Protein AF-0000000084740374 (afdb_homodimer)

Radius of gyration: 27.61 Å; Cα contacts (8 Å, |Δi|>4): 1193; chains: 2; bounding box: 46×83×61 Å

Sequence (550 aa):
MSTVKLVAVTGITGKQGGAVARKLLELGHRVRGLTRNASSPSAIKLAQSGIEMVSADMEDVDSLKAAFAGADSVFVVTTPGVFNAKIEVKQGRNAADAAKATGITHFVFSSVGNSENAPDVPHFASKRQVEVYVRDKLKLPYTIVRPSFFMENYALNGQMAPSNGVLKGFIPANYKLQMVAVEDIGKVAAIALSNREKYLNQIIELSGDELTGDEMASVLTNMAVIRHIYHDMGAMTNFFMRVGYNANIPKLREEFPDLQTWETWLSKNGFSKSDMSTVKLVAVTGITGKQGGAVARKLLELGHRVRGLTRNASSPSAIKLAQSGIEMVSADMEDVDSLKAAFAGADSVFVVTTPGVFNAKIEVKQGRNAADAAKATGITHFVFSSVGNSENAPDVPHFASKRQVEVYVRDKLKLPYTIVRPSFFMENYALNGQMAPSNGVLKGFIPANYKLQMVAVEDIGKVAAIALSNREKYLNQIIELSGDELTGDEMASVLTNMAVIRHIYHDMGAMTNFFMRVGYNANIPKLREEFPDLQTWETWLSKNGFSKSD

Foldseek 3Di:
DQPAFEEEEEPCLDLLNVLLQVLLVVVPHAYEYEDQDCPDPSNVVVVVVRHRYDYADLLDLVRLLVSCAPGQAYEDEFDCDVVDLVVSLSSLLSNLVSCLVRVHQEYEYEAAAPLVPVCPPSSSVSSVNSVCCNCPPSNHFYEYEHFFAEPCCCPCPHPQPDDPQEGEDAADQADKGFYAHSSVSSNVSNVCVSVVVVRTPHYHYDGDDMDGNQVVQVVVCVVDPHRHHYDHCNVVVCCCVPPNDDDPVVVVCVVVVPDDDPVRVCVVPPNDPVD/DQPAFEEEEEPCLDLLNVLLQVLLVVVPHAYEYEDQDCPDPSNVVVVVVRHRYDYADLLDLVRLLVSCAPGQAYEDEFDCPVVDLVVSLSSLLSNLVSCLVRVHQEYEYEAAAPLVPVCPPSSSVSSVNSVCCNCPVSNHFYEYEHFFAEPCCCPCPHPQPDDPQEGEDAADQADKGFYAHSSVSSNVSNVCVSVVVVRTPHYHYDGDDMDGNQVVQVVVCVVDPHHHHYDHCNVVVCCCPPPNDDDPVVVVCVVVVPDDDPVRVCVVPPNDPVD

pLDDT: mean 91.91, std 10.19, range [41.22, 98.88]

Secondary structure (DSSP, 8-state):
-----EEEESSTTSHHHHHHHHHHHHTT-EEEEEES-TTSHHHHHHHHTTPEEEE--TT-HHHHHHHHTT-SEEEEE----SS-HHHHHHHHHHHHHHHHHHT-SEEEEE--TTGGG-TTSHHHHHHHHHHHIIIIIS---EEEEEE-EEGGGGSTTSTT--BTTEEEESS-TTSEEEEE-HHHHHHHHHHHHHTHHHHTTEEEEE-SEEEEHHHHHHHHHHHSSS--EEEESHHHHHHHHHT-----HHHHHHH-TTPPPHHHHHHHTT-STT-/-----EEEESSTTSHHHHHHHHHHHHTT-EEEEEES-TTSHHHHHHHHTTPEEEE--TT-HHHHHHHHTT-SEEEEE----SS-HHHHHHHHHHHHHHHHHHT-SEEEEE--TTGGG-TTSHHHHHHHHHHHIIIIIS---EEEEEE-EEGGGGSTTSTT--BTTEEEESS-TTSEEEEE-HHHHHHHHHHHHHTHHHHTTEEEEE-SEEEEHHHHHHHHHHHSSS--EEEESHHHHHHHHHT-----HHHHHHH-TTPPPHHHHHHHTT-STT-

Organism: Rhizopus delemar (strain RA 99-880 / ATCC MYA-4621 / FGSC 9543 / NRRL 43880) (NCBI:txid246409)

Solvent-accessible surface area (backbone atoms only — not comparable to full-atom values): 27453 Å² total; per-residue (Å²): 126,79,73,72,40,39,32,28,27,33,47,30,89,39,67,44,27,34,28,22,49,53,43,30,48,74,74,60,33,46,41,37,31,28,33,76,54,46,80,36,73,70,38,48,56,44,38,74,72,67,32,44,66,38,57,31,44,59,85,33,43,67,40,38,30,63,64,40,51,84,28,45,27,37,40,43,54,65,57,75,40,69,80,34,48,66,53,28,29,46,25,41,46,26,50,48,51,20,35,62,75,46,59,42,61,35,44,32,36,56,50,46,35,57,22,89,75,27,69,76,24,56,74,35,33,26,38,41,52,30,50,46,42,40,54,72,68,67,56,52,50,25,30,38,39,14,43,38,46,54,52,57,44,47,31,84,86,30,88,38,31,64,51,74,36,29,34,61,39,52,47,52,38,86,41,65,45,48,24,19,46,52,56,48,54,9,41,52,51,27,51,38,68,64,36,46,86,81,34,57,73,37,76,43,57,37,38,37,34,73,40,26,33,46,52,50,16,49,54,48,24,75,33,33,92,52,64,37,41,46,42,47,46,32,46,48,31,51,34,51,72,75,67,42,62,77,45,58,45,74,62,44,41,72,76,41,71,79,52,44,36,68,68,54,47,39,55,76,62,74,44,32,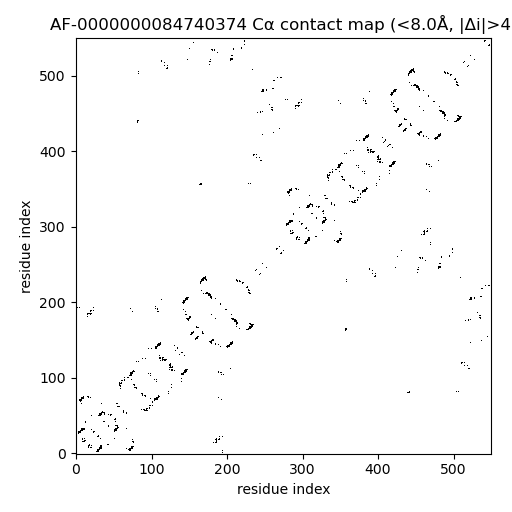62,89,104,126,78,74,73,42,40,32,26,29,33,46,30,88,39,65,44,26,35,27,21,48,53,44,30,48,74,72,60,34,46,42,36,31,30,32,77,54,47,82,36,73,70,39,47,55,43,37,74,71,66,32,46,69,38,56,30,41,59,86,33,42,67,39,38,30,64,64,41,52,85,28,44,27,37,40,43,54,65,56,75,39,72,82,33,48,67,52,28,28,46,26,42,46,28,51,47,52,21,34,63,74,45,61,44,63,36,44,33,36,57,52,44,36,57,23,90,75,28,70,76,25,56,70,34,34,25,38,41,52,32,50,46,43,40,54,71,70,67,54,53,50,24,28,39,39,13,43,38,46,53,53,56,44,47,30,85,87,30,87,37,31,63,50,74,35,30,32,62,39,52,47,50,37,87,42,67,48,48,24,20,46,52,54,49,54,9,41,52,51,28,51,39,68,65,36,45,87,80,33,56,73,36,75,44,54,38,37,37,34,71,41,25,33,46,52,50,17,48,54,48,23,74,34,33,91,54,66,37,42,48,43,48,49,32,45,48,32,52,34,50,74,75,65,42,63,77,44,59,46,74,62,43,42,72,76,41,71,79,52,42,38,67,68,56,47,38,54,74,62,76,43,34,62,88,107

Structure (mmCIF, N/CA/C/O backbone):
data_AF-0000000084740374-model_v1
#
loop_
_entity.id
_entity.type
_entity.pdbx_description
1 polymer 'NmrA-like domain-containing protein'
#
loop_
_atom_site.group_PDB
_atom_site.id
_atom_site.type_symbol
_atom_site.label_atom_id
_atom_site.label_alt_id
_atom_site.label_comp_id
_atom_site.label_asym_id
_atom_site.label_entity_id
_atom_site.label_seq_id
_atom_site.pdbx_PDB_ins_code
_atom_site.Cartn_x
_atom_site.Cartn_y
_atom_site.Cartn_z
_atom_site.occupancy
_atom_site.B_iso_or_equiv
_atom_site.auth_seq_id
_atom_site.auth_comp_id
_atom_site.auth_asym_id
_atom_site.auth_atom_id
_atom_site.pdbx_PDB_model_num
ATOM 1 N N . MET A 1 1 ? -8.766 -43.656 -16.156 1 41.34 1 MET A N 1
ATOM 2 C CA . MET A 1 1 ? -8.328 -43.25 -14.82 1 41.34 1 MET A CA 1
ATOM 3 C C . MET A 1 1 ? -6.938 -42.625 -14.867 1 41.34 1 MET A C 1
ATOM 5 O O . MET A 1 1 ? -6.016 -43.188 -15.453 1 41.34 1 MET A O 1
ATOM 9 N N . SER A 1 2 ? -6.809 -41.25 -14.719 1 58.53 2 SER A N 1
ATOM 10 C CA . SER A 1 2 ? -5.52 -40.656 -15.031 1 58.53 2 SER A CA 1
ATOM 11 C C . SER A 1 2 ? -4.398 -41.281 -14.219 1 58.53 2 SER A C 1
ATOM 13 O O . SER A 1 2 ? -4.609 -41.719 -13.086 1 58.53 2 SER A O 1
ATOM 15 N N . THR A 1 3 ? -3.418 -41.969 -14.914 1 79.06 3 THR A N 1
ATOM 16 C CA . THR A 1 3 ? -2.256 -42.625 -14.32 1 79.06 3 THR A CA 1
ATOM 17 C C . THR A 1 3 ? -1.633 -41.75 -13.242 1 79.06 3 THR A C 1
ATOM 19 O O . THR A 1 3 ? -1.622 -40.531 -13.367 1 79.06 3 THR A O 1
ATOM 22 N N . VAL A 1 4 ? -1.465 -42.438 -12.102 1 88.31 4 VAL A N 1
ATOM 23 C CA . VAL A 1 4 ? -0.824 -41.75 -10.984 1 88.31 4 VAL A CA 1
ATOM 24 C C . VAL A 1 4 ? 0.521 -41.188 -11.43 1 88.31 4 VAL A C 1
ATOM 26 O O . VAL A 1 4 ? 1.337 -41.875 -12.023 1 88.31 4 VAL A O 1
ATOM 29 N N . LYS A 1 5 ? 0.687 -39.938 -11.211 1 94.81 5 LYS A N 1
ATOM 30 C CA . LYS A 1 5 ? 1.918 -39.219 -11.57 1 94.81 5 LYS A CA 1
ATOM 31 C C . LYS A 1 5 ? 2.67 -38.75 -10.328 1 94.81 5 LYS A C 1
ATOM 33 O O . LYS A 1 5 ? 2.074 -38.594 -9.266 1 94.81 5 LYS A O 1
ATOM 38 N N . LEU A 1 6 ? 3.959 -38.75 -10.5 1 98.19 6 LEU A N 1
ATOM 39 C CA . LEU A 1 6 ? 4.777 -38.031 -9.547 1 98.19 6 LEU A CA 1
ATOM 40 C C . LEU A 1 6 ? 5.008 -36.594 -10.023 1 98.19 6 LEU A C 1
ATOM 42 O O . LEU A 1 6 ? 5.605 -36.375 -11.078 1 98.19 6 LEU A O 1
ATOM 46 N N . VAL A 1 7 ? 4.551 -35.656 -9.242 1 98.75 7 VAL A N 1
ATOM 47 C CA . VAL A 1 7 ? 4.66 -34.25 -9.625 1 98.75 7 VAL A CA 1
ATOM 48 C C . VAL A 1 7 ? 5.59 -33.5 -8.664 1 98.75 7 VAL A C 1
ATOM 50 O O . VAL A 1 7 ? 5.379 -33.531 -7.445 1 98.75 7 VAL A O 1
ATOM 53 N N . ALA A 1 8 ? 6.625 -32.906 -9.195 1 98.88 8 ALA A N 1
ATOM 54 C CA . ALA A 1 8 ? 7.469 -32.031 -8.414 1 98.88 8 ALA A CA 1
ATOM 55 C C . ALA A 1 8 ? 6.828 -30.641 -8.281 1 98.88 8 ALA A C 1
ATOM 57 O O . ALA A 1 8 ? 6.32 -30.094 -9.266 1 98.88 8 ALA A O 1
ATOM 58 N N . VAL A 1 9 ? 6.816 -30.078 -7.062 1 98.81 9 VAL A N 1
ATOM 59 C CA . VAL A 1 9 ? 6.164 -28.797 -6.805 1 98.81 9 VAL A CA 1
ATOM 60 C C . VAL A 1 9 ? 7.145 -27.844 -6.137 1 98.81 9 VAL A C 1
ATOM 62 O O . VAL A 1 9 ? 7.578 -28.078 -5.008 1 98.81 9 VAL A O 1
ATOM 65 N N . THR A 1 10 ? 7.473 -26.766 -6.859 1 98 10 THR A N 1
ATOM 66 C CA . THR A 1 10 ? 8.281 -25.734 -6.23 1 98 10 THR A CA 1
ATOM 67 C C . THR A 1 10 ? 7.43 -24.859 -5.316 1 98 10 THR A C 1
ATOM 69 O O . THR A 1 10 ? 6.199 -24.844 -5.43 1 98 10 THR A O 1
ATOM 72 N N . GLY A 1 11 ? 8.125 -24.172 -4.379 1 95.31 11 GLY A N 1
ATOM 73 C CA . GLY A 1 11 ? 7.375 -23.328 -3.457 1 95.31 11 GLY A CA 1
ATOM 74 C C . GLY A 1 11 ? 6.375 -24.109 -2.619 1 95.31 11 GLY A C 1
ATOM 75 O O . GLY A 1 11 ? 5.277 -23.625 -2.348 1 95.31 11 GLY A O 1
ATOM 76 N N . ILE A 1 12 ? 6.711 -25.25 -2.158 1 96.94 12 ILE A N 1
ATOM 77 C CA . ILE A 1 12 ? 5.793 -26.203 -1.546 1 96.94 12 ILE A CA 1
ATOM 78 C C . ILE A 1 12 ? 5.27 -25.641 -0.225 1 96.94 12 ILE A C 1
ATOM 80 O O . ILE A 1 12 ? 4.141 -25.938 0.174 1 96.94 12 ILE A O 1
ATOM 84 N N . THR A 1 13 ? 6 -24.828 0.452 1 94.06 13 THR A N 1
ATOM 85 C CA . THR A 1 13 ? 5.586 -24.297 1.745 1 94.06 13 THR A CA 1
ATOM 86 C C . THR A 1 13 ? 4.785 -23.016 1.566 1 94.06 13 THR A C 1
ATOM 88 O O . THR A 1 13 ? 4.266 -22.453 2.537 1 94.06 13 THR A O 1
ATOM 91 N N . GLY A 1 14 ? 4.676 -22.578 0.339 1 93.12 14 GLY A N 1
ATOM 92 C CA . GLY A 1 14 ? 3.924 -21.359 0.05 1 93.12 14 GLY A CA 1
ATOM 93 C C . GLY A 1 14 ? 2.453 -21.625 -0.214 1 93.12 14 GLY A C 1
ATOM 94 O O . GLY A 1 14 ? 2.01 -22.766 -0.212 1 93.12 14 GLY A O 1
ATOM 95 N N . LYS A 1 15 ? 1.744 -20.562 -0.492 1 92.25 15 LYS A N 1
ATOM 96 C CA . LYS A 1 15 ? 0.298 -20.656 -0.679 1 92.25 15 LYS A CA 1
ATOM 97 C C . LYS A 1 15 ? -0.045 -21.344 -1.996 1 92.25 15 LYS A C 1
ATOM 99 O O . LYS A 1 15 ? -0.938 -22.188 -2.045 1 92.25 15 LYS A O 1
ATOM 104 N N . GLN A 1 16 ? 0.657 -20.953 -3.051 1 96 16 GLN A N 1
ATOM 105 C CA . GLN A 1 16 ? 0.354 -21.562 -4.344 1 96 16 GLN A CA 1
ATOM 106 C C . GLN A 1 16 ? 0.799 -23.016 -4.383 1 96 16 GLN A C 1
ATOM 108 O O . GLN A 1 16 ? -0 -23.906 -4.68 1 96 16 GLN A O 1
ATOM 113 N N . GLY A 1 17 ? 2.09 -23.25 -4.012 1 97.44 17 GLY A N 1
ATOM 114 C CA . GLY A 1 17 ? 2.592 -24.609 -4.02 1 97.44 17 GLY A CA 1
ATOM 115 C C . GLY A 1 17 ? 1.806 -25.531 -3.113 1 97.44 17 GLY A C 1
ATOM 116 O O . GLY A 1 17 ? 1.522 -26.672 -3.48 1 97.44 17 GLY A O 1
ATOM 117 N N . GLY A 1 18 ? 1.484 -25.078 -1.923 1 96.88 18 GLY A N 1
ATOM 118 C CA . GLY A 1 18 ? 0.668 -25.875 -1.015 1 96.88 18 GLY A CA 1
ATOM 119 C C . GLY A 1 18 ? -0.691 -26.234 -1.587 1 96.88 18 GLY A C 1
ATOM 120 O O . GLY A 1 18 ? -1.166 -27.359 -1.425 1 96.88 18 GLY A O 1
ATOM 121 N N . ALA A 1 19 ? -1.326 -25.297 -2.24 1 97.38 19 ALA A N 1
ATOM 122 C CA . ALA A 1 19 ? -2.635 -25.531 -2.846 1 97.38 19 ALA A CA 1
ATOM 123 C C . ALA A 1 19 ? -2.543 -26.547 -3.971 1 97.38 19 ALA A C 1
ATOM 125 O O . ALA A 1 19 ? -3.418 -27.406 -4.109 1 97.38 19 ALA A O 1
ATOM 126 N N . VAL A 1 20 ? -1.499 -26.438 -4.762 1 98.5 20 VAL A N 1
ATOM 127 C CA . VAL A 1 20 ? -1.268 -27.406 -5.824 1 98.5 20 VAL A CA 1
ATOM 128 C C . VAL A 1 20 ? -1.122 -28.812 -5.223 1 98.5 20 VAL A C 1
ATOM 130 O O . VAL A 1 20 ? -1.771 -29.75 -5.672 1 98.5 20 VAL A O 1
ATOM 133 N N . ALA A 1 21 ? -0.306 -28.922 -4.184 1 98.31 21 ALA A N 1
ATOM 134 C CA . ALA A 1 21 ? -0.013 -30.219 -3.561 1 98.31 21 ALA A CA 1
ATOM 135 C C . ALA A 1 21 ? -1.276 -30.844 -2.982 1 98.31 21 ALA A C 1
ATOM 137 O O . ALA A 1 21 ? -1.537 -32.031 -3.191 1 98.31 21 ALA A O 1
ATOM 138 N N . ARG A 1 22 ? -2.051 -30.062 -2.27 1 97.44 22 ARG A N 1
ATOM 139 C CA . ARG A 1 22 ? -3.275 -30.578 -1.658 1 97.44 22 ARG A CA 1
ATOM 140 C C . ARG A 1 22 ? -4.23 -31.109 -2.715 1 97.44 22 ARG A C 1
ATOM 142 O O . ARG A 1 22 ? -4.789 -32.188 -2.557 1 97.44 22 ARG A O 1
ATOM 149 N N . LYS A 1 23 ? -4.383 -30.375 -3.783 1 97.94 23 LYS A N 1
ATOM 150 C CA . LYS A 1 23 ? -5.316 -30.797 -4.82 1 97.94 23 LYS A CA 1
ATOM 151 C C . LYS A 1 23 ? -4.797 -32.031 -5.562 1 97.94 23 LYS A C 1
ATOM 153 O O . LYS A 1 23 ? -5.574 -32.906 -5.926 1 97.94 23 LYS A O 1
ATOM 158 N N . LEU A 1 24 ? -3.508 -32.125 -5.832 1 98.12 24 LEU A N 1
ATOM 159 C CA . LEU A 1 24 ? -2.92 -33.281 -6.492 1 98.12 24 LEU A CA 1
ATOM 160 C C . LEU A 1 24 ? -3.127 -34.531 -5.66 1 98.12 24 LEU A C 1
ATOM 162 O O . LEU A 1 24 ? -3.467 -35.594 -6.199 1 98.12 24 LEU A O 1
ATOM 166 N N . LEU A 1 25 ? -2.922 -34.406 -4.32 1 97.56 25 LEU A N 1
ATOM 167 C CA . LEU A 1 25 ? -3.148 -35.531 -3.432 1 97.56 25 LEU A CA 1
ATOM 168 C C . LEU A 1 25 ? -4.609 -35.969 -3.479 1 97.56 25 LEU A C 1
ATOM 170 O O . LEU A 1 25 ? -4.895 -37.156 -3.516 1 97.56 25 LEU A O 1
ATOM 174 N N . GLU A 1 26 ? -5.48 -35.031 -3.494 1 96.69 26 GLU A N 1
ATOM 175 C CA . GLU A 1 26 ? -6.906 -35.312 -3.6 1 96.69 26 GLU A CA 1
ATOM 176 C C . GLU A 1 26 ? -7.227 -36.062 -4.883 1 96.69 26 GLU A C 1
ATOM 178 O O . GLU A 1 26 ? -8.133 -36.906 -4.91 1 96.69 26 GLU A O 1
ATOM 183 N N . LEU A 1 27 ? -6.48 -35.781 -5.934 1 96.75 27 LEU A N 1
ATOM 184 C CA . LEU A 1 27 ? -6.723 -36.375 -7.238 1 96.75 27 LEU A CA 1
ATOM 185 C C . LEU A 1 27 ? -5.988 -37.688 -7.371 1 96.75 27 LEU A C 1
ATOM 187 O O . LEU A 1 27 ? -6.059 -38.344 -8.414 1 96.75 27 LEU A O 1
ATOM 191 N N . GLY A 1 28 ? -5.211 -38.062 -6.348 1 96.5 28 GLY A N 1
ATOM 192 C CA . GLY A 1 28 ? -4.625 -39.406 -6.289 1 96.5 28 GLY A CA 1
ATOM 193 C C . GLY A 1 28 ? -3.189 -39.438 -6.781 1 96.5 28 GLY A C 1
ATOM 194 O O . GLY A 1 28 ? -2.621 -40.5 -6.961 1 96.5 28 GLY A O 1
ATOM 195 N N . HIS A 1 29 ? -2.549 -38.281 -6.988 1 98.06 29 HIS A N 1
ATOM 196 C CA . HIS A 1 29 ? -1.173 -38.219 -7.473 1 98.06 29 HIS A CA 1
ATOM 197 C C . HIS A 1 29 ? -0.183 -38.188 -6.312 1 98.06 29 HIS A C 1
ATOM 199 O O . HIS A 1 29 ? -0.576 -38 -5.16 1 98.06 29 HIS A O 1
ATOM 205 N N . ARG A 1 30 ? 1.057 -38.469 -6.598 1 98.25 30 ARG A N 1
ATOM 206 C CA . ARG A 1 30 ? 2.152 -38.312 -5.652 1 98.25 30 ARG A CA 1
ATOM 207 C C . ARG A 1 30 ? 2.816 -36.938 -5.832 1 98.25 30 ARG A C 1
ATOM 209 O O . ARG A 1 30 ? 2.912 -36.438 -6.953 1 98.25 30 ARG A O 1
ATOM 216 N N . VAL A 1 31 ? 3.297 -36.406 -4.699 1 98.69 31 VAL A N 1
ATOM 217 C CA . VAL A 1 31 ? 3.879 -35.062 -4.746 1 98.69 31 VAL A CA 1
ATOM 218 C C . VAL A 1 31 ? 5.285 -35.094 -4.148 1 98.69 31 VAL A C 1
ATOM 220 O O . VAL A 1 31 ? 5.504 -35.688 -3.092 1 98.69 31 VAL A O 1
ATOM 223 N N . ARG A 1 32 ? 6.215 -34.562 -4.832 1 98.75 32 ARG A N 1
ATOM 224 C CA . ARG A 1 32 ? 7.531 -34.219 -4.312 1 98.75 32 ARG A CA 1
ATOM 225 C C . ARG A 1 32 ? 7.66 -32.719 -4.125 1 98.75 32 ARG A C 1
ATOM 227 O O . ARG A 1 32 ? 7.703 -31.953 -5.102 1 98.75 32 ARG A O 1
ATOM 234 N N . GLY A 1 33 ? 7.695 -32.312 -2.871 1 98.56 33 GLY A N 1
ATOM 235 C CA . GLY A 1 33 ? 7.754 -30.906 -2.557 1 98.56 33 GLY A CA 1
ATOM 236 C C . GLY A 1 33 ? 9.172 -30.375 -2.404 1 98.56 33 GLY A C 1
ATOM 237 O O . GLY A 1 33 ? 9.984 -30.984 -1.7 1 98.56 33 GLY A O 1
ATOM 238 N N . LEU A 1 34 ? 9.445 -29.266 -3.102 1 97.94 34 LEU A N 1
ATOM 239 C CA . LEU A 1 34 ? 10.766 -28.656 -3.033 1 97.94 34 LEU A CA 1
ATOM 240 C C . LEU A 1 34 ? 10.75 -27.438 -2.115 1 97.94 34 LEU A C 1
ATOM 242 O O . LEU A 1 34 ? 9.859 -26.594 -2.221 1 97.94 34 LEU A O 1
ATOM 246 N N . THR A 1 35 ? 11.664 -27.406 -1.241 1 95.75 35 THR A N 1
ATOM 247 C CA . THR A 1 35 ? 11.891 -26.25 -0.366 1 95.75 35 THR A CA 1
ATOM 248 C C . THR A 1 35 ? 13.383 -26.062 -0.119 1 95.75 35 THR A C 1
ATOM 250 O O . THR A 1 35 ? 14.195 -26.938 -0.413 1 95.75 35 THR A O 1
ATOM 253 N N . ARG A 1 36 ? 13.789 -24.844 0.296 1 90.69 36 ARG A N 1
ATOM 254 C CA . ARG A 1 36 ? 15.195 -24.562 0.574 1 90.69 36 ARG A CA 1
ATOM 255 C C . ARG A 1 36 ? 15.688 -25.391 1.765 1 90.69 36 ARG A C 1
ATOM 257 O O . ARG A 1 36 ? 16.844 -25.797 1.803 1 90.69 36 ARG A O 1
ATOM 264 N N . ASN A 1 37 ? 14.719 -25.594 2.744 1 92.62 37 ASN A N 1
ATOM 265 C CA . ASN A 1 37 ? 15.031 -26.359 3.949 1 92.62 37 ASN A CA 1
ATOM 266 C C . ASN A 1 37 ? 13.992 -27.438 4.219 1 92.62 37 ASN A C 1
ATOM 268 O O . ASN A 1 37 ? 12.961 -27.172 4.844 1 92.62 37 ASN A O 1
ATOM 272 N N . ALA A 1 38 ? 14.359 -28.672 3.947 1 93.62 38 ALA A N 1
ATOM 273 C CA . ALA A 1 38 ? 13.422 -29.797 4.051 1 93.62 38 ALA A CA 1
ATOM 274 C C . ALA A 1 38 ? 13.266 -30.234 5.5 1 93.62 38 ALA A C 1
ATOM 276 O O . ALA A 1 38 ? 12.383 -31.047 5.816 1 93.62 38 ALA A O 1
ATOM 277 N N . SER A 1 39 ? 14.047 -29.578 6.395 1 92.62 39 SER A N 1
ATOM 278 C CA . SER A 1 39 ? 13.977 -29.953 7.805 1 92.62 39 SER A CA 1
ATOM 279 C C . SER A 1 39 ? 13.234 -28.891 8.617 1 92.62 39 SER A C 1
ATOM 281 O O . SER A 1 39 ? 13.148 -28.984 9.844 1 92.62 39 SER A O 1
ATOM 283 N N . SER A 1 40 ? 12.695 -27.938 7.941 1 93.06 40 SER A N 1
ATOM 284 C CA . SER A 1 40 ? 11.93 -26.906 8.641 1 93.06 40 SER A CA 1
ATOM 285 C C . SER A 1 40 ? 10.641 -27.484 9.234 1 93.06 40 SER A C 1
ATOM 287 O O . SER A 1 40 ? 10.156 -28.516 8.773 1 93.06 40 SER A O 1
ATOM 289 N N . PRO A 1 41 ? 10.109 -26.797 10.25 1 92.06 41 PRO A N 1
ATOM 290 C CA . PRO A 1 41 ? 8.859 -27.266 10.836 1 92.06 41 PRO A CA 1
ATOM 291 C C . PRO A 1 41 ? 7.734 -27.375 9.812 1 92.06 41 PRO A C 1
ATOM 293 O O . PRO A 1 41 ? 6.977 -28.359 9.828 1 92.06 41 PRO A O 1
ATOM 296 N N . SER A 1 42 ? 7.617 -26.453 8.938 1 92.12 42 SER A N 1
ATOM 297 C CA . SER A 1 42 ? 6.594 -26.5 7.898 1 92.12 42 SER A CA 1
ATOM 298 C C . SER A 1 42 ? 6.812 -27.688 6.965 1 92.12 42 SER A C 1
ATOM 300 O O . SER A 1 42 ? 5.855 -28.359 6.559 1 92.12 42 SER A O 1
ATOM 302 N N . ALA A 1 43 ? 8.023 -27.953 6.652 1 93.56 43 ALA A N 1
ATOM 303 C CA . ALA A 1 43 ? 8.352 -29.062 5.773 1 93.56 43 ALA A CA 1
ATOM 304 C C . ALA A 1 43 ? 8.039 -30.406 6.449 1 93.56 43 ALA A C 1
ATOM 306 O O . ALA A 1 43 ? 7.52 -31.328 5.812 1 93.56 43 ALA A O 1
ATOM 307 N N . ILE A 1 44 ? 8.328 -30.516 7.676 1 93.5 44 ILE A N 1
ATOM 308 C CA . ILE A 1 44 ? 8.078 -31.734 8.43 1 93.5 44 ILE A CA 1
ATOM 309 C C . ILE A 1 44 ? 6.578 -32 8.477 1 93.5 44 ILE A C 1
ATOM 311 O O . ILE A 1 44 ? 6.148 -33.156 8.297 1 93.5 44 ILE A O 1
ATOM 315 N N . LYS A 1 45 ? 5.844 -30.984 8.672 1 93.81 45 LYS A N 1
ATOM 316 C CA . LYS A 1 45 ? 4.391 -31.125 8.695 1 93.81 45 LYS A CA 1
ATOM 317 C C . LYS A 1 45 ? 3.867 -31.625 7.348 1 93.81 45 LYS A C 1
ATOM 319 O O . LYS A 1 45 ? 2.969 -32.469 7.301 1 93.81 45 LYS A O 1
ATOM 324 N N . LEU A 1 46 ? 4.395 -31.109 6.312 1 95.12 46 LEU A N 1
ATOM 325 C CA . LEU A 1 46 ? 3.986 -31.516 4.973 1 95.12 46 LEU A CA 1
ATOM 326 C C . LEU A 1 46 ? 4.391 -32.969 4.703 1 95.12 46 LEU A C 1
ATOM 328 O O . LEU A 1 46 ? 3.643 -33.719 4.074 1 95.12 46 LEU A O 1
ATOM 332 N N . ALA A 1 47 ? 5.5 -33.375 5.172 1 95 47 ALA A N 1
ATOM 333 C CA . ALA A 1 47 ? 5.949 -34.75 5.02 1 95 47 ALA A CA 1
ATOM 334 C C . ALA A 1 47 ? 4.984 -35.719 5.703 1 95 47 ALA A C 1
ATOM 336 O O . ALA A 1 47 ? 4.719 -36.812 5.188 1 95 47 ALA A O 1
ATOM 337 N N . GLN A 1 48 ? 4.496 -35.312 6.77 1 94 48 GLN A N 1
ATOM 338 C CA . GLN A 1 48 ? 3.557 -36.125 7.527 1 94 48 GLN A CA 1
ATOM 339 C C . GLN A 1 48 ? 2.236 -36.281 6.773 1 94 48 GLN A C 1
ATOM 341 O O . GLN A 1 48 ? 1.486 -37.219 7.02 1 94 48 GLN A O 1
ATOM 346 N N . SER A 1 49 ? 2.027 -35.406 5.852 1 93.44 49 SER A N 1
ATOM 347 C CA . SER A 1 49 ? 0.792 -35.438 5.074 1 93.44 49 SER A CA 1
ATOM 348 C C . SER A 1 49 ? 0.964 -36.281 3.807 1 93.44 49 SER A C 1
ATOM 350 O O . SER A 1 49 ? 0.079 -36.281 2.949 1 93.44 49 SER A O 1
ATOM 352 N N . GLY A 1 50 ? 2.105 -36.875 3.605 1 94.75 50 GLY A N 1
ATOM 353 C CA . GLY A 1 50 ? 2.295 -37.812 2.49 1 94.75 50 GLY A CA 1
ATOM 354 C C . GLY A 1 50 ? 3.096 -37.188 1.353 1 94.75 50 GLY A C 1
ATOM 355 O O . GLY A 1 50 ? 3.205 -37.781 0.278 1 94.75 50 GLY A O 1
ATOM 356 N N . ILE A 1 51 ? 3.648 -36.062 1.558 1 97.5 51 ILE A N 1
ATOM 357 C CA . ILE A 1 51 ? 4.445 -35.375 0.538 1 97.5 51 ILE A CA 1
ATOM 358 C C . ILE A 1 51 ? 5.918 -35.75 0.713 1 97.5 51 ILE A C 1
ATOM 360 O O . ILE A 1 51 ? 6.453 -35.688 1.822 1 97.5 51 ILE A O 1
ATOM 364 N N . GLU A 1 52 ? 6.547 -36.188 -0.321 1 97.81 52 GLU A N 1
ATOM 365 C CA . GLU A 1 52 ? 7.996 -36.375 -0.316 1 97.81 52 GLU A CA 1
ATOM 366 C C . GLU A 1 52 ? 8.711 -35.031 -0.329 1 97.81 52 GLU A C 1
ATOM 368 O O . GLU A 1 52 ? 8.586 -34.25 -1.289 1 97.81 52 GLU A O 1
ATOM 373 N N . MET A 1 53 ? 9.477 -34.75 0.729 1 98.06 53 MET A N 1
ATOM 374 C CA . MET A 1 53 ? 10.133 -33.438 0.809 1 98.06 53 MET A CA 1
ATOM 375 C C . MET A 1 53 ? 11.602 -33.562 0.392 1 98.06 53 MET A C 1
ATOM 377 O O . MET A 1 53 ? 12.32 -34.438 0.856 1 98.06 53 MET A O 1
ATOM 381 N N . VAL A 1 54 ? 12.047 -32.625 -0.426 1 97.69 54 VAL A N 1
ATOM 382 C CA . VAL A 1 54 ? 13.445 -32.594 -0.847 1 97.69 54 VAL A CA 1
ATOM 383 C C . VAL A 1 54 ? 13.953 -31.141 -0.777 1 97.69 54 VAL A C 1
ATOM 385 O O . VAL A 1 54 ? 13.188 -30.203 -0.956 1 97.69 54 VAL A O 1
ATOM 388 N N . SER A 1 55 ? 15.234 -31 -0.509 1 97.19 55 SER A N 1
ATOM 389 C CA . SER A 1 55 ? 15.867 -29.672 -0.511 1 97.19 55 SER A CA 1
ATOM 390 C C . SER A 1 55 ? 16.344 -29.297 -1.91 1 97.19 55 SER A C 1
ATOM 392 O O . SER A 1 55 ? 16.969 -30.094 -2.604 1 97.19 55 SER A O 1
ATOM 394 N N . ALA A 1 56 ? 15.992 -28.109 -2.328 1 97.12 56 ALA A N 1
ATOM 395 C CA . ALA A 1 56 ? 16.453 -27.547 -3.602 1 97.12 56 ALA A CA 1
ATOM 396 C C . ALA A 1 56 ? 16.438 -26.031 -3.57 1 97.12 56 ALA A C 1
ATOM 398 O O . ALA A 1 56 ? 15.625 -25.422 -2.865 1 97.12 56 ALA A O 1
ATOM 399 N N . ASP A 1 57 ? 17.359 -25.453 -4.285 1 95.25 57 ASP A N 1
ATOM 400 C CA . ASP A 1 57 ? 17.484 -24 -4.441 1 95.25 57 ASP A CA 1
ATOM 401 C C . ASP A 1 57 ? 17.172 -23.578 -5.875 1 95.25 57 ASP A C 1
ATOM 403 O O . ASP A 1 57 ? 17.828 -24.016 -6.816 1 95.25 57 ASP A O 1
ATOM 407 N N . MET A 1 58 ? 16.25 -22.703 -6.023 1 95.56 58 MET A N 1
ATOM 408 C CA . MET A 1 58 ? 15.805 -22.266 -7.348 1 95.56 58 MET A CA 1
ATOM 409 C C . MET A 1 58 ? 16.922 -21.562 -8.094 1 95.56 58 MET A C 1
ATOM 411 O O . MET A 1 58 ? 16.875 -21.422 -9.32 1 95.56 58 MET A O 1
ATOM 415 N N . GLU A 1 59 ? 17.906 -21.109 -7.371 1 93.75 59 GLU A N 1
ATOM 416 C CA . GLU A 1 59 ? 19.016 -20.406 -8.008 1 93.75 59 GLU A CA 1
ATOM 417 C C . GLU A 1 59 ? 20.156 -21.344 -8.32 1 93.75 59 GLU A C 1
ATOM 419 O O . GLU A 1 59 ? 21.203 -20.938 -8.844 1 93.75 59 GLU A O 1
ATOM 424 N N . ASP A 1 60 ? 19.938 -22.625 -8.047 1 96.62 60 ASP A N 1
ATOM 425 C CA . ASP A 1 60 ? 20.922 -23.672 -8.32 1 96.62 60 ASP A CA 1
ATOM 426 C C . ASP A 1 60 ? 20.344 -24.75 -9.234 1 96.62 60 ASP A C 1
ATOM 428 O O . ASP A 1 60 ? 19.719 -25.688 -8.758 1 96.62 60 ASP A O 1
ATOM 432 N N . VAL A 1 61 ? 20.766 -24.703 -10.477 1 97.81 61 VAL A N 1
ATOM 433 C CA . VAL A 1 61 ? 20.172 -25.562 -11.492 1 97.81 61 VAL A CA 1
ATOM 434 C C . VAL A 1 61 ? 20.469 -27.031 -11.18 1 97.81 61 VAL A C 1
ATOM 436 O O . VAL A 1 61 ? 19.641 -27.906 -11.438 1 97.81 61 VAL A O 1
ATOM 439 N N . ASP A 1 62 ? 21.594 -27.312 -10.617 1 98.25 62 ASP A N 1
ATOM 440 C CA . ASP A 1 62 ? 21.969 -28.703 -10.328 1 98.25 62 ASP A CA 1
ATOM 441 C C . ASP A 1 62 ? 21.094 -29.281 -9.203 1 98.25 62 ASP A C 1
ATOM 443 O O . ASP A 1 62 ? 20.703 -30.438 -9.25 1 98.25 62 ASP A O 1
ATOM 447 N N . SER A 1 63 ? 20.812 -28.484 -8.242 1 98.31 63 SER A N 1
ATOM 448 C CA . SER A 1 63 ? 19.922 -28.953 -7.188 1 98.31 63 SER A CA 1
ATOM 449 C C . SER A 1 63 ? 18.516 -29.188 -7.711 1 98.31 63 SER A C 1
ATOM 451 O O . SER A 1 63 ? 17.812 -30.094 -7.246 1 98.31 63 SER A O 1
ATOM 453 N N . LEU A 1 64 ? 18.109 -28.469 -8.672 1 98.69 64 LEU A N 1
ATOM 454 C CA . LEU A 1 64 ? 16.797 -28.656 -9.289 1 98.69 64 LEU A CA 1
ATOM 455 C C . LEU A 1 64 ? 16.766 -29.922 -10.133 1 98.69 64 LEU A C 1
ATOM 457 O O . LEU A 1 64 ? 15.773 -30.656 -10.125 1 98.69 64 LEU A O 1
ATOM 461 N N . LYS A 1 65 ? 17.875 -30.156 -10.836 1 98.69 65 LYS A N 1
ATOM 462 C CA . LYS A 1 65 ? 17.953 -31.406 -11.602 1 98.69 65 LYS A CA 1
ATOM 463 C C . LYS A 1 65 ? 17.781 -32.625 -10.688 1 98.69 65 LYS A C 1
ATOM 465 O O . LYS A 1 65 ? 17.031 -33.531 -11.016 1 98.69 65 LYS A O 1
ATOM 470 N N . ALA A 1 66 ? 18.469 -32.562 -9.602 1 98.62 66 ALA A N 1
ATOM 471 C CA . ALA A 1 66 ? 18.375 -33.656 -8.641 1 98.62 66 ALA A CA 1
ATOM 472 C C . ALA A 1 66 ? 16.938 -33.781 -8.125 1 98.62 66 ALA A C 1
ATOM 474 O O . ALA A 1 66 ? 16.438 -34.906 -7.98 1 98.62 66 ALA A O 1
ATOM 475 N N . ALA A 1 67 ? 16.281 -32.719 -7.883 1 98.56 67 ALA A N 1
ATOM 476 C CA . ALA A 1 67 ? 14.938 -32.688 -7.312 1 98.56 67 ALA A CA 1
ATOM 477 C C . ALA A 1 67 ? 13.898 -33.125 -8.344 1 98.56 67 ALA A C 1
ATOM 479 O O . ALA A 1 67 ? 12.875 -33.75 -7.988 1 98.56 67 ALA A O 1
ATOM 480 N N . PHE A 1 68 ? 14.141 -32.875 -9.617 1 98.75 68 PHE A N 1
ATOM 481 C CA . PHE A 1 68 ? 13.188 -33.188 -10.68 1 98.75 68 PHE A CA 1
ATOM 482 C C . PHE A 1 68 ? 13.359 -34.594 -11.172 1 98.75 68 PHE A C 1
ATOM 484 O O . PHE A 1 68 ? 12.492 -35.156 -11.859 1 98.75 68 PHE A O 1
ATOM 491 N N . ALA A 1 69 ? 14.508 -35.25 -10.844 1 98.38 69 ALA A N 1
ATOM 492 C CA . ALA A 1 69 ? 14.812 -36.562 -11.344 1 98.38 69 ALA A CA 1
ATOM 493 C C . ALA A 1 69 ? 13.711 -37.562 -10.984 1 98.38 69 ALA A C 1
ATOM 495 O O . ALA A 1 69 ? 13.32 -37.656 -9.82 1 98.38 69 ALA A O 1
ATOM 496 N N . GLY A 1 70 ? 13.141 -38.219 -12.016 1 98.19 70 GLY A N 1
ATOM 497 C CA . GLY A 1 70 ? 12.141 -39.25 -11.812 1 98.19 70 GLY A CA 1
ATOM 498 C C . GLY A 1 70 ? 10.719 -38.719 -11.781 1 98.19 70 GLY A C 1
ATOM 499 O O . GLY A 1 70 ? 9.766 -39.5 -11.836 1 98.19 70 GLY A O 1
ATOM 500 N N . ALA A 1 71 ? 10.508 -37.469 -11.695 1 98.5 71 ALA A N 1
ATOM 501 C CA . ALA A 1 71 ? 9.172 -36.875 -11.719 1 98.5 71 ALA A CA 1
ATOM 502 C C . ALA A 1 71 ? 8.602 -36.875 -13.133 1 98.5 71 ALA A C 1
ATOM 504 O O . ALA A 1 71 ? 9.344 -36.781 -14.109 1 98.5 71 ALA A O 1
ATOM 505 N N . ASP A 1 72 ? 7.309 -37 -13.227 1 98.25 72 ASP A N 1
ATOM 506 C CA . ASP A 1 72 ? 6.633 -36.938 -14.516 1 98.25 72 ASP A CA 1
ATOM 507 C C . ASP A 1 72 ? 6.43 -35.469 -14.961 1 98.25 72 ASP A C 1
ATOM 509 O O . ASP A 1 72 ? 6.57 -35.156 -16.141 1 98.25 72 ASP A O 1
ATOM 513 N N . SER A 1 73 ? 6.016 -34.688 -14.055 1 98.62 73 SER A N 1
ATOM 514 C CA . SER A 1 73 ? 5.66 -33.281 -14.305 1 98.62 73 SER A CA 1
ATOM 515 C C . SER A 1 73 ? 6.129 -32.375 -13.164 1 98.62 73 SER A C 1
ATOM 517 O O . SER A 1 73 ? 6.523 -32.875 -12.109 1 98.62 73 SER A O 1
ATOM 519 N N . VAL A 1 74 ? 6.082 -31.062 -13.453 1 98.81 74 VAL A N 1
ATOM 520 C CA . VAL A 1 74 ? 6.523 -30.109 -12.43 1 98.81 74 VAL A CA 1
ATOM 521 C C . VAL A 1 74 ? 5.621 -28.891 -12.438 1 98.81 74 VAL A C 1
ATOM 523 O O . VAL A 1 74 ? 5.113 -28.484 -13.492 1 98.81 74 VAL A O 1
ATOM 526 N N . PHE A 1 75 ? 5.32 -28.391 -11.242 1 98.88 75 PHE A N 1
ATOM 527 C CA . PHE A 1 75 ? 4.766 -27.047 -11.047 1 98.88 75 PHE A CA 1
ATOM 528 C C . PHE A 1 75 ? 5.84 -26.078 -10.578 1 98.88 75 PHE A C 1
ATOM 530 O O . PHE A 1 75 ? 6.535 -26.344 -9.594 1 98.88 75 PHE A O 1
ATOM 537 N N . VAL A 1 76 ? 5.91 -24.953 -11.273 1 98.75 76 VAL A N 1
ATOM 538 C CA . VAL A 1 76 ? 6.965 -23.984 -10.969 1 98.75 76 VAL A CA 1
ATOM 539 C C . VAL A 1 76 ? 6.348 -22.625 -10.648 1 98.75 76 VAL A C 1
ATOM 541 O O . VAL A 1 76 ? 5.551 -22.094 -11.43 1 98.75 76 VAL A O 1
ATOM 544 N N . VAL A 1 77 ? 6.668 -22.125 -9.539 1 96.81 77 VAL A N 1
ATOM 545 C CA . VAL A 1 77 ? 6.359 -20.75 -9.148 1 96.81 77 VAL A CA 1
ATOM 546 C C . VAL A 1 77 ? 7.633 -20.031 -8.719 1 96.81 77 VAL A C 1
ATOM 548 O O . VAL A 1 77 ? 8.477 -20.609 -8.031 1 96.81 77 VAL A O 1
ATOM 551 N N . THR A 1 78 ? 7.809 -18.875 -9.305 1 92.25 78 THR A N 1
ATOM 552 C CA . THR A 1 78 ? 8.969 -18.062 -8.938 1 92.25 78 THR A CA 1
ATOM 553 C C . THR A 1 78 ? 8.609 -17.078 -7.828 1 92.25 78 THR A C 1
ATOM 555 O O . THR A 1 78 ? 7.434 -16.781 -7.617 1 92.25 78 THR A O 1
ATOM 558 N N . THR A 1 79 ? 9.469 -16.828 -7.031 1 78.12 79 THR A N 1
ATOM 559 C CA . THR A 1 79 ? 9.25 -15.867 -5.965 1 78.12 79 THR A CA 1
ATOM 560 C C . THR A 1 79 ? 10.031 -14.578 -6.23 1 78.12 79 THR A C 1
ATOM 562 O O . THR A 1 79 ? 11.18 -14.625 -6.672 1 78.12 79 THR A O 1
ATOM 565 N N . PRO A 1 80 ? 9.148 -13.562 -6.285 1 59.53 80 PRO A N 1
ATOM 566 C CA . PRO A 1 80 ? 9.859 -12.312 -6.562 1 59.53 80 PRO A CA 1
ATOM 567 C C . PRO A 1 80 ? 10.992 -12.039 -5.57 1 59.53 80 PRO A C 1
ATOM 569 O O . PRO A 1 80 ? 10.812 -12.219 -4.363 1 59.53 80 PRO A O 1
ATOM 572 N N . GLY A 1 81 ? 12.07 -12.922 -5.73 1 51.66 81 GLY A N 1
ATOM 573 C CA . GLY A 1 81 ? 13.117 -12.5 -4.812 1 51.66 81 GLY A CA 1
ATOM 574 C C . GLY A 1 81 ? 12.977 -11.055 -4.371 1 51.66 81 GLY A C 1
ATOM 575 O O . GLY A 1 81 ? 12.148 -10.312 -4.902 1 51.66 81 GLY A O 1
ATOM 576 N N . VAL A 1 82 ? 13.516 -10.492 -3.246 1 44.34 82 VAL A N 1
ATOM 577 C CA . VAL A 1 82 ? 13.492 -9.109 -2.781 1 44.34 82 VAL A CA 1
ATOM 578 C C . VAL A 1 82 ? 13.477 -8.156 -3.977 1 44.34 82 VAL A C 1
ATOM 580 O O . VAL A 1 82 ? 14.531 -7.711 -4.434 1 44.34 82 VAL A O 1
ATOM 583 N N . PHE A 1 83 ? 12.414 -8.383 -4.98 1 50.72 83 PHE A N 1
ATOM 584 C CA . PHE A 1 83 ? 12.008 -7.449 -6.023 1 50.72 83 PHE A CA 1
ATOM 585 C C . PHE A 1 83 ? 13.125 -7.242 -7.035 1 50.72 83 PHE A C 1
ATOM 587 O O . PHE A 1 83 ? 13.383 -6.117 -7.465 1 50.72 83 PHE A O 1
ATOM 594 N N . ASN A 1 84 ? 13.844 -8.32 -7.223 1 63.12 84 ASN A N 1
ATOM 595 C CA . ASN A 1 84 ? 14.867 -8.297 -8.258 1 63.12 84 ASN A CA 1
ATOM 596 C C . ASN A 1 84 ? 14.453 -9.117 -9.477 1 63.12 84 ASN A C 1
ATOM 598 O O . ASN A 1 84 ? 14.492 -10.352 -9.445 1 63.12 84 ASN A O 1
ATOM 602 N N . ALA A 1 85 ? 14.055 -8.445 -10.477 1 72.44 85 ALA A N 1
ATOM 603 C CA . ALA A 1 85 ? 13.562 -9.039 -11.719 1 72.44 85 ALA A CA 1
ATOM 604 C C . ALA A 1 85 ? 14.562 -10.047 -12.281 1 72.44 85 ALA A C 1
ATOM 606 O O . ALA A 1 85 ? 14.164 -11.086 -12.812 1 72.44 85 ALA A O 1
ATOM 607 N N . LYS A 1 86 ? 15.789 -9.836 -12.062 1 78.56 86 LYS A N 1
ATOM 608 C CA . LYS A 1 86 ? 16.828 -10.711 -12.602 1 78.56 86 LYS A CA 1
ATOM 609 C C . LYS A 1 86 ? 16.844 -12.062 -11.891 1 78.56 86 LYS A C 1
ATOM 611 O O . LYS A 1 86 ? 17.062 -13.094 -12.516 1 78.56 86 LYS A O 1
ATOM 616 N N . ILE A 1 87 ? 16.547 -12 -10.68 1 83.94 87 ILE A N 1
ATOM 617 C CA . ILE A 1 87 ? 16.547 -13.219 -9.883 1 83.94 87 ILE A CA 1
ATOM 618 C C . ILE A 1 87 ? 15.336 -14.078 -10.266 1 83.94 87 ILE A C 1
ATOM 620 O O . ILE A 1 87 ? 15.453 -15.305 -10.383 1 83.94 87 ILE A O 1
ATOM 624 N N . GLU A 1 88 ? 14.25 -13.438 -10.453 1 88 88 GLU A N 1
ATOM 625 C CA . GLU A 1 88 ? 13.047 -14.18 -10.836 1 88 88 GLU A CA 1
ATOM 626 C C . GLU A 1 88 ? 13.242 -14.875 -12.18 1 88 88 GLU A C 1
ATOM 628 O O . GLU A 1 88 ? 12.836 -16.031 -12.352 1 88 88 GLU A O 1
ATOM 633 N N . VAL A 1 89 ? 13.867 -14.156 -13.086 1 93.69 89 VAL A N 1
ATOM 634 C CA . VAL A 1 89 ? 14.125 -14.734 -14.398 1 93.69 89 VAL A CA 1
ATOM 635 C C . VAL A 1 89 ? 15.078 -15.922 -14.266 1 93.69 89 VAL A C 1
ATOM 637 O O . VAL A 1 89 ? 14.859 -16.969 -14.875 1 93.69 89 VAL A O 1
ATOM 640 N N . LYS A 1 90 ? 16.078 -15.742 -13.469 1 94.56 90 LYS A N 1
ATOM 641 C CA . LYS A 1 90 ? 17.047 -16.812 -13.25 1 94.56 90 LYS A CA 1
ATOM 642 C C . LYS A 1 90 ? 16.375 -18.047 -12.664 1 94.56 90 LYS A C 1
ATOM 644 O O . LYS A 1 90 ? 16.625 -19.172 -13.109 1 94.56 90 LYS A O 1
ATOM 649 N N . GLN A 1 91 ? 15.562 -17.875 -11.734 1 95.38 91 GLN A N 1
ATOM 650 C CA . GLN A 1 91 ? 14.828 -18.984 -11.117 1 95.38 91 GLN A CA 1
ATOM 651 C C . GLN A 1 91 ? 14.008 -19.75 -12.148 1 95.38 91 GLN A C 1
ATOM 653 O O . GLN A 1 91 ? 14.07 -20.984 -12.203 1 95.38 91 GLN A O 1
ATOM 658 N N . GLY A 1 92 ? 13.25 -19 -12.922 1 97.12 92 GLY A N 1
ATOM 659 C CA . GLY A 1 92 ? 12.414 -19.625 -13.938 1 97.12 92 GLY A CA 1
ATOM 660 C C . GLY A 1 92 ? 13.211 -20.375 -14.992 1 97.12 92 GLY A C 1
ATOM 661 O O . GLY A 1 92 ? 12.852 -21.484 -15.367 1 97.12 92 GLY A O 1
ATOM 662 N N . ARG A 1 93 ? 14.281 -19.781 -15.414 1 97.81 93 ARG A N 1
ATOM 663 C CA . ARG A 1 93 ? 15.125 -20.406 -16.422 1 97.81 93 ARG A CA 1
ATOM 664 C C . ARG A 1 93 ? 15.797 -21.672 -15.875 1 97.81 93 ARG A C 1
ATOM 666 O O . ARG A 1 93 ? 15.875 -22.688 -16.562 1 97.81 93 ARG A O 1
ATOM 673 N N . ASN A 1 94 ? 16.297 -21.562 -14.672 1 98.38 94 ASN A N 1
ATOM 674 C CA . ASN A 1 94 ? 16.891 -22.734 -14.031 1 98.38 94 ASN A CA 1
ATOM 675 C C . ASN A 1 94 ? 15.914 -23.891 -13.961 1 98.38 94 ASN A C 1
ATOM 677 O O . ASN A 1 94 ? 16.281 -25.031 -14.242 1 98.38 94 ASN A O 1
ATOM 681 N N . ALA A 1 95 ? 14.734 -23.609 -13.555 1 98.69 95 ALA A N 1
ATOM 682 C CA . ALA A 1 95 ? 13.719 -24.656 -13.453 1 98.69 95 ALA A CA 1
ATOM 683 C C . ALA A 1 95 ? 13.43 -25.266 -14.82 1 98.69 95 ALA A C 1
ATOM 685 O O . ALA A 1 95 ? 13.289 -26.484 -14.945 1 98.69 95 ALA A O 1
ATOM 686 N N . ALA A 1 96 ? 13.344 -24.422 -15.797 1 98.81 96 ALA A N 1
ATOM 687 C CA . ALA A 1 96 ? 13.086 -24.891 -17.156 1 98.81 96 ALA A CA 1
ATOM 688 C C . ALA A 1 96 ? 14.234 -25.766 -17.656 1 98.81 96 ALA A C 1
ATOM 690 O O . ALA A 1 96 ? 14 -26.812 -18.25 1 98.81 96 ALA A O 1
ATOM 691 N N . ASP A 1 97 ? 15.414 -25.281 -17.453 1 98.81 97 ASP A N 1
ATOM 692 C CA . ASP A 1 97 ? 16.578 -26.062 -17.859 1 98.81 97 ASP A CA 1
ATOM 693 C C . ASP A 1 97 ? 16.625 -27.422 -17.172 1 98.81 97 ASP A C 1
ATOM 695 O O . ASP A 1 97 ? 16.922 -28.438 -17.797 1 98.81 97 ASP A O 1
ATOM 699 N N . ALA A 1 98 ? 16.359 -27.422 -15.898 1 98.88 98 ALA A N 1
ATOM 700 C CA . ALA A 1 98 ? 16.312 -28.672 -15.141 1 98.88 98 ALA A CA 1
ATOM 701 C C . ALA A 1 98 ? 15.242 -29.609 -15.672 1 98.88 98 ALA A C 1
ATOM 703 O O . ALA A 1 98 ? 15.461 -30.812 -15.773 1 98.88 98 ALA A O 1
ATOM 704 N N . ALA A 1 99 ? 14.109 -29.078 -15.977 1 98.88 99 ALA A N 1
ATOM 705 C CA . ALA A 1 99 ? 13.016 -29.875 -16.531 1 98.88 99 ALA A CA 1
ATOM 706 C C . ALA A 1 99 ? 13.43 -30.547 -17.844 1 98.88 99 ALA A C 1
ATOM 708 O O . ALA A 1 99 ? 13.188 -31.734 -18.047 1 98.88 99 ALA A O 1
ATOM 709 N N . LYS A 1 100 ? 14.055 -29.75 -18.688 1 98.56 100 LYS A N 1
ATOM 710 C CA . LYS A 1 100 ? 14.531 -30.297 -19.969 1 98.56 100 LYS A CA 1
ATOM 711 C C . LYS A 1 100 ? 15.555 -31.406 -19.734 1 98.56 100 LYS A C 1
ATOM 713 O O . LYS A 1 100 ? 15.453 -32.469 -20.344 1 98.56 100 LYS A O 1
ATOM 718 N N . ALA A 1 101 ? 16.438 -31.172 -18.906 1 98.5 101 ALA A N 1
ATOM 719 C CA . ALA A 1 101 ? 17.547 -32.094 -18.656 1 98.5 101 ALA A CA 1
ATOM 720 C C . ALA A 1 101 ? 17.047 -33.406 -18.047 1 98.5 101 ALA A C 1
ATOM 722 O O . ALA A 1 101 ? 17.656 -34.469 -18.25 1 98.5 101 ALA A O 1
ATOM 723 N N . THR A 1 102 ? 15.977 -33.375 -17.297 1 98.5 102 THR A N 1
ATOM 724 C CA . THR A 1 102 ? 15.531 -34.562 -16.562 1 98.5 102 THR A CA 1
ATOM 725 C C . THR A 1 102 ? 14.352 -35.219 -17.25 1 98.5 102 THR A C 1
ATOM 727 O O . THR A 1 102 ? 13.812 -36.219 -16.75 1 98.5 102 THR A O 1
ATOM 730 N N . GLY A 1 103 ? 13.883 -34.656 -18.359 1 98.06 103 GLY A N 1
ATOM 731 C CA . GLY A 1 103 ? 12.867 -35.312 -19.172 1 98.06 103 GLY A CA 1
ATOM 732 C C . GLY A 1 103 ? 11.461 -35.062 -18.656 1 98.06 103 GLY A C 1
ATOM 733 O O . GLY A 1 103 ? 10.578 -35.906 -18.844 1 98.06 103 GLY A O 1
ATOM 734 N N . ILE A 1 104 ? 11.203 -34.031 -17.953 1 98.19 104 ILE A N 1
ATOM 735 C CA . ILE A 1 104 ? 9.859 -33.625 -17.516 1 98.19 104 ILE A CA 1
ATOM 736 C C . ILE A 1 104 ? 8.93 -33.562 -18.719 1 98.19 104 ILE A C 1
ATOM 738 O O . ILE A 1 104 ? 9.266 -32.938 -19.734 1 98.19 104 ILE A O 1
ATOM 742 N N . THR A 1 105 ? 7.781 -34.125 -18.609 1 97.88 105 THR A N 1
ATOM 743 C CA . THR A 1 105 ? 6.906 -34.219 -19.766 1 97.88 105 THR A CA 1
ATOM 744 C C . THR A 1 105 ? 5.82 -33.156 -19.734 1 97.88 105 THR A C 1
ATOM 746 O O . THR A 1 105 ? 5.105 -32.938 -20.703 1 97.88 105 THR A O 1
ATOM 749 N N . HIS A 1 106 ? 5.676 -32.469 -18.656 1 98.56 106 HIS A N 1
ATOM 750 C CA . HIS A 1 106 ? 4.699 -31.406 -18.516 1 98.56 106 HIS A CA 1
ATOM 751 C C . HIS A 1 106 ? 5.18 -30.359 -17.531 1 98.56 106 HIS A C 1
ATOM 753 O O . HIS A 1 106 ? 5.223 -30.609 -16.312 1 98.56 106 HIS A O 1
ATOM 759 N N . PHE A 1 107 ? 5.551 -29.172 -18.016 1 98.81 107 PHE A N 1
ATOM 760 C CA . PHE A 1 107 ? 6.047 -28.031 -17.266 1 98.81 107 PHE A CA 1
ATOM 761 C C . PHE A 1 107 ? 4.941 -27.016 -17.047 1 98.81 107 PHE A C 1
ATOM 763 O O . PHE A 1 107 ? 4.582 -26.281 -17.969 1 98.81 107 PHE A O 1
ATOM 770 N N . VAL A 1 108 ? 4.387 -26.938 -15.844 1 98.88 108 VAL A N 1
ATOM 771 C CA . VAL A 1 108 ? 3.332 -25.984 -15.531 1 98.88 108 VAL A CA 1
ATOM 772 C C . VAL A 1 108 ? 3.92 -24.797 -14.773 1 98.88 108 VAL A C 1
ATOM 774 O O . VAL A 1 108 ? 4.5 -24.969 -13.695 1 98.88 108 VAL A O 1
ATOM 777 N N . PHE A 1 109 ? 3.777 -23.609 -15.305 1 98.75 109 PHE A N 1
ATOM 778 C CA . PHE A 1 109 ? 4.395 -22.406 -14.766 1 98.75 109 PHE A CA 1
ATOM 779 C C . PHE A 1 109 ? 3.332 -21.391 -14.352 1 98.75 109 PHE A C 1
ATOM 781 O O . PHE A 1 109 ? 2.439 -21.062 -15.133 1 98.75 109 PHE A O 1
ATOM 788 N N . SER A 1 110 ? 3.436 -20.984 -13.047 1 98.31 110 SER A N 1
ATOM 789 C CA . SER A 1 110 ? 2.596 -19.875 -12.586 1 98.31 110 SER A CA 1
ATOM 790 C C . SER A 1 110 ? 3.184 -18.531 -12.984 1 98.31 110 SER A C 1
ATOM 792 O O . SER A 1 110 ? 4.105 -18.031 -12.328 1 98.31 110 SER A O 1
ATOM 794 N N . SER A 1 111 ? 2.629 -17.906 -13.977 1 97.38 111 SER A N 1
ATOM 795 C CA . SER A 1 111 ? 3.068 -16.609 -14.508 1 97.38 111 SER A CA 1
ATOM 796 C C . SER A 1 111 ? 2.178 -15.484 -14.016 1 97.38 111 SER A C 1
ATOM 798 O O . SER A 1 111 ? 1.912 -15.367 -12.812 1 97.38 111 SER A O 1
ATOM 800 N N . VAL A 1 112 ? 1.841 -14.57 -14.914 1 96.19 112 VAL A N 1
ATOM 801 C CA . VAL A 1 112 ? 0.985 -13.438 -14.57 1 96.19 112 VAL A CA 1
ATOM 802 C C . VAL A 1 112 ? 0.136 -13.047 -15.781 1 96.19 112 VAL A C 1
ATOM 804 O O . VAL A 1 112 ? 0.571 -13.195 -16.922 1 96.19 112 VAL A O 1
ATOM 807 N N . GLY A 1 113 ? -1.061 -12.586 -15.469 1 97.56 113 GLY A N 1
ATOM 808 C CA . GLY A 1 113 ? -2.031 -12.289 -16.5 1 97.56 113 GLY A CA 1
ATOM 809 C C . GLY A 1 113 ? -1.602 -11.164 -17.422 1 97.56 113 GLY A C 1
ATOM 810 O O . GLY A 1 113 ? -1.035 -10.164 -16.953 1 97.56 113 GLY A O 1
ATOM 811 N N . ASN A 1 114 ? -1.847 -11.359 -18.734 1 96.75 114 ASN A N 1
ATOM 812 C CA . ASN A 1 114 ? -1.718 -10.336 -19.766 1 96.75 114 ASN A CA 1
ATOM 813 C C . ASN A 1 114 ? -0.328 -9.711 -19.75 1 96.75 114 ASN A C 1
ATOM 815 O O . ASN A 1 114 ? -0.185 -8.508 -20 1 96.75 114 ASN A O 1
ATOM 819 N N . SER A 1 115 ? 0.642 -10.461 -19.5 1 93 115 SER A N 1
ATOM 820 C CA . SER A 1 115 ? 1.997 -9.961 -19.297 1 93 115 SER A CA 1
ATOM 821 C C . SER A 1 115 ? 2.555 -9.352 -20.578 1 93 115 SER A C 1
ATOM 823 O O . SER A 1 115 ? 3.389 -8.438 -20.531 1 93 115 SER A O 1
ATOM 825 N N . GLU A 1 116 ? 2.141 -9.836 -21.766 1 94.06 116 GLU A N 1
ATOM 826 C CA . GLU A 1 116 ? 2.641 -9.305 -23.031 1 94.06 116 GLU A CA 1
ATOM 827 C C . GLU A 1 116 ? 2.303 -7.828 -23.188 1 94.06 116 GLU A C 1
ATOM 829 O O . GLU A 1 116 ? 2.98 -7.102 -23.922 1 94.06 116 GLU A O 1
ATOM 834 N N . ASN A 1 117 ? 1.295 -7.344 -22.516 1 92.12 117 ASN A N 1
ATOM 835 C CA . ASN A 1 117 ? 0.857 -5.957 -22.641 1 92.12 117 ASN A CA 1
ATOM 836 C C . ASN A 1 117 ? 1.234 -5.141 -21.406 1 92.12 117 ASN A C 1
ATOM 838 O O . ASN A 1 117 ? 0.663 -4.074 -21.172 1 92.12 117 ASN A O 1
ATOM 842 N N . ALA A 1 118 ? 2.16 -5.641 -20.625 1 89.38 118 ALA A N 1
ATOM 843 C CA . ALA A 1 118 ? 2.604 -4.93 -19.438 1 89.38 118 ALA A CA 1
ATOM 844 C C . ALA A 1 118 ? 4.125 -4.941 -19.328 1 89.38 118 ALA A C 1
ATOM 846 O O . ALA A 1 118 ? 4.676 -5.297 -18.281 1 89.38 118 ALA A O 1
ATOM 847 N N . PRO A 1 119 ? 4.781 -4.492 -20.375 1 86.81 119 PRO A N 1
ATOM 848 C CA . PRO A 1 119 ? 6.242 -4.57 -20.344 1 86.81 119 PRO A CA 1
ATOM 849 C C . PRO A 1 119 ? 6.863 -3.635 -19.312 1 86.81 119 PRO A C 1
ATOM 851 O O . PRO A 1 119 ? 8 -3.85 -18.891 1 86.81 119 PRO A O 1
ATOM 854 N N . ASP A 1 120 ? 6.137 -2.68 -18.859 1 81.56 120 ASP A N 1
ATOM 855 C CA . ASP A 1 120 ? 6.703 -1.659 -17.984 1 81.56 120 ASP A CA 1
ATOM 856 C C . ASP A 1 120 ? 6.559 -2.051 -16.516 1 81.56 120 ASP A C 1
ATOM 858 O O . ASP A 1 120 ? 7.098 -1.378 -15.633 1 81.56 120 ASP A O 1
ATOM 862 N N . VAL A 1 121 ? 5.84 -3.082 -16.234 1 81.62 121 VAL A N 1
ATOM 863 C CA . VAL A 1 121 ? 5.738 -3.604 -14.883 1 81.62 121 VAL A CA 1
ATOM 864 C C . VAL A 1 121 ? 6.812 -4.668 -14.656 1 81.62 121 VAL A C 1
ATOM 866 O O . VAL A 1 121 ? 6.707 -5.785 -15.172 1 81.62 121 VAL A O 1
ATOM 869 N N . PRO A 1 122 ? 7.758 -4.434 -13.867 1 78.12 122 PRO A N 1
ATOM 870 C CA . PRO A 1 122 ? 8.945 -5.285 -13.812 1 78.12 122 PRO A CA 1
ATOM 871 C C . PRO A 1 122 ? 8.625 -6.742 -13.492 1 78.12 122 PRO A C 1
ATOM 873 O O . PRO A 1 122 ? 9.133 -7.652 -14.148 1 78.12 122 PRO A O 1
ATOM 876 N N . HIS A 1 123 ? 7.797 -6.988 -12.516 1 81.88 123 HIS A N 1
ATOM 877 C CA . HIS A 1 123 ? 7.516 -8.375 -12.148 1 81.88 123 HIS A CA 1
ATOM 878 C C . HIS A 1 123 ? 6.672 -9.062 -13.211 1 81.88 123 HIS A C 1
ATOM 880 O O . HIS A 1 123 ? 6.668 -10.297 -13.305 1 81.88 123 HIS A O 1
ATOM 886 N N . PHE A 1 124 ? 5.906 -8.32 -14.016 1 89.44 124 PHE A N 1
ATOM 887 C CA . PHE A 1 124 ? 5.227 -8.891 -15.172 1 89.44 124 PHE A CA 1
ATOM 888 C C . PHE A 1 124 ? 6.223 -9.234 -16.266 1 89.44 124 PHE A C 1
ATOM 890 O O . PHE A 1 124 ? 6.148 -10.312 -16.859 1 89.44 124 PHE A O 1
ATOM 897 N N . ALA A 1 125 ? 7.129 -8.32 -16.453 1 89.12 125 ALA A N 1
ATOM 898 C CA . ALA A 1 125 ? 8.133 -8.5 -17.484 1 89.12 125 ALA A CA 1
ATOM 899 C C . ALA A 1 125 ? 9.016 -9.711 -17.203 1 89.12 125 ALA A C 1
ATOM 901 O O . ALA A 1 125 ? 9.383 -10.445 -18.109 1 89.12 125 ALA A O 1
ATOM 902 N N . SER A 1 126 ? 9.391 -9.867 -15.977 1 90.44 126 SER A N 1
ATOM 903 C CA . SER A 1 126 ? 10.227 -11 -15.609 1 90.44 126 SER A CA 1
ATOM 904 C C . SER A 1 126 ? 9.531 -12.328 -15.891 1 90.44 126 SER A C 1
ATOM 906 O O . SER A 1 126 ? 10.133 -13.25 -16.422 1 90.44 126 SER A O 1
ATOM 908 N N . LYS A 1 127 ? 8.273 -12.422 -15.539 1 94.5 127 LYS A N 1
ATOM 909 C CA . LYS A 1 127 ? 7.52 -13.648 -15.789 1 94.5 127 LYS A CA 1
ATOM 910 C C . LYS A 1 127 ? 7.344 -13.891 -17.281 1 94.5 127 LYS A C 1
ATOM 912 O O . LYS A 1 127 ? 7.398 -15.031 -17.75 1 94.5 127 LYS A O 1
ATOM 917 N N . ARG A 1 128 ? 7.172 -12.836 -17.984 1 95.5 128 ARG A N 1
ATOM 918 C CA . ARG A 1 128 ? 7.051 -12.953 -19.438 1 95.5 128 ARG A CA 1
ATOM 919 C C . ARG A 1 128 ? 8.328 -13.508 -20.047 1 95.5 128 ARG A C 1
ATOM 921 O O . ARG A 1 128 ? 8.281 -14.328 -20.969 1 95.5 128 ARG A O 1
ATOM 928 N N . GLN A 1 129 ? 9.391 -13.062 -19.609 1 96.19 129 GLN A N 1
ATOM 929 C CA . GLN A 1 129 ? 10.672 -13.562 -20.109 1 96.19 129 GLN A CA 1
ATOM 930 C C . GLN A 1 129 ? 10.805 -15.062 -19.875 1 96.19 129 GLN A C 1
ATOM 932 O O . GLN A 1 129 ? 11.297 -15.789 -20.734 1 96.19 129 GLN A O 1
ATOM 937 N N . VAL A 1 130 ? 10.367 -15.508 -18.734 1 97.31 130 VAL A N 1
ATOM 938 C CA . VAL A 1 130 ? 10.406 -16.938 -18.422 1 97.31 130 VAL A CA 1
ATOM 939 C C . VAL A 1 130 ? 9.477 -17.688 -19.375 1 97.31 130 VAL A C 1
ATOM 941 O O . VAL A 1 130 ? 9.836 -18.75 -19.891 1 97.31 130 VAL A O 1
ATOM 944 N N . GLU A 1 131 ? 8.305 -17.188 -19.641 1 98.31 131 GLU A N 1
ATOM 945 C CA . GLU A 1 131 ? 7.379 -17.797 -20.578 1 98.31 131 GLU A CA 1
ATOM 946 C C . GLU A 1 131 ? 8.031 -18 -21.953 1 98.31 131 GLU A C 1
ATOM 948 O O . GLU A 1 131 ? 7.941 -19.078 -22.531 1 98.31 131 GLU A O 1
ATOM 953 N N . VAL A 1 132 ? 8.648 -16.953 -22.438 1 97.88 132 VAL A N 1
ATOM 954 C CA . VAL A 1 132 ? 9.266 -16.969 -23.75 1 97.88 132 VAL A CA 1
ATOM 955 C C . VAL A 1 132 ? 10.383 -18.016 -23.781 1 97.88 132 VAL A C 1
ATOM 957 O O . VAL A 1 132 ? 10.516 -18.766 -24.75 1 97.88 132 VAL A O 1
ATOM 960 N N . TYR A 1 133 ? 11.117 -18.047 -22.75 1 98.44 133 TYR A N 1
ATOM 961 C CA . TYR A 1 133 ? 12.219 -19 -22.656 1 98.44 133 TYR A CA 1
ATOM 962 C C . TYR A 1 133 ? 11.703 -20.422 -22.703 1 98.44 133 TYR A C 1
ATOM 964 O O . TYR A 1 133 ? 12.227 -21.266 -23.438 1 98.44 133 TYR A O 1
ATOM 972 N N . VAL A 1 134 ? 10.664 -20.719 -21.984 1 98.56 134 VAL A N 1
ATOM 973 C CA . VAL A 1 134 ? 10.062 -22.047 -21.875 1 98.56 134 VAL A CA 1
ATOM 974 C C . VAL A 1 134 ? 9.453 -22.453 -23.203 1 98.56 134 VAL A C 1
ATOM 976 O O . VAL A 1 134 ? 9.695 -23.547 -23.703 1 98.56 134 VAL A O 1
ATOM 979 N N . ARG A 1 135 ? 8.711 -21.562 -23.797 1 97.81 135 ARG A N 1
ATOM 980 C CA . ARG A 1 135 ? 7.895 -21.859 -24.969 1 97.81 135 ARG A CA 1
ATOM 981 C C . ARG A 1 135 ? 8.734 -21.812 -26.25 1 97.81 135 ARG A C 1
ATOM 983 O O . ARG A 1 135 ? 8.648 -22.719 -27.078 1 97.81 135 ARG A O 1
ATOM 990 N N . ASP A 1 136 ? 9.531 -20.766 -26.406 1 97.38 136 ASP A N 1
ATOM 991 C CA . ASP A 1 136 ? 10.094 -20.453 -27.703 1 97.38 136 ASP A CA 1
ATOM 992 C C . ASP A 1 136 ? 11.555 -20.906 -27.797 1 97.38 136 ASP A C 1
ATOM 994 O O . ASP A 1 136 ? 12.047 -21.234 -28.875 1 97.38 136 ASP A O 1
ATOM 998 N N . LYS A 1 137 ? 12.227 -20.922 -26.703 1 97.56 137 LYS A N 1
ATOM 999 C CA . LYS A 1 137 ? 13.633 -21.297 -26.734 1 97.56 137 LYS A CA 1
ATOM 1000 C C . LYS A 1 137 ? 13.82 -22.781 -26.453 1 97.56 137 LYS A C 1
ATOM 1002 O O . LYS A 1 137 ? 14.383 -23.5 -27.266 1 97.56 137 LYS A O 1
ATOM 1007 N N . LEU A 1 138 ? 13.242 -23.25 -25.375 1 98.19 138 LEU A N 1
ATOM 1008 C CA . LEU A 1 138 ? 13.453 -24.641 -24.984 1 98.19 138 LEU A CA 1
ATOM 1009 C C . LEU A 1 138 ? 12.383 -25.547 -25.594 1 98.19 138 LEU A C 1
ATOM 1011 O O . LEU A 1 138 ? 12.562 -26.766 -25.672 1 98.19 138 LEU A O 1
ATOM 1015 N N . LYS A 1 139 ? 11.266 -24.969 -25.938 1 97.94 139 LYS A N 1
ATOM 1016 C CA . LYS A 1 139 ? 10.125 -25.688 -26.516 1 97.94 139 LYS A CA 1
ATOM 1017 C C . LYS A 1 139 ? 9.703 -26.844 -25.609 1 97.94 139 LYS A C 1
ATOM 1019 O O . LYS A 1 139 ? 9.5 -27.969 -26.078 1 97.94 139 LYS A O 1
ATOM 1024 N N . LEU A 1 140 ? 9.633 -26.609 -24.328 1 98.44 140 LEU A N 1
ATOM 1025 C CA . LEU A 1 140 ? 9.133 -27.578 -23.359 1 98.44 140 LEU A CA 1
ATOM 1026 C C . LEU A 1 140 ? 7.637 -27.828 -23.562 1 98.44 140 LEU A C 1
ATOM 1028 O O . LEU A 1 140 ? 6.918 -26.938 -24.031 1 98.44 140 LEU A O 1
ATOM 1032 N N . PRO A 1 141 ? 7.156 -29.109 -23.312 1 98.56 141 PRO A N 1
ATOM 1033 C CA . PRO A 1 141 ? 5.711 -29.25 -23.125 1 98.56 141 PRO A CA 1
ATOM 1034 C C . PRO A 1 141 ? 5.199 -28.5 -21.906 1 98.56 141 PRO A C 1
ATOM 1036 O O . PRO A 1 141 ? 5.535 -28.844 -20.766 1 98.56 141 PRO A O 1
ATOM 1039 N N . TYR A 1 142 ? 4.367 -27.484 -22.156 1 98.69 142 TYR A N 1
ATOM 1040 C CA . TYR A 1 142 ? 4.082 -26.562 -21.062 1 98.69 142 TYR A CA 1
ATOM 1041 C C . TYR A 1 142 ? 2.582 -26.344 -20.891 1 98.69 142 TYR A C 1
ATOM 1043 O O . TYR A 1 142 ? 1.803 -26.688 -21.797 1 98.69 142 TYR A O 1
ATOM 1051 N N . THR A 1 143 ? 2.176 -25.938 -19.766 1 98.81 143 THR A N 1
ATOM 1052 C CA . THR A 1 143 ? 0.99 -25.141 -19.469 1 98.81 143 THR A CA 1
ATOM 1053 C C . THR A 1 143 ? 1.358 -23.906 -18.672 1 98.81 143 THR A C 1
ATOM 1055 O O . THR A 1 143 ? 2.084 -24 -17.672 1 98.81 143 THR A O 1
ATOM 1058 N N . ILE A 1 144 ? 0.983 -22.734 -19.156 1 98.75 144 ILE A N 1
ATOM 1059 C CA . ILE A 1 144 ? 1.219 -21.5 -18.422 1 98.75 144 ILE A CA 1
ATOM 1060 C C . ILE A 1 144 ? -0.087 -21.016 -17.797 1 98.75 144 ILE A C 1
ATOM 1062 O O . ILE A 1 144 ? -1.083 -20.812 -18.5 1 98.75 144 ILE A O 1
ATOM 1066 N N . VAL A 1 145 ? -0.093 -20.922 -16.469 1 98.75 145 VAL A N 1
ATOM 1067 C CA . VAL A 1 145 ? -1.206 -20.328 -15.742 1 98.75 145 VAL A CA 1
ATOM 1068 C C . VAL A 1 145 ? -0.907 -18.859 -15.453 1 98.75 145 VAL A C 1
ATOM 1070 O O . VAL A 1 145 ? 0.135 -18.531 -14.875 1 98.75 145 VAL A O 1
ATOM 1073 N N . ARG A 1 146 ? -1.792 -17.953 -15.859 1 98.62 146 ARG A N 1
ATOM 1074 C CA . ARG A 1 146 ? -1.603 -16.516 -15.742 1 98.62 146 ARG A CA 1
ATOM 1075 C C . ARG A 1 146 ? -2.633 -15.898 -14.797 1 98.62 146 ARG A C 1
ATOM 1077 O O . ARG A 1 146 ? -3.666 -15.391 -15.242 1 98.62 146 ARG A O 1
ATOM 1084 N N . PRO A 1 147 ? -2.268 -15.922 -13.508 1 98.5 147 PRO A N 1
ATOM 1085 C CA . PRO A 1 147 ? -3.207 -15.359 -12.531 1 98.5 147 PRO A CA 1
ATOM 1086 C C . PRO A 1 147 ? -3.379 -13.852 -12.68 1 98.5 147 PRO A C 1
ATOM 1088 O O . PRO A 1 147 ? -2.459 -13.164 -13.133 1 98.5 147 PRO A O 1
ATOM 1091 N N . SER A 1 148 ? -4.625 -13.398 -12.273 1 98 148 SER A N 1
ATOM 1092 C CA . SER A 1 148 ? -4.895 -11.969 -12.141 1 98 148 SER A CA 1
ATOM 1093 C C . SER A 1 148 ? -4.535 -11.469 -10.742 1 98 148 SER A C 1
ATOM 1095 O O . SER A 1 148 ? -3.66 -12.039 -10.086 1 98 148 SER A O 1
ATOM 1097 N N . PHE A 1 149 ? -5.043 -10.336 -10.305 1 95.69 149 PHE A N 1
ATOM 1098 C CA . PHE A 1 149 ? -4.754 -9.727 -9.016 1 95.69 149 PHE A CA 1
ATOM 1099 C C . PHE A 1 149 ? -5.152 -10.648 -7.875 1 95.69 149 PHE A C 1
ATOM 1101 O O . PHE A 1 149 ? -6.273 -11.164 -7.848 1 95.69 149 PHE A O 1
ATOM 1108 N N . PHE A 1 150 ? -4.293 -10.867 -6.93 1 95.75 150 PHE A N 1
ATOM 1109 C CA . PHE A 1 150 ? -4.574 -11.797 -5.844 1 95.75 150 PHE A CA 1
ATOM 1110 C C . PHE A 1 150 ? -5.555 -11.195 -4.848 1 95.75 150 PHE A C 1
ATOM 1112 O O . PHE A 1 150 ? -5.316 -10.109 -4.316 1 95.75 150 PHE A O 1
ATOM 1119 N N . MET A 1 151 ? -6.621 -11.945 -4.543 1 96.69 151 MET A N 1
ATOM 1120 C CA . MET A 1 151 ? -7.531 -11.531 -3.48 1 96.69 151 MET A CA 1
ATOM 1121 C C . MET A 1 151 ? -6.797 -11.438 -2.146 1 96.69 151 MET A C 1
ATOM 1123 O O . MET A 1 151 ? -7.121 -10.578 -1.317 1 96.69 151 MET A O 1
ATOM 1127 N N . GLU A 1 152 ? -5.73 -12.219 -1.991 1 94.44 152 GLU A N 1
ATOM 1128 C CA . GLU A 1 152 ? -4.965 -12.32 -0.752 1 94.44 152 GLU A CA 1
ATOM 1129 C C . GLU A 1 152 ? -4.246 -11.008 -0.442 1 94.44 152 GLU A C 1
ATOM 1131 O O . GLU A 1 152 ? -3.775 -10.805 0.679 1 94.44 152 GLU A O 1
ATOM 1136 N N . ASN A 1 153 ? -4.086 -10.102 -1.413 1 89.62 153 ASN A N 1
ATOM 1137 C CA . ASN A 1 153 ? -3.561 -8.773 -1.111 1 89.62 153 ASN A CA 1
ATOM 1138 C C . ASN A 1 153 ? -4.398 -8.07 -0.049 1 89.62 153 ASN A C 1
ATOM 1140 O O . ASN A 1 153 ? -3.895 -7.215 0.678 1 89.62 153 ASN A O 1
ATOM 1144 N N . TYR A 1 154 ? -5.648 -8.484 0.098 1 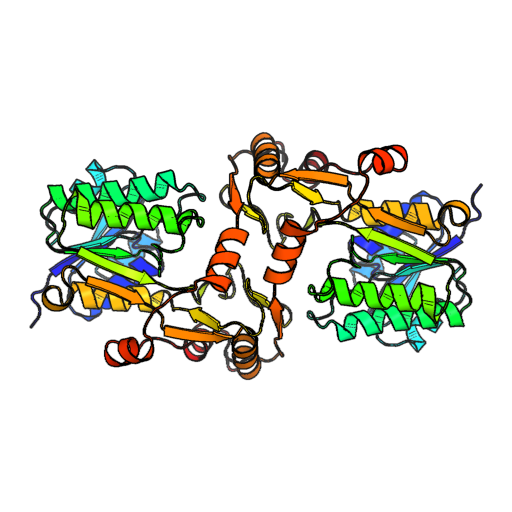91.5 154 TYR A N 1
ATOM 1145 C CA . TYR A 1 154 ? -6.57 -7.875 1.046 1 91.5 154 TYR A CA 1
ATOM 1146 C C . TYR A 1 154 ? -6.742 -8.742 2.285 1 91.5 154 TYR A C 1
ATOM 1148 O O . TYR A 1 154 ? -7.641 -8.508 3.098 1 91.5 154 TYR A O 1
ATOM 1156 N N . ALA A 1 155 ? -5.914 -9.836 2.379 1 91.44 155 ALA A N 1
ATOM 1157 C CA . ALA A 1 155 ? -5.961 -10.648 3.59 1 91.44 155 ALA A CA 1
ATOM 1158 C C . ALA A 1 155 ? -5.688 -9.805 4.832 1 91.44 155 ALA A C 1
ATOM 1160 O O . ALA A 1 155 ? -5.062 -8.742 4.742 1 91.44 155 ALA A O 1
ATOM 1161 N N . LEU A 1 156 ? -6.059 -10.258 5.984 1 80.62 156 LEU A N 1
ATOM 1162 C CA . LEU A 1 156 ? -5.945 -9.508 7.23 1 80.62 156 LEU A CA 1
ATOM 1163 C C . LEU A 1 156 ? -4.488 -9.156 7.523 1 80.62 156 LEU A C 1
ATOM 1165 O O . LEU A 1 156 ? -4.207 -8.117 8.125 1 80.62 156 LEU A O 1
ATOM 1169 N N . ASN A 1 157 ? -3.602 -9.938 7.082 1 75.06 157 ASN A N 1
ATOM 1170 C CA . ASN A 1 157 ? -2.176 -9.68 7.25 1 75.06 157 ASN A CA 1
ATOM 1171 C C . ASN A 1 157 ? -1.524 -9.242 5.941 1 75.06 157 ASN A C 1
ATOM 1173 O O . ASN A 1 157 ? -0.299 -9.266 5.816 1 75.06 157 ASN A O 1
ATOM 1177 N N . GLY A 1 158 ? -2.346 -8.891 5.031 1 75.62 158 GLY A N 1
ATOM 1178 C CA . GLY A 1 158 ? -1.836 -8.508 3.723 1 75.62 158 GLY A CA 1
ATOM 1179 C C . GLY A 1 158 ? -1.463 -7.039 3.635 1 75.62 158 GLY A C 1
ATOM 1180 O O . GLY A 1 158 ? -1.737 -6.266 4.555 1 75.62 158 GLY A O 1
ATOM 1181 N N . GLN A 1 159 ? -0.901 -6.641 2.561 1 70.69 159 GLN A N 1
ATOM 1182 C CA . GLN A 1 159 ? -0.385 -5.293 2.336 1 70.69 159 GLN A CA 1
ATOM 1183 C C . GLN A 1 159 ? -1.522 -4.285 2.188 1 70.69 159 GLN A C 1
ATOM 1185 O O . GLN A 1 159 ? -1.344 -3.096 2.451 1 70.69 159 GLN A O 1
ATOM 1190 N N . MET A 1 160 ? -2.701 -4.793 1.795 1 80.69 160 MET A N 1
ATOM 1191 C CA . MET A 1 160 ? -3.84 -3.916 1.546 1 80.69 160 MET A CA 1
ATOM 1192 C C . MET A 1 160 ? -5.004 -4.262 2.467 1 80.69 160 MET A C 1
ATOM 1194 O O . MET A 1 160 ? -6.168 -4.047 2.113 1 80.69 160 MET A O 1
ATOM 1198 N N . ALA A 1 161 ? -4.605 -4.836 3.527 1 83.44 161 ALA A N 1
ATOM 1199 C CA . ALA A 1 161 ? -5.641 -5.211 4.488 1 83.44 161 ALA A CA 1
ATOM 1200 C C . ALA A 1 161 ? -6.594 -4.051 4.75 1 83.44 161 ALA A C 1
ATOM 1202 O O . ALA A 1 161 ? -6.16 -2.924 5 1 83.44 161 ALA A O 1
ATOM 1203 N N . PRO A 1 162 ? -7.965 -4.383 4.629 1 83.88 162 PRO A N 1
ATOM 1204 C CA . PRO A 1 162 ? -8.914 -3.334 5.004 1 83.88 162 PRO A CA 1
ATOM 1205 C C . PRO A 1 162 ? -8.742 -2.871 6.449 1 83.88 162 PRO A C 1
ATOM 1207 O O . PRO A 1 162 ? -8.469 -3.688 7.336 1 83.88 162 PRO A O 1
ATOM 1210 N N . SER A 1 163 ? -8.789 -1.598 6.641 1 74.44 163 SER A N 1
ATOM 1211 C CA . SER A 1 163 ? -8.633 -1.033 7.977 1 74.44 163 SER A CA 1
ATOM 1212 C C . SER A 1 163 ? -9.484 0.22 8.148 1 74.44 163 SER A C 1
ATOM 1214 O O . SER A 1 163 ? -9.586 1.039 7.234 1 74.44 163 SER A O 1
ATOM 1216 N N . ASN A 1 164 ? -10.164 0.26 9.352 1 73.19 164 ASN A N 1
ATOM 1217 C CA . ASN A 1 164 ? -10.938 1.438 9.727 1 73.19 164 ASN A CA 1
ATOM 1218 C C . ASN A 1 164 ? -11.953 1.813 8.648 1 73.19 164 ASN A C 1
ATOM 1220 O O . ASN A 1 164 ? -12.062 2.982 8.273 1 73.19 164 ASN A O 1
ATOM 1224 N N . GLY A 1 165 ? -12.492 0.796 8.078 1 79.06 165 GLY A N 1
ATOM 1225 C CA . GLY A 1 165 ? -13.57 1.003 7.117 1 79.06 165 GLY A CA 1
ATOM 1226 C C . GLY A 1 165 ? -13.07 1.411 5.742 1 79.06 165 GLY A C 1
ATOM 1227 O O . GLY A 1 165 ? -13.836 1.936 4.93 1 79.06 165 GLY A O 1
ATOM 1228 N N . VAL A 1 166 ? -11.828 1.184 5.496 1 81.19 166 VAL A N 1
ATOM 1229 C CA . VAL A 1 166 ? -11.273 1.611 4.215 1 81.19 166 VAL A CA 1
ATOM 1230 C C . VAL A 1 166 ? -10.672 0.413 3.486 1 81.19 166 VAL A C 1
ATOM 1232 O O . VAL A 1 166 ? -9.914 -0.361 4.07 1 81.19 166 VAL A O 1
ATOM 1235 N N . LEU A 1 167 ? -11.109 0.333 2.318 1 88.38 167 LEU A N 1
ATOM 1236 C CA . LEU A 1 167 ? -10.492 -0.586 1.363 1 88.38 167 LEU A CA 1
ATOM 1237 C C . LEU A 1 167 ? -9.648 0.171 0.347 1 88.38 167 LEU A C 1
ATOM 1239 O O . LEU A 1 167 ? -10.188 0.834 -0.543 1 88.38 167 LEU A O 1
ATOM 1243 N N . LYS A 1 168 ? -8.367 0.016 0.5 1 82.94 168 LYS A N 1
ATOM 1244 C CA . LYS A 1 168 ? -7.473 0.759 -0.381 1 82.94 168 LYS A CA 1
ATOM 1245 C C . LYS A 1 168 ? -7.285 0.036 -1.711 1 82.94 168 LYS A C 1
ATOM 1247 O O . LYS A 1 168 ? -7.332 -1.195 -1.767 1 82.94 168 LYS A O 1
ATOM 1252 N N . GLY A 1 169 ? -7.129 0.836 -2.75 1 84.75 169 GLY A N 1
ATOM 1253 C CA . GLY A 1 169 ? -6.855 0.234 -4.047 1 84.75 169 GLY A CA 1
ATOM 1254 C C . GLY A 1 169 ? -5.992 1.105 -4.941 1 84.75 169 GLY A C 1
ATOM 1255 O O . GLY A 1 169 ? -5.781 2.285 -4.648 1 84.75 169 GLY A O 1
ATOM 1256 N N . PHE A 1 170 ? -5.559 0.504 -6.004 1 78.69 170 PHE A N 1
ATOM 1257 C CA . PHE A 1 170 ? -4.621 1.162 -6.906 1 78.69 170 PHE A CA 1
ATOM 1258 C C . PHE A 1 170 ? -5.355 1.8 -8.078 1 78.69 170 PHE A C 1
ATOM 1260 O O . PHE A 1 170 ? -4.75 2.508 -8.883 1 78.69 170 PHE A O 1
ATOM 1267 N N . ILE A 1 171 ? -6.641 1.507 -8.172 1 81.38 171 ILE A N 1
ATOM 1268 C CA . ILE A 1 171 ? -7.398 2.018 -9.312 1 81.38 171 ILE A CA 1
ATOM 1269 C C . ILE A 1 171 ? -8.594 2.82 -8.812 1 81.38 171 ILE A C 1
ATOM 1271 O O . ILE A 1 171 ? -9 2.691 -7.652 1 81.38 171 ILE A O 1
ATOM 1275 N N . PRO A 1 172 ? -9.109 3.67 -9.727 1 78.06 172 PRO A N 1
ATOM 1276 C CA . PRO A 1 172 ? -10.312 4.398 -9.328 1 78.06 172 PRO A CA 1
ATOM 1277 C C . PRO A 1 172 ? -11.461 3.471 -8.93 1 78.06 172 PRO A C 1
ATOM 1279 O O . PRO A 1 172 ? -11.539 2.338 -9.414 1 78.06 172 PRO A O 1
ATOM 1282 N N . ALA A 1 173 ? -12.336 3.99 -8.133 1 83.56 173 ALA A N 1
ATOM 1283 C CA . ALA A 1 173 ? -13.398 3.219 -7.508 1 83.56 173 ALA A CA 1
ATOM 1284 C C . ALA A 1 173 ? -14.352 2.639 -8.555 1 83.56 173 ALA A C 1
ATOM 1286 O O . ALA A 1 173 ? -14.969 1.596 -8.328 1 83.56 173 ALA A O 1
ATOM 1287 N N . ASN A 1 174 ? -14.492 3.295 -9.688 1 86.12 174 ASN A N 1
ATOM 1288 C CA . ASN A 1 174 ? -15.461 2.877 -10.695 1 86.12 174 ASN A CA 1
ATOM 1289 C C . ASN A 1 174 ? -14.812 2.01 -11.773 1 86.12 174 ASN A C 1
ATOM 1291 O O . ASN A 1 174 ? -15.453 1.66 -12.766 1 86.12 174 ASN A O 1
ATOM 1295 N N . TYR A 1 175 ? -13.57 1.663 -11.602 1 86.5 175 TYR A N 1
ATOM 1296 C CA . TYR A 1 175 ? -12.867 0.791 -12.531 1 86.5 175 TYR A CA 1
ATOM 1297 C C . TYR A 1 175 ? -12.945 -0.664 -12.086 1 86.5 175 TYR A C 1
ATOM 1299 O O . TYR A 1 175 ? -12.859 -0.957 -10.891 1 86.5 175 TYR A O 1
ATOM 1307 N N . LYS A 1 176 ? -13.078 -1.552 -13 1 92.75 176 LYS A N 1
ATOM 1308 C CA . LYS A 1 176 ? -13.141 -2.979 -12.695 1 92.75 176 LYS A CA 1
ATOM 1309 C C . LYS A 1 176 ? -11.75 -3.59 -12.625 1 92.75 176 LYS A C 1
ATOM 1311 O O . LYS A 1 176 ? -10.859 -3.215 -13.398 1 92.75 176 LYS A O 1
ATOM 1316 N N . LEU A 1 177 ? -11.547 -4.469 -11.727 1 94.81 177 LEU A N 1
ATOM 1317 C CA . LEU A 1 177 ? -10.305 -5.219 -11.531 1 94.81 177 LEU A CA 1
ATOM 1318 C C . LEU A 1 177 ? -10.586 -6.715 -11.445 1 94.81 177 LEU A C 1
ATOM 1320 O O . LEU A 1 177 ? -11.445 -7.145 -10.672 1 94.81 177 LEU A O 1
ATOM 1324 N N . GLN A 1 178 ? -9.953 -7.516 -12.289 1 97.81 178 GLN A N 1
ATOM 1325 C CA . GLN A 1 178 ? -10.047 -8.969 -12.172 1 97.81 178 GLN A CA 1
ATOM 1326 C C . GLN A 1 178 ? -9.164 -9.484 -11.039 1 97.81 178 GLN A C 1
ATOM 1328 O O . GLN A 1 178 ? -8.047 -9.008 -10.852 1 97.81 178 GLN A O 1
ATOM 1333 N N . MET A 1 179 ? -9.75 -10.414 -10.297 1 97.81 179 MET A N 1
ATOM 1334 C CA . MET A 1 179 ? -9.047 -10.953 -9.133 1 97.81 179 MET A CA 1
ATOM 1335 C C . MET A 1 179 ? -9.156 -12.477 -9.094 1 97.81 179 MET A C 1
ATOM 1337 O O . MET A 1 179 ? -10.086 -13.055 -9.664 1 97.81 179 MET A O 1
ATOM 1341 N N . VAL 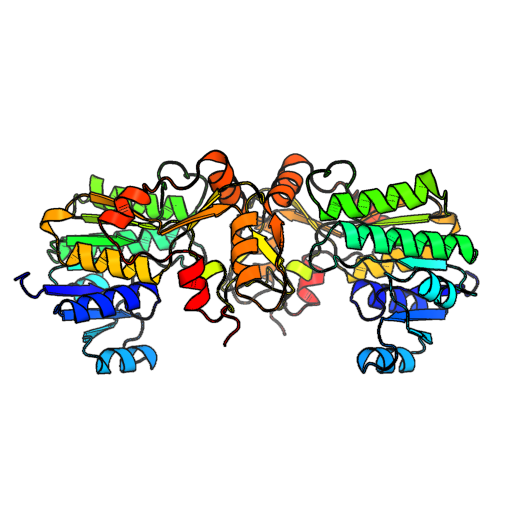A 1 180 ? -8.227 -13.086 -8.375 1 98.69 180 VAL A N 1
ATOM 1342 C CA . VAL A 1 180 ? -8.227 -14.539 -8.234 1 98.69 180 VAL A CA 1
ATOM 1343 C C . VAL A 1 180 ? -7.723 -14.922 -6.848 1 98.69 180 VAL A C 1
ATOM 1345 O O . VAL A 1 180 ? -6.836 -14.258 -6.297 1 98.69 180 VAL A O 1
ATOM 1348 N N . ALA A 1 181 ? -8.352 -15.953 -6.262 1 98.31 181 ALA A N 1
ATOM 1349 C CA . ALA A 1 181 ? -7.844 -16.531 -5.02 1 98.31 181 ALA A CA 1
ATOM 1350 C C . ALA A 1 181 ? -6.609 -17.391 -5.281 1 98.31 181 ALA A C 1
ATOM 1352 O O . ALA A 1 181 ? -6.574 -18.156 -6.246 1 98.31 181 ALA A O 1
ATOM 1353 N N . VAL A 1 182 ? -5.617 -17.281 -4.445 1 97.44 182 VAL A N 1
ATOM 1354 C CA . VAL A 1 182 ? -4.379 -18.031 -4.617 1 97.44 182 VAL A CA 1
ATOM 1355 C C . VAL A 1 182 ? -4.672 -19.531 -4.586 1 97.44 182 VAL A C 1
ATOM 1357 O O . VAL A 1 182 ? -4.086 -20.297 -5.352 1 97.44 182 VAL A O 1
ATOM 1360 N N . GLU A 1 183 ? -5.578 -19.938 -3.738 1 97.81 183 GLU A N 1
ATOM 1361 C CA . GLU A 1 183 ? -5.98 -21.344 -3.68 1 97.81 183 GLU A CA 1
ATOM 1362 C C . GLU A 1 183 ? -6.473 -21.828 -5.039 1 97.81 183 GLU A C 1
ATOM 1364 O O . GLU A 1 183 ? -6.211 -22.969 -5.426 1 97.81 183 GLU A O 1
ATOM 1369 N N . ASP A 1 184 ? -7.176 -20.984 -5.711 1 98.69 184 ASP A N 1
ATOM 1370 C CA . ASP A 1 184 ? -7.727 -21.359 -7.008 1 98.69 184 ASP A CA 1
ATOM 1371 C C . ASP A 1 184 ? -6.621 -21.516 -8.055 1 98.69 184 ASP A C 1
ATOM 1373 O O . ASP A 1 184 ? -6.727 -22.344 -8.953 1 98.69 184 ASP A O 1
ATOM 1377 N N . ILE A 1 185 ? -5.566 -20.703 -7.949 1 98.56 185 ILE A N 1
ATOM 1378 C CA . ILE A 1 185 ? -4.414 -20.875 -8.828 1 98.56 185 ILE A CA 1
ATOM 1379 C C . ILE A 1 185 ? -3.863 -22.297 -8.695 1 98.56 185 ILE A C 1
ATOM 1381 O O . ILE A 1 185 ? -3.621 -22.969 -9.695 1 98.56 185 ILE A O 1
ATOM 1385 N N . GLY A 1 186 ? -3.701 -22.719 -7.465 1 98.44 186 GLY A N 1
ATOM 1386 C CA . GLY A 1 186 ? -3.184 -24.062 -7.211 1 98.44 186 GLY A CA 1
ATOM 1387 C C . GLY A 1 186 ? -4.094 -25.156 -7.723 1 98.44 186 GLY A C 1
ATOM 1388 O O . GLY A 1 186 ? -3.623 -26.125 -8.32 1 98.44 186 GLY A O 1
ATOM 1389 N N . LYS A 1 187 ? -5.387 -25.031 -7.516 1 98.38 187 LYS A N 1
ATOM 1390 C CA . LYS A 1 187 ? -6.352 -26.031 -7.969 1 98.38 187 LYS A CA 1
ATOM 1391 C C . LYS A 1 187 ? -6.34 -26.156 -9.492 1 98.38 187 LYS A C 1
ATOM 1393 O O . LYS A 1 187 ? -6.34 -27.266 -10.031 1 98.38 187 LYS A O 1
ATOM 1398 N N . VAL A 1 188 ? -6.324 -25.031 -10.125 1 98.75 188 VAL A N 1
ATOM 1399 C CA . VAL A 1 188 ? -6.332 -25.016 -11.586 1 98.75 188 VAL A CA 1
ATOM 1400 C C . VAL A 1 188 ? -5.039 -25.641 -12.109 1 98.75 188 VAL A C 1
ATOM 1402 O O . VAL A 1 188 ? -5.066 -26.438 -13.055 1 98.75 188 VAL A O 1
ATOM 1405 N N . ALA A 1 189 ? -3.904 -25.281 -11.516 1 98.75 189 ALA A N 1
ATOM 1406 C CA . ALA A 1 189 ? -2.627 -25.875 -11.914 1 98.75 189 ALA A CA 1
ATOM 1407 C C . ALA A 1 189 ? -2.641 -27.391 -11.727 1 98.75 189 ALA A C 1
ATOM 1409 O O . ALA A 1 189 ? -2.162 -28.125 -12.594 1 98.75 189 ALA A O 1
ATOM 1410 N N . ALA A 1 190 ? -3.186 -27.906 -10.641 1 98.56 190 ALA A N 1
ATOM 1411 C CA . ALA A 1 190 ? -3.26 -29.328 -10.359 1 98.56 190 ALA A CA 1
ATOM 1412 C C . ALA A 1 190 ? -4.141 -30.047 -11.383 1 98.56 190 ALA A C 1
ATOM 1414 O O . ALA A 1 190 ? -3.816 -31.156 -11.828 1 98.56 190 ALA A O 1
ATOM 1415 N N . ILE A 1 191 ? -5.242 -29.422 -11.703 1 98.19 191 ILE A N 1
ATOM 1416 C CA . ILE A 1 191 ? -6.141 -29.984 -12.703 1 98.19 191 ILE A CA 1
ATOM 1417 C C . ILE A 1 191 ? -5.43 -30.078 -14.047 1 98.19 191 ILE A C 1
ATOM 1419 O O . ILE A 1 191 ? -5.527 -31.094 -14.742 1 98.19 191 ILE A O 1
ATOM 1423 N N . ALA A 1 192 ? -4.707 -29.016 -14.391 1 98 192 ALA A N 1
ATOM 1424 C CA . ALA A 1 192 ? -3.934 -29.047 -15.625 1 98 192 ALA A CA 1
ATOM 1425 C C . ALA A 1 192 ? -2.896 -30.156 -15.609 1 98 192 ALA A C 1
ATOM 1427 O O . ALA A 1 192 ? -2.738 -30.891 -16.594 1 98 192 ALA A O 1
ATOM 1428 N N . LEU A 1 193 ? -2.248 -30.344 -14.5 1 98.19 193 LEU A N 1
ATOM 1429 C CA . LEU A 1 193 ? -1.222 -31.359 -14.328 1 98.19 193 LEU A CA 1
ATOM 1430 C C . LEU A 1 193 ? -1.823 -32.75 -14.438 1 98.19 193 LEU A C 1
ATOM 1432 O O . LEU A 1 193 ? -1.156 -33.688 -14.883 1 98.19 193 LEU A O 1
ATOM 1436 N N . SER A 1 194 ? -3.025 -32.875 -14.031 1 97.38 194 SER A N 1
ATOM 1437 C CA . SER A 1 194 ? -3.709 -34.156 -14.039 1 97.38 194 SER A CA 1
ATOM 1438 C C . SER A 1 194 ? -4.305 -34.469 -15.406 1 97.38 194 SER A C 1
ATOM 1440 O O . SER A 1 194 ? -4.672 -35.594 -15.688 1 97.38 194 SER A O 1
ATOM 1442 N N . ASN A 1 195 ? -4.465 -33.438 -16.219 1 96.81 195 ASN A N 1
ATOM 1443 C CA . ASN A 1 195 ? -5.07 -33.562 -17.531 1 96.81 195 ASN A CA 1
ATOM 1444 C C . ASN A 1 195 ? -4.168 -33 -18.625 1 96.81 195 ASN A C 1
ATOM 1446 O O . ASN A 1 195 ? -4.594 -32.156 -19.406 1 96.81 195 ASN A O 1
ATOM 1450 N N . ARG A 1 196 ? -2.998 -33.594 -18.703 1 96.12 196 ARG A N 1
ATOM 1451 C CA . ARG A 1 196 ? -1.947 -33.062 -19.578 1 96.12 196 ARG A CA 1
ATOM 1452 C C . ARG A 1 196 ? -2.445 -32.938 -21.016 1 96.12 196 ARG A C 1
ATOM 1454 O O . ARG A 1 196 ? -2.211 -31.938 -21.672 1 96.12 196 ARG A O 1
ATOM 1461 N N . GLU A 1 197 ? -3.062 -33.938 -21.562 1 96.38 197 GLU A N 1
ATOM 1462 C CA . GLU A 1 197 ? -3.467 -33.938 -22.969 1 96.38 197 GLU A CA 1
ATOM 1463 C C . GLU A 1 197 ? -4.363 -32.75 -23.297 1 96.38 197 GLU A C 1
ATOM 1465 O O . GLU A 1 197 ? -4.254 -32.156 -24.375 1 96.38 197 GLU A O 1
ATOM 1470 N N . LYS A 1 198 ? -5.168 -32.406 -22.359 1 97 198 LYS A N 1
ATOM 1471 C CA . LYS A 1 198 ? -6.113 -31.328 -22.578 1 97 198 LYS A CA 1
ATOM 1472 C C . LYS A 1 198 ? -5.414 -29.969 -22.5 1 97 198 LYS A C 1
ATOM 1474 O O . LYS A 1 198 ? -5.797 -29.031 -23.203 1 97 198 LYS A O 1
ATOM 1479 N N . TYR A 1 199 ? -4.414 -29.859 -21.703 1 98.06 199 TYR A N 1
ATOM 1480 C CA . TYR A 1 199 ? -3.902 -28.531 -21.375 1 98.06 199 TYR A CA 1
ATOM 1481 C C . TYR A 1 199 ? -2.504 -28.328 -21.953 1 98.06 199 TYR A C 1
ATOM 1483 O O . TYR A 1 199 ? -1.934 -27.234 -21.844 1 98.06 199 TYR A O 1
ATOM 1491 N N . LEU A 1 200 ? -1.998 -29.297 -22.641 1 97.94 200 LEU A N 1
ATOM 1492 C CA . LEU A 1 200 ? -0.652 -29.219 -23.188 1 97.94 200 LEU A CA 1
ATOM 1493 C C . LEU A 1 200 ? -0.529 -28.047 -24.156 1 97.94 200 LEU A C 1
ATOM 1495 O O . LEU A 1 200 ? -1.377 -27.875 -25.031 1 97.94 200 LEU A O 1
ATOM 1499 N N . ASN A 1 201 ? 0.506 -27.219 -23.938 1 98.25 201 ASN A N 1
ATOM 1500 C CA . ASN A 1 201 ? 0.872 -26.078 -24.766 1 98.25 201 ASN A CA 1
ATOM 1501 C C . ASN A 1 201 ? -0.225 -25.016 -24.781 1 98.25 201 ASN A C 1
ATOM 1503 O O . ASN A 1 201 ? -0.497 -24.422 -25.828 1 98.25 201 ASN A O 1
ATOM 1507 N N . GLN A 1 202 ? -0.861 -24.875 -23.609 1 97.81 202 GLN A N 1
ATOM 1508 C CA . GLN A 1 202 ? -1.912 -23.859 -23.469 1 97.81 202 GLN A CA 1
ATOM 1509 C C . GLN A 1 202 ? -1.526 -22.812 -22.438 1 97.81 202 GLN A C 1
ATOM 1511 O O . GLN A 1 202 ? -0.673 -23.062 -21.578 1 97.81 202 GLN A O 1
ATOM 1516 N N . ILE A 1 203 ? -2.1 -21.641 -22.625 1 98.12 203 ILE A N 1
ATOM 1517 C CA . ILE A 1 203 ? -2.047 -20.547 -21.656 1 98.12 203 ILE A CA 1
ATOM 1518 C C . ILE A 1 203 ? -3.432 -20.328 -21.062 1 98.12 203 ILE A C 1
ATOM 1520 O O . ILE A 1 203 ? -4.422 -20.234 -21.797 1 98.12 203 ILE A O 1
ATOM 1524 N N . ILE A 1 204 ? -3.516 -20.344 -19.766 1 98.5 204 ILE A N 1
ATOM 1525 C CA . ILE A 1 204 ? -4.77 -20.109 -19.062 1 98.5 204 ILE A CA 1
ATOM 1526 C C . ILE A 1 204 ? -4.734 -18.75 -18.375 1 98.5 204 ILE A C 1
ATOM 1528 O O . ILE A 1 204 ? -4.102 -18.578 -17.328 1 98.5 204 ILE A O 1
ATOM 1532 N N . GLU A 1 205 ? -5.402 -17.719 -18.969 1 98.62 205 GLU A N 1
ATOM 1533 C CA . GLU A 1 205 ? -5.66 -16.469 -18.25 1 98.62 205 GLU A CA 1
ATOM 1534 C C . GLU A 1 205 ? -6.676 -16.672 -17.141 1 98.62 205 GLU A C 1
ATOM 1536 O O . GLU A 1 205 ? -7.852 -16.938 -17.406 1 98.62 205 GLU A O 1
ATOM 1541 N N . LEU A 1 206 ? -6.223 -16.516 -15.922 1 98.75 206 LEU A N 1
ATOM 1542 C CA . LEU A 1 206 ? -7.023 -17.016 -14.812 1 98.75 206 LEU A CA 1
ATOM 1543 C C . LEU A 1 206 ? -7.523 -15.875 -13.945 1 98.75 206 LEU A C 1
ATOM 1545 O O . LEU A 1 206 ? -6.73 -15.062 -13.461 1 98.75 206 LEU A O 1
ATOM 1549 N N . SER A 1 207 ? -8.773 -15.766 -13.742 1 98.69 207 SER A N 1
ATOM 1550 C CA . SER A 1 207 ? -9.453 -14.859 -12.82 1 98.69 207 SER A CA 1
ATOM 1551 C C . SER A 1 207 ? -10.742 -15.477 -12.297 1 98.69 207 SER A C 1
ATOM 1553 O O . SER A 1 207 ? -11.398 -16.25 -13 1 98.69 207 SER A O 1
ATOM 1555 N N . GLY A 1 208 ? -11.078 -15.188 -11.078 1 98.31 208 GLY A N 1
ATOM 1556 C CA . GLY A 1 208 ? -12.281 -15.766 -10.484 1 98.31 208 GLY A CA 1
ATOM 1557 C C . GLY A 1 208 ? -13.406 -14.758 -10.336 1 98.31 208 GLY A C 1
ATOM 1558 O O . GLY A 1 208 ? -14.57 -15.141 -10.172 1 98.31 208 GLY A O 1
ATOM 1559 N N . ASP A 1 209 ? -13.086 -13.477 -10.359 1 98.06 209 ASP A N 1
ATOM 1560 C CA . ASP A 1 209 ? -14.078 -12.422 -10.18 1 98.06 209 ASP A CA 1
ATOM 1561 C C . ASP A 1 209 ? -13.609 -11.109 -10.797 1 98.06 209 ASP A C 1
ATOM 1563 O O . ASP A 1 209 ? -12.445 -10.984 -11.18 1 98.06 209 ASP A O 1
ATOM 1567 N N . GLU A 1 210 ? -14.516 -10.266 -11.039 1 97.75 210 GLU A N 1
ATOM 1568 C CA . GLU A 1 210 ? -14.258 -8.93 -11.555 1 97.75 210 GLU A CA 1
ATOM 1569 C C . GLU A 1 210 ? -15.211 -7.906 -10.945 1 97.75 210 GLU A C 1
ATOM 1571 O O . GLU A 1 210 ? -16.438 -8.023 -11.094 1 97.75 210 GLU A O 1
ATOM 1576 N N . LEU A 1 211 ? -14.656 -6.965 -10.219 1 97.06 211 LEU A N 1
ATOM 1577 C CA . LEU A 1 211 ? -15.453 -5.965 -9.516 1 97.06 211 LEU A CA 1
ATOM 1578 C C . LEU A 1 211 ? -14.797 -4.59 -9.594 1 97.06 211 LEU A C 1
ATOM 1580 O O . LEU A 1 211 ? -13.578 -4.484 -9.727 1 97.06 211 LEU A O 1
ATOM 1584 N N . THR A 1 212 ? -15.656 -3.566 -9.516 1 93.69 212 THR A N 1
ATOM 1585 C CA . THR A 1 212 ? -15.133 -2.229 -9.273 1 93.69 212 THR A CA 1
ATOM 1586 C C . THR A 1 212 ? -14.695 -2.08 -7.816 1 93.69 212 THR A C 1
ATOM 1588 O O . THR A 1 212 ? -15.055 -2.898 -6.969 1 93.69 212 THR A O 1
ATOM 1591 N N . GLY A 1 213 ? -13.875 -1.033 -7.621 1 92.75 213 GLY A N 1
ATOM 1592 C CA . GLY A 1 213 ? -13.531 -0.741 -6.238 1 92.75 213 GLY A CA 1
ATOM 1593 C C . GLY A 1 213 ? -14.75 -0.55 -5.352 1 92.75 213 GLY A C 1
ATOM 1594 O O . GLY A 1 213 ? -14.812 -1.091 -4.246 1 92.75 213 GLY A O 1
ATOM 1595 N N . ASP A 1 214 ? -15.719 0.135 -5.816 1 91.5 214 ASP A N 1
ATOM 1596 C CA . ASP A 1 214 ? -16.953 0.382 -5.066 1 91.5 214 ASP A CA 1
ATOM 1597 C C . ASP A 1 214 ? -17.688 -0.922 -4.777 1 91.5 214 ASP A C 1
ATOM 1599 O O . ASP A 1 214 ? -18.219 -1.111 -3.678 1 91.5 214 ASP A O 1
ATOM 1603 N N . GLU A 1 215 ? -17.75 -1.788 -5.738 1 96.19 215 GLU A N 1
ATOM 1604 C CA . GLU A 1 215 ? -18.406 -3.082 -5.539 1 96.19 215 GLU A CA 1
ATOM 1605 C C . GLU A 1 215 ? -17.656 -3.916 -4.496 1 96.19 215 GLU A C 1
ATOM 1607 O O . GLU A 1 215 ? -18.281 -4.586 -3.67 1 96.19 215 GLU A O 1
ATOM 1612 N N . MET A 1 216 ? -16.359 -3.908 -4.559 1 96.5 216 MET A N 1
ATOM 1613 C CA . MET A 1 216 ? -15.562 -4.625 -3.566 1 96.5 216 MET A CA 1
ATOM 1614 C C . MET A 1 216 ? -15.898 -4.152 -2.156 1 96.5 216 MET A C 1
ATOM 1616 O O . MET A 1 216 ? -16.125 -4.969 -1.262 1 96.5 216 MET A O 1
ATOM 1620 N N . ALA A 1 217 ? -15.875 -2.877 -2.027 1 93.75 217 ALA A N 1
ATOM 1621 C CA . ALA A 1 217 ? -16.172 -2.301 -0.717 1 93.75 217 ALA A CA 1
ATOM 1622 C C . ALA A 1 217 ? -17.594 -2.627 -0.279 1 93.75 217 ALA A C 1
ATOM 1624 O O . ALA A 1 217 ? -17.844 -2.902 0.898 1 93.75 217 ALA A O 1
ATOM 1625 N N . SER A 1 218 ? -18.516 -2.572 -1.189 1 95.12 218 SER A N 1
ATOM 1626 C CA . SER A 1 218 ? -19.906 -2.863 -0.89 1 95.12 218 SER A CA 1
ATOM 1627 C C . SER A 1 218 ? -20.078 -4.297 -0.401 1 95.12 218 SER A C 1
ATOM 1629 O O . SER A 1 218 ? -20.797 -4.543 0.58 1 95.12 218 SER A O 1
ATOM 1631 N N . VAL A 1 219 ? -19.453 -5.227 -1.098 1 96.25 219 VAL A N 1
ATOM 1632 C CA . VAL A 1 219 ? -19.547 -6.625 -0.69 1 96.25 219 VAL A CA 1
ATOM 1633 C C . VAL A 1 219 ? -18.953 -6.789 0.713 1 96.25 219 VAL A C 1
ATOM 1635 O O . VAL A 1 219 ? -19.547 -7.453 1.563 1 96.25 219 VAL A O 1
ATOM 1638 N N . LEU A 1 220 ? -17.828 -6.203 0.901 1 93.75 220 LEU A N 1
ATOM 1639 C CA . LEU A 1 220 ? -17.203 -6.277 2.213 1 93.75 220 LEU A CA 1
ATOM 1640 C C . LEU A 1 220 ? -18.094 -5.66 3.283 1 93.75 220 LEU A C 1
ATOM 1642 O O . LEU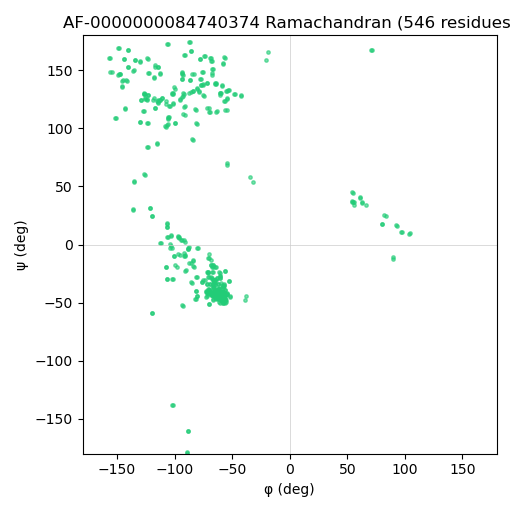 A 1 220 ? -18.219 -6.199 4.387 1 93.75 220 LEU A O 1
ATOM 1646 N N . THR A 1 221 ? -18.656 -4.5 3.014 1 91.31 221 THR A N 1
ATOM 1647 C CA . THR A 1 221 ? -19.547 -3.82 3.941 1 91.31 221 THR A CA 1
ATOM 1648 C C . THR A 1 221 ? -20.703 -4.734 4.352 1 91.31 221 THR A C 1
ATOM 1650 O O . THR A 1 221 ? -21.078 -4.777 5.523 1 91.31 221 THR A O 1
ATOM 1653 N N . ASN A 1 222 ? -21.25 -5.426 3.406 1 92.25 222 ASN A N 1
ATOM 1654 C CA . ASN A 1 222 ? -22.391 -6.309 3.658 1 92.25 222 ASN A CA 1
ATOM 1655 C C . ASN A 1 222 ? -21.984 -7.492 4.535 1 92.25 222 ASN A C 1
ATOM 1657 O O . ASN A 1 222 ? -22.844 -8.102 5.184 1 92.25 222 ASN A O 1
ATOM 1661 N N . MET A 1 223 ? -20.766 -7.84 4.555 1 90.38 223 MET A N 1
ATOM 1662 C CA . MET A 1 223 ? -20.297 -9.023 5.27 1 90.38 223 MET A CA 1
ATOM 1663 C C . MET A 1 223 ? -19.703 -8.641 6.625 1 90.38 223 MET A C 1
ATOM 1665 O O . MET A 1 223 ? -19.578 -9.484 7.508 1 90.38 223 MET A O 1
ATOM 1669 N N . ALA A 1 224 ? -19.391 -7.41 6.75 1 82.69 224 ALA A N 1
ATOM 1670 C CA . ALA A 1 224 ? -18.672 -6.953 7.938 1 82.69 224 ALA A CA 1
ATOM 1671 C C . ALA A 1 224 ? -19.578 -6.164 8.867 1 82.69 224 ALA A C 1
ATOM 1673 O O . ALA A 1 224 ? -20.719 -5.859 8.516 1 82.69 224 ALA A O 1
ATOM 1674 N N . VAL A 1 225 ? -19.016 -5.867 10.031 1 76.12 225 VAL A N 1
ATOM 1675 C CA . VAL A 1 225 ? -19.75 -5.125 11.047 1 76.12 225 VAL A CA 1
ATOM 1676 C C . VAL A 1 225 ? -19.719 -3.633 10.727 1 76.12 225 VAL A C 1
ATOM 1678 O O . VAL A 1 225 ? -20.688 -2.91 10.977 1 76.12 225 VAL A O 1
ATOM 1681 N N . ILE A 1 226 ? -18.672 -3.299 10.062 1 78.56 226 ILE A N 1
ATOM 1682 C CA . ILE A 1 226 ? -18.516 -1.873 9.797 1 78.56 226 ILE A CA 1
ATOM 1683 C C . ILE A 1 226 ? -18.609 -1.612 8.297 1 78.56 226 ILE A C 1
ATOM 1685 O O . ILE A 1 226 ? -18.281 -2.484 7.484 1 78.56 226 ILE A O 1
ATOM 1689 N N . ARG A 1 227 ? -19.031 -0.453 8.016 1 84.19 227 ARG A N 1
ATOM 1690 C CA . ARG A 1 227 ? -19.094 -0.017 6.625 1 84.19 227 ARG A CA 1
ATOM 1691 C C . ARG A 1 227 ? -17.688 0.243 6.078 1 84.19 227 ARG A C 1
ATOM 1693 O O . ARG A 1 227 ? -16.828 0.776 6.785 1 84.19 227 ARG A O 1
ATOM 1700 N N . HIS A 1 228 ? -17.5 -0.202 4.797 1 86.25 228 HIS A N 1
ATOM 1701 C CA . HIS A 1 228 ? -16.234 0.061 4.117 1 86.25 228 HIS A CA 1
ATOM 1702 C C . HIS A 1 228 ? -16.453 0.917 2.871 1 86.25 228 HIS A C 1
ATOM 1704 O O . HIS A 1 228 ? -17.469 0.773 2.178 1 86.25 228 HIS A O 1
ATOM 1710 N N . ILE A 1 229 ? -15.469 1.786 2.643 1 83.44 229 ILE A N 1
ATOM 1711 C CA . ILE A 1 229 ? -15.43 2.568 1.413 1 83.44 229 ILE A CA 1
ATOM 1712 C C . ILE A 1 229 ? -14.109 2.32 0.686 1 83.44 229 ILE A C 1
ATOM 1714 O O . ILE A 1 229 ? -13.078 2.072 1.32 1 83.44 229 ILE A O 1
ATOM 1718 N N . TYR A 1 230 ? -14.219 2.387 -0.636 1 85.75 230 TYR A N 1
ATOM 1719 C CA . TYR A 1 230 ? -13.039 2.201 -1.468 1 85.75 230 TYR A CA 1
ATOM 1720 C C . TYR A 1 230 ? -12.258 3.504 -1.605 1 85.75 230 TYR A C 1
ATOM 1722 O O . TYR A 1 230 ? -12.844 4.562 -1.855 1 85.75 230 TYR A O 1
ATOM 1730 N N . HIS A 1 231 ? -10.938 3.418 -1.395 1 77.56 231 HIS A N 1
ATOM 1731 C CA . HIS A 1 231 ? -10.062 4.578 -1.521 1 77.56 231 HIS A CA 1
ATOM 1732 C C . HIS A 1 231 ? -9.039 4.379 -2.639 1 77.56 231 HIS A C 1
ATOM 1734 O O . HIS A 1 231 ? -8.18 3.506 -2.545 1 77.56 231 HIS A O 1
ATOM 1740 N N . ASP A 1 232 ? -9.156 5.277 -3.662 1 75.44 232 ASP A N 1
ATOM 1741 C CA . ASP A 1 232 ? -8.328 5.207 -4.863 1 75.44 232 ASP A CA 1
ATOM 1742 C C . ASP A 1 232 ? -6.953 5.828 -4.617 1 75.44 232 ASP A C 1
ATOM 1744 O O . ASP A 1 232 ? -6.828 7.051 -4.52 1 75.44 232 ASP A O 1
ATOM 1748 N N . MET A 1 233 ? -5.945 5.02 -4.699 1 76.38 233 MET A N 1
ATOM 1749 C CA . MET A 1 233 ? -4.578 5.516 -4.574 1 76.38 233 MET A CA 1
ATOM 1750 C C . MET A 1 233 ? -4.012 5.895 -5.938 1 76.38 233 MET A C 1
ATOM 1752 O O . MET A 1 233 ? -2.98 6.566 -6.02 1 76.38 233 MET A O 1
ATOM 1756 N N . GLY A 1 234 ? -4.734 5.543 -7.008 1 74.5 234 GLY A N 1
ATOM 1757 C CA . GLY A 1 234 ? -4.289 5.836 -8.359 1 74.5 234 GLY A CA 1
ATOM 1758 C C . GLY A 1 234 ? -4.289 7.32 -8.68 1 74.5 234 GLY A C 1
ATOM 1759 O O . GLY A 1 234 ? -3.379 7.816 -9.344 1 74.5 234 GLY A O 1
ATOM 1760 N N . ALA A 1 235 ? -5.395 8.07 -8.242 1 75.5 235 ALA A N 1
ATOM 1761 C CA . ALA A 1 235 ? -5.445 9.516 -8.453 1 75.5 235 ALA A CA 1
ATOM 1762 C C . ALA A 1 235 ? -4.242 10.211 -7.82 1 75.5 235 ALA A C 1
ATOM 1764 O O . ALA A 1 235 ? -3.701 11.164 -8.383 1 75.5 235 ALA A O 1
ATOM 1765 N N . MET A 1 236 ? -3.838 9.68 -6.754 1 82.06 236 MET A N 1
ATOM 1766 C CA . MET A 1 236 ? -2.666 10.227 -6.074 1 82.06 236 MET A CA 1
ATOM 1767 C C . MET A 1 236 ? -1.399 9.977 -6.883 1 82.06 236 MET A C 1
ATOM 1769 O O . MET A 1 236 ? -0.554 10.867 -7.016 1 82.06 236 MET A O 1
ATOM 1773 N N . THR A 1 237 ? -1.301 8.828 -7.434 1 80.12 237 THR A N 1
ATOM 1774 C CA . THR A 1 237 ? -0.155 8.5 -8.273 1 80.12 237 THR A CA 1
ATOM 1775 C C . THR A 1 237 ? -0.094 9.422 -9.492 1 80.12 237 THR A C 1
ATOM 1777 O O . THR A 1 237 ? 0.977 9.914 -9.844 1 80.12 237 THR A O 1
ATOM 1780 N N . ASN A 1 238 ? -1.242 9.57 -10.117 1 78.94 238 ASN A N 1
ATOM 1781 C CA . ASN A 1 238 ? -1.304 10.469 -11.258 1 78.94 238 ASN A CA 1
ATOM 1782 C C . ASN A 1 238 ? -0.877 11.891 -10.883 1 78.94 238 ASN A C 1
ATOM 1784 O O . ASN A 1 238 ? -0.167 12.547 -11.648 1 78.94 238 ASN A O 1
ATOM 1788 N N . PHE A 1 239 ? -1.26 12.375 -9.766 1 85.75 239 PHE A N 1
ATOM 1789 C CA . PHE A 1 239 ? -0.845 13.688 -9.273 1 85.75 239 PHE A CA 1
ATOM 1790 C C . PHE A 1 239 ? 0.667 13.75 -9.102 1 85.75 239 PHE A C 1
ATOM 1792 O O . PHE A 1 239 ? 1.313 14.695 -9.547 1 85.75 239 PHE A O 1
ATOM 1799 N N . PHE A 1 240 ? 1.221 12.773 -8.422 1 86.69 240 PHE A N 1
ATOM 1800 C CA . PHE A 1 240 ? 2.656 12.758 -8.18 1 86.69 240 PHE A CA 1
ATOM 1801 C C . PHE A 1 240 ? 3.434 12.789 -9.484 1 86.69 240 PHE A C 1
ATOM 1803 O O . PHE A 1 240 ? 4.465 13.461 -9.594 1 86.69 240 PHE A O 1
ATOM 1810 N N . MET A 1 241 ? 2.918 12.141 -10.492 1 80.94 241 MET A N 1
ATOM 1811 C CA . MET A 1 241 ? 3.658 11.953 -11.734 1 80.94 241 MET A CA 1
ATOM 1812 C C . MET A 1 241 ? 3.469 13.148 -12.664 1 80.94 241 MET A C 1
ATOM 1814 O O . MET A 1 241 ? 4.398 13.555 -13.367 1 80.94 241 MET A O 1
ATOM 1818 N N . ARG A 1 242 ? 2.342 13.789 -12.648 1 82.38 242 ARG A N 1
ATOM 1819 C CA . ARG A 1 242 ? 2.029 14.766 -13.688 1 82.38 242 ARG A CA 1
ATOM 1820 C C . ARG A 1 242 ? 2.125 16.188 -13.156 1 82.38 242 ARG A C 1
ATOM 1822 O O . ARG A 1 242 ? 2.379 17.125 -13.914 1 82.38 242 ARG A O 1
ATOM 1829 N N . VAL A 1 243 ? 1.863 16.375 -11.859 1 89.56 243 VAL A N 1
ATOM 1830 C CA . VAL A 1 243 ? 1.81 17.719 -11.281 1 89.56 243 VAL A CA 1
ATOM 1831 C C . VAL A 1 243 ? 2.861 17.844 -10.188 1 89.56 243 VAL A C 1
ATOM 1833 O O . VAL A 1 243 ? 3.852 18.562 -10.344 1 89.56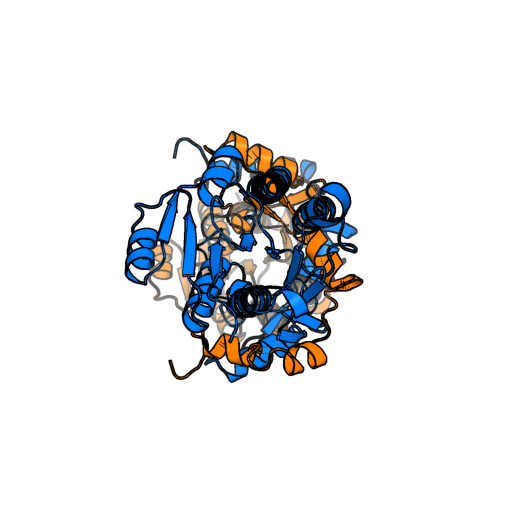 243 VAL A O 1
ATOM 1836 N N . GLY A 1 244 ? 2.779 16.953 -9.102 1 91.31 244 GLY A N 1
ATOM 1837 C CA . GLY A 1 244 ? 3.711 16.922 -7.984 1 91.31 244 GLY A CA 1
ATOM 1838 C C . GLY A 1 244 ? 3.566 18.109 -7.059 1 91.31 244 GLY A C 1
ATOM 1839 O O . GLY A 1 244 ? 2.838 19.062 -7.359 1 91.31 244 GLY A O 1
ATOM 1840 N N . TYR A 1 245 ? 4.195 18 -5.895 1 96.06 245 TYR A N 1
ATOM 1841 C CA . TYR A 1 245 ? 4.305 19.125 -4.98 1 96.06 245 TYR A CA 1
ATOM 1842 C C . TYR A 1 245 ? 5.238 20.188 -5.543 1 96.06 245 TYR A C 1
ATOM 1844 O O . TYR A 1 245 ? 5.992 19.938 -6.484 1 96.06 245 TYR A O 1
ATOM 1852 N N . ASN A 1 246 ? 5.098 21.406 -5.008 1 94.38 246 ASN A N 1
ATOM 1853 C CA . ASN A 1 246 ? 5.867 22.469 -5.625 1 94.38 246 ASN A CA 1
ATOM 1854 C C . ASN A 1 246 ? 6.531 23.359 -4.574 1 94.38 246 ASN A C 1
ATOM 1856 O O . ASN A 1 246 ? 6.684 24.562 -4.781 1 94.38 246 ASN A O 1
ATOM 1860 N N . ALA A 1 247 ? 6.867 22.797 -3.432 1 97.69 247 ALA A N 1
ATOM 1861 C CA . ALA A 1 247 ? 7.559 23.562 -2.4 1 97.69 247 ALA A CA 1
ATOM 1862 C C . ALA A 1 247 ? 8.945 24 -2.869 1 97.69 247 ALA A C 1
ATOM 1864 O O . ALA A 1 247 ? 9.633 23.234 -3.562 1 97.69 247 ALA A O 1
ATOM 1865 N N . ASN A 1 248 ? 9.344 25.219 -2.566 1 97.12 248 ASN A N 1
ATOM 1866 C CA . ASN A 1 248 ? 10.703 25.719 -2.791 1 97.12 248 ASN A CA 1
ATOM 1867 C C . ASN A 1 248 ? 11.633 25.344 -1.64 1 97.12 248 ASN A C 1
ATOM 1869 O O . ASN A 1 248 ? 11.883 26.156 -0.747 1 97.12 248 ASN A O 1
ATOM 1873 N N . ILE A 1 249 ? 12.289 24.188 -1.725 1 97.5 249 ILE A N 1
ATOM 1874 C CA . ILE A 1 249 ? 12.992 23.578 -0.596 1 97.5 249 ILE A CA 1
ATOM 1875 C C . ILE A 1 249 ? 14.203 24.422 -0.231 1 97.5 249 ILE A C 1
ATOM 1877 O O . ILE A 1 249 ? 14.445 24.703 0.946 1 97.5 249 ILE A O 1
ATOM 1881 N N . PRO A 1 250 ? 15 24.938 -1.242 1 96.56 250 PRO A N 1
ATOM 1882 C CA . PRO A 1 250 ? 16.109 25.797 -0.854 1 96.56 250 PRO A CA 1
ATOM 1883 C C . PRO A 1 250 ? 15.664 27.016 -0.055 1 96.56 250 PRO A C 1
ATOM 1885 O O . PRO A 1 250 ? 16.281 27.359 0.961 1 96.56 250 PRO A O 1
ATOM 1888 N N . LYS A 1 251 ? 14.633 27.672 -0.4 1 97.38 251 LYS A N 1
ATOM 1889 C CA . LYS A 1 251 ? 14.117 28.828 0.33 1 97.38 251 LYS A CA 1
ATOM 1890 C C . LYS A 1 251 ? 13.602 28.422 1.708 1 97.38 251 LYS A C 1
ATOM 1892 O O . LYS A 1 251 ? 13.812 29.141 2.691 1 97.38 251 LYS A O 1
ATOM 1897 N N . LEU A 1 252 ? 12.891 27.281 1.772 1 98.06 252 LEU A N 1
ATOM 1898 C CA . LEU A 1 252 ? 12.375 26.781 3.043 1 98.06 252 LEU A CA 1
ATOM 1899 C C . LEU A 1 252 ? 13.508 26.531 4.031 1 98.06 252 LEU A C 1
ATOM 1901 O O . LEU A 1 252 ? 13.391 26.844 5.215 1 98.06 252 LEU A O 1
ATOM 1905 N N . ARG A 1 253 ? 14.617 26 3.564 1 96.88 253 ARG A N 1
ATOM 1906 C CA . ARG A 1 253 ? 15.734 25.641 4.441 1 96.88 253 ARG A CA 1
ATOM 1907 C C . ARG A 1 253 ? 16.422 26.906 4.977 1 96.88 253 ARG A C 1
ATOM 1909 O O . ARG A 1 253 ? 17 26.875 6.062 1 96.88 253 ARG A O 1
ATOM 1916 N N . GLU A 1 254 ? 16.359 27.984 4.219 1 97.12 254 GLU A N 1
ATOM 1917 C CA . GLU A 1 254 ? 16.828 29.266 4.746 1 97.12 254 GLU A CA 1
ATOM 1918 C C . GLU A 1 254 ? 15.961 29.75 5.895 1 97.12 254 GLU A C 1
ATOM 1920 O O . GLU A 1 254 ? 16.469 30.281 6.891 1 97.12 254 GLU A O 1
ATOM 1925 N N . GLU A 1 255 ? 14.719 29.562 5.727 1 96.62 255 GLU A N 1
ATOM 1926 C CA . GLU A 1 255 ? 13.75 30.062 6.703 1 96.62 255 GLU A CA 1
ATOM 1927 C C . GLU A 1 255 ? 13.633 29.109 7.895 1 96.62 255 GLU A C 1
ATOM 1929 O O . GLU A 1 255 ? 13.445 29.562 9.031 1 96.62 255 GLU A O 1
ATOM 1934 N N . PHE A 1 256 ? 13.648 27.844 7.633 1 97.38 256 PHE A N 1
ATOM 1935 C CA . PHE A 1 256 ? 13.562 26.781 8.633 1 97.38 256 PHE A CA 1
ATOM 1936 C C . PHE A 1 256 ? 14.758 25.828 8.531 1 97.38 256 PHE A C 1
ATOM 1938 O O . PHE A 1 256 ? 14.625 24.719 8.039 1 97.38 256 PHE A O 1
ATOM 1945 N N . PRO A 1 257 ? 15.836 26.125 9.109 1 96.06 257 PRO A N 1
ATOM 1946 C CA . PRO A 1 257 ? 17.078 25.391 8.883 1 96.06 257 PRO A CA 1
ATOM 1947 C C . PRO A 1 257 ? 17.078 23.984 9.477 1 96.06 257 PRO A C 1
ATOM 1949 O O . PRO A 1 257 ? 17.906 23.156 9.117 1 96.06 257 PRO A O 1
ATOM 1952 N N . ASP A 1 258 ? 16.109 23.688 10.297 1 95.31 258 ASP A N 1
ATOM 1953 C CA . ASP A 1 258 ? 16.109 22.391 10.977 1 95.31 258 ASP A CA 1
ATOM 1954 C C . ASP A 1 258 ? 15.234 21.375 10.242 1 95.31 258 ASP A C 1
ATOM 1956 O O . ASP A 1 258 ? 15 20.281 10.742 1 95.31 258 ASP A O 1
ATOM 1960 N N . LEU A 1 259 ? 14.727 21.719 9.047 1 97.5 259 LEU A N 1
ATOM 1961 C CA . LEU A 1 259 ? 13.938 20.766 8.273 1 97.5 259 LEU A CA 1
ATOM 1962 C C . LEU A 1 259 ? 14.719 19.484 8.039 1 97.5 259 LEU A C 1
ATOM 1964 O O . LEU A 1 259 ? 15.883 19.516 7.656 1 97.5 259 LEU A O 1
ATOM 1968 N N . GLN A 1 260 ? 14.078 18.422 8.281 1 98.12 260 GLN A N 1
ATOM 1969 C CA . GLN A 1 260 ? 14.758 17.125 8.156 1 98.12 260 GLN A CA 1
ATOM 1970 C C . GLN A 1 260 ? 14.883 16.719 6.695 1 98.12 260 GLN A C 1
ATOM 1972 O O . GLN A 1 260 ? 13.969 16.938 5.898 1 98.12 260 GLN A O 1
ATOM 1977 N N . THR A 1 261 ? 16.016 16.109 6.375 1 97.69 261 THR A N 1
ATOM 1978 C CA . THR A 1 261 ? 16.156 15.352 5.137 1 97.69 261 THR A CA 1
ATOM 1979 C C . THR A 1 261 ? 15.664 13.922 5.32 1 97.69 261 THR A C 1
ATOM 1981 O O . THR A 1 261 ? 15.414 13.484 6.445 1 97.69 261 THR A O 1
ATOM 1984 N N . TRP A 1 262 ? 15.484 13.234 4.207 1 97.56 262 TRP A N 1
ATOM 1985 C CA . TRP A 1 262 ? 15.172 11.805 4.242 1 97.56 262 TRP A CA 1
ATOM 1986 C C . TRP A 1 262 ? 16.188 11.055 5.102 1 97.56 262 TRP A C 1
ATOM 1988 O O . TRP A 1 262 ? 15.805 10.266 5.969 1 97.56 262 TRP A O 1
ATOM 1998 N N . GLU A 1 263 ? 17.469 11.336 4.945 1 96.69 263 GLU A N 1
ATOM 1999 C CA . GLU A 1 263 ? 18.516 10.672 5.699 1 96.69 263 GLU A CA 1
ATOM 2000 C C . GLU A 1 263 ? 18.391 10.961 7.195 1 96.69 263 GLU A C 1
ATOM 2002 O O . GLU A 1 263 ? 18.5 10.047 8.016 1 96.69 263 GLU A O 1
ATOM 2007 N N . THR A 1 264 ? 18.172 12.227 7.508 1 96.94 264 THR A N 1
ATOM 2008 C CA . THR A 1 264 ? 18.031 12.602 8.906 1 96.94 264 THR A CA 1
ATOM 2009 C C . THR A 1 264 ? 16.812 11.914 9.531 1 96.94 264 THR A C 1
ATOM 2011 O O . THR A 1 264 ? 16.891 11.43 10.664 1 96.94 264 THR A O 1
ATOM 2014 N N . TRP A 1 265 ? 15.695 11.906 8.828 1 97.19 265 TRP A N 1
ATOM 2015 C CA . TRP A 1 265 ? 14.484 11.266 9.336 1 97.19 265 TRP A CA 1
ATOM 2016 C C . TRP A 1 265 ? 14.719 9.781 9.57 1 97.19 265 TRP A C 1
ATOM 2018 O O . TRP A 1 265 ? 14.32 9.234 10.609 1 97.19 265 TRP A O 1
ATOM 2028 N N . LEU A 1 266 ? 15.352 9.062 8.609 1 94.75 266 LEU A N 1
ATOM 2029 C CA . LEU A 1 266 ? 15.648 7.645 8.766 1 94.75 266 LEU A CA 1
ATOM 2030 C C . LEU A 1 266 ? 16.469 7.398 10.023 1 94.75 266 LEU A C 1
ATOM 2032 O O . LEU A 1 266 ? 16.188 6.469 10.789 1 94.75 266 LEU A O 1
ATOM 2036 N N . SER A 1 267 ? 17.484 8.266 10.25 1 93.75 267 SER A N 1
ATOM 2037 C CA . SER A 1 267 ? 18.375 8.125 11.398 1 93.75 267 SER A CA 1
ATOM 2038 C C . SER A 1 267 ? 17.609 8.266 12.711 1 93.75 267 SER A C 1
ATOM 2040 O O . SER A 1 267 ? 17.922 7.59 13.695 1 93.75 267 SER A O 1
ATOM 2042 N N . LYS A 1 268 ? 16.609 9.086 12.727 1 93.81 268 LYS A N 1
ATOM 2043 C CA . LYS A 1 268 ? 15.844 9.367 13.938 1 93.81 268 LYS A CA 1
ATOM 2044 C C . LYS A 1 268 ? 14.758 8.32 14.164 1 93.81 268 LYS A C 1
ATOM 2046 O O . LYS A 1 268 ? 14.172 8.242 15.25 1 93.81 268 LYS A O 1
ATOM 2051 N N . ASN A 1 269 ? 14.5 7.543 13.148 1 91.56 269 ASN A N 1
ATOM 2052 C CA . ASN A 1 269 ? 13.328 6.676 13.242 1 91.56 269 ASN A CA 1
ATOM 2053 C C . ASN A 1 269 ? 13.711 5.203 13.094 1 91.56 269 ASN A C 1
ATOM 2055 O O . ASN A 1 269 ? 12.945 4.414 12.531 1 91.56 269 ASN A O 1
ATOM 2059 N N . GLY A 1 270 ? 14.805 4.828 13.484 1 85.12 270 GLY A N 1
ATOM 2060 C CA . GLY A 1 270 ? 15.148 3.439 13.758 1 85.12 270 GLY A CA 1
ATOM 2061 C C . GLY A 1 270 ? 15.773 2.736 12.57 1 85.12 270 GLY A C 1
ATOM 2062 O O . GLY A 1 270 ? 15.805 1.505 12.516 1 85.12 270 GLY A O 1
ATOM 2063 N N . PHE A 1 271 ? 16.25 3.432 11.547 1 85.75 271 PHE A N 1
ATOM 2064 C CA . PHE A 1 271 ? 16.797 2.779 10.359 1 85.75 271 PHE A CA 1
ATOM 2065 C C . PHE A 1 271 ? 18.312 2.803 10.367 1 85.75 271 PHE A C 1
ATOM 2067 O O . PHE A 1 271 ? 18.953 2.266 9.461 1 85.75 271 PHE A O 1
ATOM 2074 N N . SER A 1 272 ? 18.875 3.428 11.359 1 79.19 272 SER A N 1
ATOM 2075 C CA . SER A 1 272 ? 20.328 3.49 11.414 1 79.19 272 SER A CA 1
ATOM 2076 C C . SER A 1 272 ? 20.922 2.184 11.93 1 79.19 272 SER A C 1
ATOM 2078 O O . SER A 1 272 ? 20.297 1.495 12.742 1 79.19 272 SER A O 1
ATOM 2080 N N . LYS A 1 273 ? 22 1.639 11.188 1 70.62 273 LYS A N 1
ATOM 2081 C CA . LYS A 1 273 ? 22.75 0.427 11.508 1 70.62 273 LYS A CA 1
ATOM 2082 C C . LYS A 1 273 ? 22.953 0.294 13.016 1 70.62 273 LYS A C 1
ATOM 2084 O O . LYS A 1 273 ? 23.031 -0.818 13.539 1 70.62 273 LYS A O 1
ATOM 2089 N N . SER A 1 274 ? 23.297 1.305 13.641 1 54.47 274 SER A N 1
ATOM 2090 C CA . SER A 1 274 ? 23.734 1.181 15.031 1 54.47 274 SER A CA 1
ATOM 2091 C C . SER A 1 274 ? 22.562 0.835 15.938 1 54.47 274 SER A C 1
ATOM 2093 O O . SER A 1 274 ? 22.75 0.571 17.125 1 54.47 274 SER A O 1
ATOM 2095 N N . ASP A 1 275 ? 21.406 0.877 15.375 1 44.22 275 ASP A N 1
ATOM 2096 C CA . ASP A 1 275 ? 20.375 0.544 16.359 1 44.22 275 ASP A CA 1
ATOM 2097 C C . ASP A 1 275 ? 19.984 -0.929 16.266 1 44.22 275 ASP A C 1
ATOM 2099 O O . ASP A 1 275 ? 19.891 -1.484 15.18 1 44.22 275 ASP A O 1
ATOM 2103 N N . MET B 1 1 ? 9.977 40.562 22.609 1 41.22 1 MET B N 1
ATOM 2104 C CA . MET B 1 1 ? 9.742 39.219 23.188 1 41.22 1 MET B CA 1
ATOM 2105 C C . MET B 1 1 ? 8.328 38.75 22.875 1 41.22 1 MET B C 1
ATOM 2107 O O . MET B 1 1 ? 7.359 39.469 23.125 1 41.22 1 MET B O 1
ATOM 2111 N N . SER B 1 2 ? 8.125 37.781 21.922 1 58.56 2 SER B N 1
ATOM 2112 C CA . SER B 1 2 ? 6.766 37.531 21.469 1 58.56 2 SER B CA 1
ATOM 2113 C C . SER B 1 2 ? 5.844 37.219 22.641 1 58.56 2 SER B C 1
ATOM 2115 O O . SER B 1 2 ? 6.277 36.594 23.625 1 58.56 2 SER B O 1
ATOM 2117 N N . THR B 1 3 ? 4.82 38.062 22.922 1 79.19 3 THR B N 1
ATOM 2118 C CA . THR B 1 3 ? 3.828 37.906 23.969 1 79.19 3 THR B CA 1
ATOM 2119 C C . THR B 1 3 ? 3.338 36.469 24.047 1 79.19 3 THR B C 1
ATOM 2121 O O . THR B 1 3 ? 3.203 35.812 23.016 1 79.19 3 THR B O 1
ATOM 2124 N N . VAL B 1 4 ? 3.436 36 25.297 1 88.44 4 VAL B N 1
ATOM 2125 C CA . VAL B 1 4 ? 2.949 34.656 25.547 1 88.44 4 VAL B CA 1
ATOM 2126 C C . VAL B 1 4 ? 1.501 34.5 25.078 1 88.44 4 VAL B C 1
ATOM 2128 O O . VAL B 1 4 ? 0.659 35.344 25.406 1 88.44 4 VAL B O 1
ATOM 2131 N N . LYS B 1 5 ? 1.276 33.562 24.281 1 94.75 5 LYS B N 1
ATOM 2132 C CA . LYS B 1 5 ? -0.055 33.281 23.734 1 94.75 5 LYS B CA 1
ATOM 2133 C C . LYS B 1 5 ? -0.609 31.969 24.25 1 94.75 5 LYS B C 1
ATOM 2135 O O . LYS B 1 5 ? 0.151 31.094 24.672 1 94.75 5 LYS B O 1
ATOM 2140 N N . LEU B 1 6 ? -1.911 32 24.391 1 98.19 6 LEU B N 1
ATOM 2141 C CA . LEU B 1 6 ? -2.605 30.719 24.531 1 98.19 6 LEU B CA 1
ATOM 2142 C C . LEU B 1 6 ? -3.039 30.172 23.172 1 98.19 6 LEU B C 1
ATOM 2144 O O . LEU B 1 6 ? -3.828 30.812 22.469 1 98.19 6 LEU B O 1
ATOM 2148 N N . VAL B 1 7 ? -2.529 29.016 22.844 1 98.75 7 VAL B N 1
ATOM 2149 C CA . VAL B 1 7 ? -2.824 28.422 21.547 1 98.75 7 VAL B CA 1
ATOM 2150 C C . VAL B 1 7 ? -3.633 27.141 21.719 1 98.75 7 VAL B C 1
ATOM 2152 O O . VAL B 1 7 ? -3.209 26.234 22.438 1 98.75 7 VAL B O 1
ATOM 2155 N N . ALA B 1 8 ? -4.785 27.109 21.109 1 98.88 8 ALA B N 1
ATOM 2156 C CA . ALA B 1 8 ? -5.551 25.859 21.047 1 98.88 8 ALA B CA 1
ATOM 2157 C C . ALA B 1 8 ? -5.02 24.953 19.938 1 98.88 8 ALA B C 1
ATOM 2159 O O . ALA B 1 8 ? -4.754 25.406 18.828 1 98.88 8 ALA B O 1
ATOM 2160 N N . VAL B 1 9 ? -4.848 23.656 20.234 1 98.81 9 VAL B N 1
ATOM 2161 C CA . VAL B 1 9 ? -4.27 22.703 19.281 1 98.81 9 VAL B CA 1
ATOM 2162 C C . VAL B 1 9 ? -5.195 21.5 19.125 1 98.81 9 VAL B C 1
ATOM 2164 O O . VAL B 1 9 ? -5.402 20.734 20.062 1 98.81 9 VAL B O 1
ATOM 2167 N N . THR B 1 10 ? -5.73 21.375 17.906 1 98 10 THR B N 1
ATOM 2168 C CA . THR B 1 10 ? -6.5 20.172 17.625 1 98 10 THR B CA 1
ATOM 2169 C C . THR B 1 10 ? -5.574 18.984 17.359 1 98 10 THR B C 1
ATOM 2171 O O . THR B 1 10 ? -4.391 19.172 17.062 1 98 10 THR B O 1
ATOM 2174 N N . GLY B 1 11 ? -6.156 17.766 17.516 1 95.38 11 GLY B N 1
ATOM 2175 C CA . GLY B 1 11 ? -5.328 16.594 17.281 1 95.38 11 GLY B CA 1
ATOM 2176 C C . GLY B 1 11 ? -4.137 16.516 18.219 1 95.38 11 GLY B C 1
ATOM 2177 O O . GLY B 1 11 ? -3.049 16.094 17.812 1 95.38 11 GLY B O 1
ATOM 2178 N N . ILE B 1 12 ? -4.285 16.828 19.453 1 96.94 12 ILE B N 1
ATOM 2179 C CA . ILE B 1 12 ? -3.197 17.031 20.391 1 96.94 12 ILE B CA 1
ATOM 2180 C C . ILE B 1 12 ? -2.498 15.703 20.672 1 96.94 12 ILE B C 1
ATOM 2182 O O . ILE B 1 12 ? -1.294 15.664 20.938 1 96.94 12 ILE B O 1
ATOM 2186 N N . THR B 1 13 ? -3.168 14.609 20.578 1 94.12 13 THR B N 1
ATOM 2187 C CA . THR B 1 13 ? -2.58 13.305 20.859 1 94.12 13 THR B CA 1
ATOM 2188 C C . THR B 1 13 ? -1.94 12.711 19.609 1 94.12 13 THR B C 1
ATOM 2190 O O . THR B 1 13 ? -1.307 11.656 19.672 1 94.12 13 THR B O 1
ATOM 2193 N N . GLY B 1 14 ? -2.092 13.406 18.516 1 93.12 14 GLY B N 1
ATOM 2194 C CA . GLY B 1 14 ? -1.516 12.938 17.266 1 93.12 14 GLY B CA 1
ATOM 2195 C C . GLY B 1 14 ? -0.094 13.422 17.047 1 93.12 14 GLY B C 1
ATOM 2196 O O . GLY B 1 14 ? 0.446 14.172 17.859 1 93.12 14 GLY B O 1
ATOM 2197 N N . LYS B 1 15 ? 0.459 13.047 15.93 1 92.31 15 LYS B N 1
ATOM 2198 C CA . LYS B 1 15 ? 1.852 13.367 15.625 1 92.31 15 LYS B CA 1
ATOM 2199 C C . LYS B 1 15 ? 2.018 14.852 15.305 1 92.31 15 LYS B C 1
ATOM 2201 O O . LYS B 1 15 ? 2.959 15.492 15.773 1 92.31 15 LYS B O 1
ATOM 2206 N N . GLN B 1 16 ? 1.102 15.352 14.484 1 96.06 16 GLN B N 1
ATOM 2207 C CA . GLN B 1 16 ? 1.223 16.766 14.125 1 96.06 16 GLN B CA 1
ATOM 2208 C C . GLN B 1 16 ? 0.907 17.672 15.312 1 96.06 16 GLN B C 1
ATOM 2210 O O . GLN B 1 16 ? 1.715 18.516 15.68 1 96.06 16 GLN B O 1
ATOM 2215 N N . GLY B 1 17 ? -0.266 17.406 15.945 1 97.5 17 GLY B N 1
ATOM 2216 C CA . GLY B 1 17 ? -0.64 18.219 17.094 1 97.5 17 GLY B CA 1
ATOM 2217 C C . GLY B 1 17 ? 0.374 18.172 18.219 1 97.5 17 GLY B C 1
ATOM 2218 O O . GLY B 1 17 ? 0.682 19.188 18.828 1 97.5 17 GLY B O 1
ATOM 2219 N N . GLY B 1 18 ? 0.862 16.984 18.531 1 96.88 18 GLY B N 1
ATOM 2220 C CA . GLY B 1 18 ? 1.893 16.844 19.547 1 96.88 18 GLY B CA 1
ATOM 2221 C C . GLY B 1 18 ? 3.154 17.625 19.219 1 96.88 18 GLY B C 1
ATOM 2222 O O . GLY B 1 18 ? 3.75 18.25 20.109 1 96.88 18 GLY B O 1
ATOM 2223 N N . ALA B 1 19 ? 3.576 17.609 17.984 1 97.38 19 ALA B N 1
ATOM 2224 C CA . ALA B 1 19 ? 4.77 18.328 17.562 1 97.38 19 ALA B CA 1
ATOM 2225 C C . ALA B 1 19 ? 4.57 19.844 17.703 1 97.38 19 ALA B C 1
ATOM 2227 O O . ALA B 1 19 ? 5.477 20.562 18.125 1 97.38 19 ALA B O 1
ATOM 2228 N N . VAL B 1 20 ? 3.395 20.297 17.328 1 98.5 20 VAL B N 1
ATOM 2229 C CA . VAL B 1 20 ? 3.064 21.703 17.484 1 98.5 20 VAL B CA 1
ATOM 2230 C C . VAL B 1 20 ? 3.152 22.094 18.953 1 98.5 20 VAL B C 1
ATOM 2232 O O . VAL B 1 20 ? 3.789 23.094 19.297 1 98.5 20 VAL B O 1
ATOM 2235 N N . ALA B 1 21 ? 2.549 21.297 19.812 1 98.31 21 ALA B N 1
ATOM 2236 C CA . ALA B 1 21 ? 2.486 21.594 21.234 1 98.31 21 ALA B CA 1
ATOM 2237 C C . ALA B 1 21 ? 3.883 21.641 21.859 1 98.31 21 ALA B C 1
ATOM 2239 O O . ALA B 1 21 ? 4.207 22.578 22.609 1 98.31 21 ALA B O 1
ATOM 2240 N N . ARG B 1 22 ? 4.695 20.672 21.547 1 97.44 22 ARG B N 1
ATOM 2241 C CA . ARG B 1 22 ? 6.047 20.625 22.078 1 97.44 22 ARG B CA 1
ATOM 2242 C C . ARG B 1 22 ? 6.848 21.859 21.688 1 97.44 22 ARG B C 1
ATOM 2244 O O . ARG B 1 22 ? 7.516 22.469 22.531 1 97.44 22 ARG B O 1
ATOM 2251 N N . LYS B 1 23 ? 6.734 22.25 20.453 1 97.94 23 LYS B N 1
ATOM 2252 C CA . LYS B 1 23 ? 7.504 23.391 19.984 1 97.94 23 LYS B CA 1
ATOM 2253 C C . LYS B 1 23 ? 6.973 24.688 20.578 1 97.94 23 LYS B C 1
ATOM 2255 O O . LYS B 1 23 ? 7.746 25.594 20.906 1 97.94 23 LYS B O 1
ATOM 2260 N N . LEU B 1 24 ? 5.672 24.844 20.719 1 98.19 24 LEU B N 1
ATOM 2261 C CA . LEU B 1 24 ? 5.082 26.031 21.328 1 98.19 24 LEU B CA 1
ATOM 2262 C C . LEU B 1 24 ? 5.543 26.188 22.766 1 98.19 24 LEU B C 1
ATOM 2264 O O . LEU B 1 24 ? 5.875 27.297 23.203 1 98.19 24 LEU B O 1
ATOM 2268 N N . LEU B 1 25 ? 5.562 25.047 23.5 1 97.56 25 LEU B N 1
ATOM 2269 C CA . LEU B 1 25 ? 6.043 25.094 24.875 1 97.56 25 LEU B CA 1
ATOM 2270 C C . LEU B 1 25 ? 7.504 25.531 24.938 1 97.56 25 LEU B C 1
ATOM 2272 O O . LEU B 1 25 ? 7.883 26.328 25.797 1 97.56 25 LEU B O 1
ATOM 2276 N N . GLU B 1 26 ? 8.258 25.016 24.047 1 96.69 26 GLU B N 1
ATOM 2277 C CA . GLU B 1 26 ? 9.664 25.391 23.938 1 96.69 26 GLU B CA 1
ATOM 2278 C C . GLU B 1 26 ? 9.812 26.891 23.703 1 96.69 26 GLU B C 1
ATOM 2280 O O . GLU B 1 26 ? 10.773 27.516 24.172 1 96.69 26 GLU B O 1
ATOM 2285 N N . LEU B 1 27 ? 8.875 27.469 22.969 1 96.75 27 LEU B N 1
ATOM 2286 C CA . LEU B 1 27 ? 8.938 28.875 22.594 1 96.75 27 LEU B CA 1
ATOM 2287 C C . LEU B 1 27 ? 8.305 29.75 23.672 1 96.75 27 LEU B C 1
ATOM 2289 O O . LEU B 1 27 ? 8.242 30.969 23.531 1 96.75 27 LEU B O 1
ATOM 2293 N N . GLY B 1 28 ? 7.77 29.109 24.719 1 96.5 28 GLY B N 1
ATOM 2294 C CA . GLY B 1 28 ? 7.316 29.859 25.891 1 96.5 28 GLY B CA 1
ATOM 2295 C C . GLY B 1 28 ? 5.828 30.141 25.875 1 96.5 28 GLY B C 1
ATOM 2296 O O . GLY B 1 28 ? 5.328 30.906 26.703 1 96.5 28 GLY B O 1
ATOM 2297 N N . HIS B 1 29 ? 5.055 29.516 24.969 1 98.06 29 HIS B N 1
ATOM 2298 C CA . HIS B 1 29 ? 3.617 29.734 24.891 1 98.06 29 HIS B CA 1
ATOM 2299 C C . HIS B 1 29 ? 2.85 28.719 25.734 1 98.06 29 HIS B C 1
ATOM 2301 O O . HIS B 1 29 ? 3.422 27.75 26.219 1 98.06 29 HIS B O 1
ATOM 2307 N N . ARG B 1 30 ? 1.612 29.031 26 1 98.25 30 ARG B N 1
ATOM 2308 C CA . ARG B 1 30 ? 0.691 28.094 26.625 1 98.25 30 ARG B CA 1
ATOM 2309 C C . ARG B 1 30 ? -0.111 27.328 25.578 1 98.25 30 ARG B C 1
ATOM 2311 O O . ARG B 1 30 ? -0.448 27.875 24.531 1 98.25 30 ARG B O 1
ATOM 2318 N N . VAL B 1 31 ? -0.433 26.078 25.953 1 98.69 31 VAL B N 1
ATOM 2319 C CA . VAL B 1 31 ? -1.131 25.219 25 1 98.69 31 VAL B CA 1
ATOM 2320 C C . VAL B 1 31 ? -2.398 24.656 25.625 1 98.69 31 VAL B C 1
ATOM 2322 O O . VAL B 1 31 ? -2.375 24.203 26.766 1 98.69 31 VAL B O 1
ATOM 2325 N N . ARG B 1 32 ? -3.477 24.781 24.969 1 98.75 32 ARG B N 1
ATOM 2326 C CA . ARG B 1 32 ? -4.703 24.047 25.234 1 98.75 32 ARG B CA 1
ATOM 2327 C C . ARG B 1 32 ? -4.926 22.938 24.203 1 98.75 32 ARG B C 1
ATOM 2329 O O . ARG B 1 32 ? -5.211 23.234 23.031 1 98.75 32 ARG B O 1
ATOM 2336 N N . GLY B 1 33 ? -4.773 21.719 24.672 1 98.56 33 GLY B N 1
ATOM 2337 C CA . GLY B 1 33 ? -4.898 20.594 23.766 1 98.56 33 GLY B CA 1
ATOM 2338 C C . GLY B 1 33 ? -6.305 20.016 23.719 1 98.56 33 GLY B C 1
ATOM 2339 O O . GLY B 1 33 ? -6.926 19.781 24.75 1 98.56 33 GLY B O 1
ATOM 2340 N N . LEU B 1 34 ? -6.793 19.844 22.484 1 97.94 34 LEU B N 1
ATOM 2341 C CA . LEU B 1 34 ? -8.125 19.297 22.281 1 97.94 34 LEU B CA 1
ATOM 2342 C C . LEU B 1 34 ? -8.055 17.828 21.891 1 97.94 34 LEU B C 1
ATOM 2344 O O . LEU B 1 34 ? -7.281 17.453 21.016 1 97.94 34 LEU B O 1
ATOM 2348 N N . THR B 1 35 ? -8.805 17.047 22.547 1 95.81 35 THR B N 1
ATOM 2349 C CA . THR B 1 35 ? -8.977 15.633 22.234 1 95.81 35 THR B CA 1
ATOM 2350 C C . THR B 1 35 ? -10.414 15.195 22.5 1 95.81 35 THR B C 1
ATOM 2352 O O . THR B 1 35 ? -11.18 15.906 23.156 1 95.81 35 THR B O 1
ATOM 2355 N N . ARG B 1 36 ? -10.836 14.078 21.891 1 90.81 36 ARG B N 1
ATOM 2356 C CA . ARG B 1 36 ? -12.188 13.578 22.094 1 90.81 36 ARG B CA 1
ATOM 2357 C C . ARG B 1 36 ? -12.391 13.117 23.531 1 90.81 36 ARG B C 1
ATOM 2359 O O . ARG B 1 36 ? -13.477 13.258 24.094 1 90.81 36 ARG B O 1
ATOM 2366 N N . ASN B 1 37 ? -11.242 12.562 24.109 1 92.69 37 ASN B N 1
ATOM 2367 C CA . ASN B 1 37 ? -11.266 12.07 25.484 1 92.69 37 ASN B CA 1
ATOM 2368 C C . ASN B 1 37 ? -10.102 12.625 26.297 1 92.69 37 ASN B C 1
ATOM 2370 O O . ASN B 1 37 ? -9.008 12.062 26.281 1 92.69 37 ASN B O 1
ATOM 2374 N N . ALA B 1 38 ? -10.422 13.578 27.172 1 93.69 38 ALA B N 1
ATOM 2375 C CA . ALA B 1 38 ? -9.383 14.273 27.938 1 93.69 38 ALA B CA 1
ATOM 2376 C C . ALA B 1 38 ? -8.93 13.438 29.125 1 93.69 38 ALA B C 1
ATOM 2378 O O . ALA B 1 38 ? -7.945 13.773 29.781 1 93.69 38 ALA B O 1
ATOM 2379 N N . SER B 1 39 ? -9.602 12.266 29.297 1 92.62 39 SER B N 1
ATOM 2380 C CA . SER B 1 39 ? -9.242 11.406 30.422 1 92.62 39 SER B CA 1
ATOM 2381 C C . SER B 1 39 ? -8.461 10.18 29.953 1 92.62 39 SER B C 1
ATOM 2383 O O . SER B 1 39 ? -8.156 9.289 30.766 1 92.62 39 SER B O 1
ATOM 2385 N N . SER B 1 40 ? -8.133 10.156 28.703 1 93.12 40 SER B N 1
ATOM 2386 C CA . SER B 1 40 ? -7.348 9.039 28.203 1 93.12 40 SER B CA 1
ATOM 2387 C C . SER B 1 40 ? -5.934 9.047 28.766 1 93.12 40 SER B C 1
ATOM 2389 O O . SER B 1 40 ? -5.445 10.086 29.203 1 93.12 40 SER B O 1
ATOM 2391 N N . PRO B 1 41 ? -5.285 7.879 28.75 1 92.31 41 PRO B N 1
ATOM 2392 C CA . PRO B 1 41 ? -3.91 7.82 29.25 1 92.31 41 PRO B CA 1
ATOM 2393 C C . PRO B 1 41 ? -2.98 8.789 28.516 1 92.31 41 PRO B C 1
ATOM 2395 O O . PRO B 1 41 ? -2.152 9.453 29.156 1 92.31 41 PRO B O 1
ATOM 2398 N N . SER B 1 42 ? -3.107 8.891 27.25 1 92.19 42 SER B N 1
ATOM 2399 C CA . SER B 1 42 ? -2.289 9.82 26.484 1 92.19 42 SER B CA 1
ATOM 2400 C C . SER B 1 42 ? -2.564 11.266 26.875 1 92.19 42 SER B C 1
ATOM 2402 O O . SER B 1 42 ? -1.642 12.078 26.969 1 92.19 42 SER B O 1
ATOM 2404 N N . ALA B 1 43 ? -3.781 11.562 27.109 1 93.62 43 ALA B N 1
ATOM 2405 C CA . ALA B 1 43 ? -4.16 12.922 27.516 1 93.62 43 ALA B CA 1
ATOM 2406 C C . ALA B 1 43 ? -3.621 13.258 28.891 1 93.62 43 ALA B C 1
ATOM 2408 O O . ALA B 1 43 ? -3.148 14.375 29.125 1 93.62 43 ALA B O 1
ATOM 2409 N N . ILE B 1 44 ? -3.666 12.344 29.766 1 93.5 44 ILE B N 1
ATOM 2410 C CA . ILE B 1 44 ? -3.182 12.547 31.125 1 93.5 44 ILE B CA 1
ATOM 2411 C C . ILE B 1 44 ? -1.679 12.82 31.094 1 93.5 44 ILE B C 1
ATOM 2413 O O . ILE B 1 44 ? -1.189 13.703 31.797 1 93.5 44 ILE B O 1
ATOM 2417 N N . LYS B 1 45 ? -1.021 12.078 30.281 1 93.88 45 LYS B N 1
ATOM 2418 C CA . LYS B 1 45 ? 0.42 12.281 30.141 1 93.88 45 LYS B CA 1
ATOM 2419 C C . LYS B 1 45 ? 0.737 13.68 29.625 1 93.88 45 LYS B C 1
ATOM 2421 O O . LYS B 1 45 ? 1.682 14.32 30.094 1 93.88 45 LYS B O 1
ATOM 2426 N N . LEU B 1 46 ? -0.015 14.117 28.688 1 95.12 46 LEU B N 1
ATOM 2427 C CA . LEU B 1 46 ? 0.183 15.445 28.125 1 95.12 46 LEU B CA 1
ATOM 2428 C C . LEU B 1 46 ? -0.137 16.531 29.156 1 95.12 46 LEU B C 1
ATOM 2430 O O . LEU B 1 46 ? 0.547 17.547 29.219 1 95.12 46 LEU B O 1
ATOM 2434 N N . ALA B 1 47 ? -1.099 16.312 29.953 1 94.94 47 ALA B N 1
ATOM 2435 C CA . ALA B 1 47 ? -1.444 17.25 31.016 1 94.94 47 ALA B CA 1
ATOM 2436 C C . ALA B 1 47 ? -0.294 17.406 32 1 94.94 47 ALA B C 1
ATOM 2438 O O . ALA B 1 47 ? -0.031 18.516 32.5 1 94.94 47 ALA B O 1
ATOM 2439 N N . GLN B 1 48 ? 0.331 16.375 32.25 1 93.94 48 GLN B N 1
ATOM 2440 C CA . GLN B 1 48 ? 1.457 16.375 33.156 1 93.94 48 GLN B CA 1
ATOM 2441 C C . GLN B 1 48 ? 2.633 17.172 32.594 1 93.94 48 GLN B C 1
ATOM 2443 O O . GLN B 1 48 ? 3.494 17.641 33.344 1 93.94 48 GLN B O 1
ATOM 2448 N N . SER B 1 49 ? 2.594 17.359 31.328 1 93.31 49 SER B N 1
ATOM 2449 C CA . SER B 1 49 ? 3.668 18.094 30.672 1 93.31 49 SER B CA 1
ATOM 2450 C C . SER B 1 49 ? 3.346 19.578 30.578 1 93.31 49 SER B C 1
ATOM 2452 O O . SER B 1 49 ? 4.066 20.328 29.922 1 93.31 49 SER B O 1
ATOM 2454 N N . GLY B 1 50 ? 2.252 20.031 31.125 1 94.69 50 GLY B N 1
ATOM 2455 C CA . GLY B 1 50 ? 1.947 21.453 31.203 1 94.69 50 GLY B CA 1
ATOM 2456 C C . GLY B 1 50 ? 0.906 21.891 30.188 1 94.69 50 GLY B C 1
ATOM 2457 O O . GLY B 1 50 ? 0.653 23.078 30.031 1 94.69 50 GLY B O 1
ATOM 2458 N N . ILE B 1 51 ? 0.308 20.953 29.531 1 97.5 51 ILE B N 1
ATOM 2459 C CA . ILE B 1 51 ? -0.713 21.266 28.531 1 97.5 51 ILE B CA 1
ATOM 2460 C C . ILE B 1 51 ? -2.096 21.219 29.188 1 97.5 51 ILE B C 1
ATOM 2462 O O . ILE B 1 51 ? -2.43 20.281 29.891 1 97.5 51 ILE B O 1
ATOM 2466 N N . GLU B 1 52 ? -2.85 22.266 29.031 1 97.81 52 GLU B N 1
ATOM 2467 C CA . GLU B 1 52 ? -4.254 22.25 29.422 1 97.81 52 GLU B CA 1
ATOM 2468 C C . GLU B 1 52 ? -5.074 21.359 28.5 1 97.81 52 GLU B C 1
ATOM 2470 O O . GLU B 1 52 ? -5.188 21.641 27.297 1 97.81 52 GLU B O 1
ATOM 2475 N N . MET B 1 53 ? -5.66 20.297 29.062 1 98.06 53 MET B N 1
ATOM 2476 C CA . MET B 1 53 ? -6.402 19.359 28.219 1 98.06 53 MET B CA 1
ATOM 2477 C C . MET B 1 53 ? -7.902 19.625 28.297 1 98.06 53 MET B C 1
ATOM 2479 O O . MET B 1 53 ? -8.453 19.766 29.391 1 98.06 53 MET B O 1
ATOM 2483 N N . VAL B 1 54 ? -8.57 19.656 27.156 1 97.75 54 VAL B N 1
ATOM 2484 C CA . VAL B 1 54 ? -10.023 19.828 27.125 1 97.75 54 VAL B CA 1
ATOM 2485 C C . VAL B 1 54 ? -10.633 18.828 26.141 1 97.75 54 VAL B C 1
ATOM 2487 O O . VAL B 1 54 ? -10 18.438 25.156 1 97.75 54 VAL B O 1
ATOM 2490 N N . SER B 1 55 ? -11.852 18.422 26.422 1 97.25 55 SER B N 1
ATOM 2491 C CA . SER B 1 55 ? -12.594 17.547 25.516 1 97.25 55 SER B CA 1
ATOM 2492 C C . SER B 1 55 ? -13.328 18.359 24.453 1 97.25 55 SER B C 1
ATOM 2494 O O . SER B 1 55 ? -13.992 19.344 24.766 1 97.25 55 SER B O 1
ATOM 2496 N N . ALA B 1 56 ? -13.18 17.969 23.219 1 97.25 56 ALA B N 1
ATOM 2497 C CA . ALA B 1 56 ? -13.898 18.578 22.094 1 97.25 56 ALA B CA 1
ATOM 2498 C C . ALA B 1 56 ? -14.008 17.594 20.922 1 97.25 56 ALA B C 1
ATOM 2500 O O . ALA B 1 56 ? -13.141 16.734 20.75 1 97.25 56 ALA B O 1
ATOM 2501 N N . ASP B 1 57 ? -15.078 17.719 20.203 1 95.25 57 ASP B N 1
ATOM 2502 C CA . ASP B 1 57 ? -15.359 16.922 19.016 1 95.25 57 ASP B CA 1
ATOM 2503 C C . ASP B 1 57 ? -15.344 17.797 17.75 1 95.25 57 ASP B C 1
ATOM 2505 O O . ASP B 1 57 ? -16.125 18.734 17.641 1 95.25 57 ASP B O 1
ATOM 2509 N N . MET B 1 58 ? -14.547 17.438 16.812 1 95.62 58 MET B N 1
ATOM 2510 C CA . MET B 1 58 ? -14.383 18.234 15.609 1 95.62 58 MET B CA 1
ATOM 2511 C C . MET B 1 58 ? -15.688 18.281 14.805 1 95.62 58 MET B C 1
ATOM 2513 O O . MET B 1 58 ? -15.859 19.141 13.945 1 95.62 58 MET B O 1
ATOM 2517 N N . GLU B 1 59 ? -16.547 17.344 15.07 1 93.75 59 GLU B N 1
ATOM 2518 C CA . GLU B 1 59 ? -17.812 17.297 14.344 1 93.75 59 GLU B CA 1
ATOM 2519 C C . GLU B 1 59 ? -18.906 18.031 15.102 1 93.75 59 GLU B C 1
ATOM 2521 O O . GLU B 1 59 ? -20.047 18.078 14.656 1 93.75 59 GLU B O 1
ATOM 2526 N N . ASP B 1 60 ? -18.531 18.641 16.203 1 96.62 60 ASP B N 1
ATOM 2527 C CA . ASP B 1 60 ? -19.453 19.422 17.031 1 96.62 60 ASP B CA 1
ATOM 2528 C C . ASP B 1 60 ? -18.953 20.859 17.219 1 96.62 60 ASP B C 1
ATOM 2530 O O . ASP B 1 60 ? -18.172 21.141 18.125 1 96.62 60 ASP B O 1
ATOM 2534 N N . VAL B 1 61 ? -19.594 21.766 16.5 1 97.88 61 VAL B N 1
ATOM 2535 C CA . VAL B 1 61 ? -19.109 23.141 16.438 1 97.88 61 VAL B CA 1
ATOM 2536 C C . VAL B 1 61 ? -19.234 23.781 17.828 1 97.88 61 VAL B C 1
ATOM 2538 O O . VAL B 1 61 ? -18.391 24.609 18.203 1 97.88 61 VAL B O 1
ATOM 2541 N N . ASP B 1 62 ? -20.203 23.422 18.594 1 98.25 62 ASP B N 1
ATOM 2542 C CA . ASP B 1 62 ? -20.391 24.031 19.906 1 98.25 62 ASP B CA 1
ATOM 2543 C C . ASP B 1 62 ? -19.281 23.594 20.875 1 98.25 62 ASP B C 1
ATOM 2545 O O . ASP B 1 62 ? -18.812 24.406 21.688 1 98.25 62 ASP B O 1
ATOM 2549 N N . SER B 1 63 ? -18.906 22.375 20.781 1 98.38 63 SER B N 1
ATOM 2550 C CA . SER B 1 63 ? -17.812 21.938 21.641 1 98.38 63 SER B CA 1
ATOM 2551 C C . SER B 1 63 ? -16.5 22.609 21.25 1 98.38 63 SER B C 1
ATOM 2553 O O . SER B 1 63 ? -15.656 22.875 22.109 1 98.38 63 SER B O 1
ATOM 2555 N N . LEU B 1 64 ? -16.344 22.938 20.031 1 98.69 64 LEU B N 1
ATOM 2556 C CA . LEU B 1 64 ? -15.156 23.641 19.562 1 98.69 64 LEU B CA 1
ATOM 2557 C C . LEU B 1 64 ? -15.164 25.094 20.047 1 98.69 64 LEU B C 1
ATOM 2559 O O . LEU B 1 64 ? -14.125 25.625 20.422 1 98.69 64 LEU B O 1
ATOM 2563 N N . LYS B 1 65 ? -16.344 25.688 20 1 98.69 65 LYS B N 1
ATOM 2564 C CA . LYS B 1 65 ? -16.453 27.047 20.516 1 98.69 65 LYS B CA 1
ATOM 2565 C C . LYS B 1 65 ? -16.031 27.125 21.984 1 98.69 65 LYS B C 1
ATOM 2567 O O . LYS B 1 65 ? -15.273 28.016 22.375 1 98.69 65 LYS B O 1
ATOM 2572 N N . ALA B 1 66 ? -16.516 26.172 22.703 1 98.62 66 ALA B N 1
ATOM 2573 C CA . ALA B 1 66 ? -16.141 26.125 24.109 1 98.62 66 ALA B CA 1
ATOM 2574 C C . ALA B 1 66 ? -14.641 25.922 24.281 1 98.62 66 ALA B C 1
ATOM 2576 O O . ALA B 1 66 ? -14.016 26.562 25.141 1 98.62 66 ALA B O 1
ATOM 2577 N N . ALA B 1 67 ? -14.039 25.141 23.469 1 98.56 67 ALA B N 1
ATOM 2578 C CA . ALA B 1 67 ? -12.617 24.797 23.562 1 98.56 67 ALA B CA 1
ATOM 2579 C C . ALA B 1 67 ? -11.75 25.953 23.094 1 98.56 67 ALA B C 1
ATOM 2581 O O . ALA B 1 67 ? -10.633 26.141 23.594 1 98.56 67 ALA B O 1
ATOM 2582 N N . PHE B 1 68 ? -12.242 26.75 22.156 1 98.75 68 PHE B N 1
ATOM 2583 C CA . PHE B 1 68 ? -11.469 27.859 21.594 1 98.75 68 PHE B CA 1
ATOM 2584 C C . PHE B 1 68 ? -11.602 29.109 22.438 1 98.75 68 PHE B C 1
ATOM 2586 O O . PHE B 1 68 ? -10.828 30.062 22.281 1 98.75 68 PHE B O 1
ATOM 2593 N N . ALA B 1 69 ? -12.617 29.156 23.344 1 98.44 69 ALA B N 1
ATOM 2594 C CA . ALA B 1 69 ? -12.883 30.344 24.125 1 98.44 69 ALA B CA 1
ATOM 2595 C C . ALA B 1 69 ? -11.648 30.781 24.906 1 98.44 69 ALA B C 1
ATOM 2597 O O . ALA B 1 69 ? -11.047 29.969 25.625 1 98.44 69 ALA B O 1
ATOM 2598 N N . GLY B 1 70 ? -11.219 32.031 24.688 1 98.25 70 GLY B N 1
ATOM 2599 C CA . GLY B 1 70 ? -10.117 32.625 25.453 1 98.25 70 GLY B CA 1
ATOM 2600 C C . GLY B 1 70 ? -8.766 32.375 24.797 1 98.25 70 GLY B C 1
ATOM 2601 O O . GLY B 1 70 ? -7.77 33 25.188 1 98.25 70 GLY B O 1
ATOM 2602 N N . ALA B 1 71 ? -8.648 31.547 23.828 1 98.5 71 ALA B N 1
ATOM 2603 C CA . ALA B 1 71 ? -7.395 31.312 23.125 1 98.5 71 ALA B CA 1
ATOM 2604 C C . ALA B 1 71 ? -7.086 32.469 22.156 1 98.5 71 ALA B C 1
ATOM 2606 O O . ALA B 1 71 ? -8 33.094 21.625 1 98.5 71 ALA B O 1
ATOM 2607 N N . ASP B 1 72 ? -5.82 32.719 21.969 1 98.25 72 ASP B N 1
ATOM 2608 C CA . ASP B 1 72 ? -5.391 33.719 21.016 1 98.25 72 ASP B CA 1
ATOM 2609 C C . ASP B 1 72 ? -5.398 33.188 19.578 1 98.25 72 ASP B C 1
ATOM 2611 O O . ASP B 1 72 ? -5.773 33.906 18.656 1 98.25 72 ASP B O 1
ATOM 2615 N N . SER B 1 73 ? -4.906 32.031 19.438 1 98.62 73 SER B N 1
ATOM 2616 C CA . SER B 1 73 ? -4.723 31.375 18.141 1 98.62 73 SER B CA 1
ATOM 2617 C C . SER B 1 73 ? -5.055 29.891 18.219 1 98.62 73 SER B C 1
ATOM 2619 O O . SER B 1 73 ? -5.219 29.344 19.297 1 98.62 73 SER B O 1
ATOM 2621 N N . VAL B 1 74 ? -5.164 29.281 17 1 98.81 74 VAL B N 1
ATOM 2622 C CA . VAL B 1 74 ? -5.5 27.859 16.969 1 98.81 74 VAL B CA 1
ATOM 2623 C C . VAL B 1 74 ? -4.723 27.172 15.852 1 98.81 74 VAL B C 1
ATOM 2625 O O . VAL B 1 74 ? -4.445 27.781 14.812 1 98.81 74 VAL B O 1
ATOM 2628 N N . PHE B 1 75 ? -4.273 25.953 16.125 1 98.88 75 PHE B N 1
ATOM 2629 C CA . PHE B 1 75 ? -3.811 25.016 15.109 1 98.88 75 PHE B CA 1
ATOM 2630 C C . PHE B 1 75 ? -4.867 23.953 14.828 1 98.88 75 PHE B C 1
ATOM 2632 O O . PHE B 1 75 ? -5.352 23.297 15.75 1 98.88 75 PHE B O 1
ATOM 2639 N N . VAL B 1 76 ? -5.148 23.797 13.547 1 98.75 76 VAL B N 1
ATOM 2640 C CA . VAL B 1 76 ? -6.215 22.875 13.172 1 98.75 76 VAL B CA 1
ATOM 2641 C C . VAL B 1 76 ? -5.672 21.828 12.195 1 98.75 76 VAL B C 1
ATOM 2643 O O . VAL B 1 76 ? -5.066 22.172 11.18 1 98.75 76 VAL B O 1
ATOM 2646 N N . VAL B 1 77 ? -5.848 20.609 12.531 1 96.81 77 VAL B N 1
ATOM 2647 C CA . VAL B 1 77 ? -5.594 19.469 11.648 1 96.81 77 VAL B CA 1
ATOM 2648 C C . VAL B 1 77 ? -6.828 18.578 11.578 1 96.81 77 VAL B C 1
ATOM 2650 O O . VAL B 1 77 ? -7.488 18.344 12.594 1 96.81 77 VAL B O 1
ATOM 2653 N N . THR B 1 78 ? -7.203 18.297 10.352 1 92.38 78 THR B N 1
ATOM 2654 C CA . THR B 1 78 ? -8.344 17.406 10.164 1 92.38 78 THR B CA 1
ATOM 2655 C C . THR B 1 78 ? -7.875 15.961 10 1 92.38 78 THR B C 1
ATOM 2657 O O . THR B 1 78 ? -6.711 15.711 9.688 1 92.38 78 THR B O 1
ATOM 2660 N N . THR B 1 79 ? -8.602 15.102 10.438 1 78.81 79 THR B N 1
ATOM 2661 C CA . THR B 1 79 ? -8.273 13.688 10.297 1 78.81 79 THR B CA 1
ATOM 2662 C C . THR B 1 79 ? -9.188 13.023 9.273 1 78.81 79 THR B C 1
ATOM 2664 O O . THR B 1 79 ? -10.391 13.305 9.234 1 78.81 79 THR B O 1
ATOM 2667 N N . PRO B 1 80 ? -8.422 12.469 8.32 1 60.34 80 PRO B N 1
ATOM 2668 C CA . PRO B 1 80 ? -9.258 11.836 7.301 1 60.34 80 PRO B CA 1
ATOM 2669 C C . PRO B 1 80 ? -10.234 10.828 7.887 1 60.34 80 PRO B C 1
ATOM 2671 O O . PRO B 1 80 ? -9.859 10.023 8.742 1 60.34 80 PRO B O 1
ATOM 2674 N N . GLY B 1 81 ? -11.234 11.422 8.664 1 51.5 81 GLY B N 1
ATOM 2675 C CA . GLY B 1 81 ? -12.164 10.391 9.094 1 51.5 81 GLY B CA 1
ATOM 2676 C C . GLY B 1 81 ? -12.086 9.125 8.258 1 51.5 81 GLY B C 1
ATOM 2677 O O . GLY B 1 81 ? -11.383 9.086 7.25 1 51.5 81 GLY B O 1
ATOM 2678 N N . VAL B 1 82 ? -12.625 7.941 8.609 1 44.5 82 VAL B N 1
ATOM 2679 C CA . VAL B 1 82 ? -12.727 6.73 7.797 1 44.5 82 VAL B CA 1
ATOM 2680 C C . VAL B 1 82 ? -12.953 7.105 6.336 1 44.5 82 VAL B C 1
ATOM 2682 O O . VAL B 1 82 ? -14.086 7.117 5.859 1 44.5 82 VAL B O 1
ATOM 2685 N N . PHE B 1 83 ? -11.883 7.984 5.727 1 50.69 83 PHE B N 1
ATOM 2686 C CA . PHE B 1 83 ? -11.719 8.258 4.305 1 50.69 83 PHE B CA 1
ATOM 2687 C C . PHE B 1 83 ? -13 8.828 3.713 1 50.69 83 PHE B C 1
ATOM 2689 O O . PHE B 1 83 ? -13.398 8.461 2.604 1 50.69 83 PHE B O 1
ATOM 2696 N N . ASN B 1 84 ? -13.672 9.578 4.531 1 62.97 84 ASN B N 1
ATOM 2697 C CA . ASN B 1 84 ? -14.852 10.289 4.051 1 62.97 84 ASN B CA 1
ATOM 2698 C C . ASN B 1 84 ? -14.578 11.781 3.873 1 62.97 84 ASN B C 1
ATOM 2700 O O . ASN B 1 84 ? -14.523 12.523 4.852 1 62.97 84 ASN B O 1
ATOM 2704 N N . ALA B 1 85 ? -14.422 12.172 2.689 1 72.38 85 ALA B N 1
ATOM 2705 C CA . ALA B 1 85 ? -14.102 13.547 2.307 1 72.38 85 ALA B CA 1
ATOM 2706 C C . ALA B 1 85 ? -15.094 14.531 2.92 1 72.38 85 ALA B C 1
ATOM 2708 O O . ALA B 1 85 ? -14.711 15.625 3.336 1 72.38 85 ALA B O 1
ATOM 2709 N N . LYS B 1 86 ? -16.281 14.117 3.094 1 78.38 86 LYS B N 1
ATOM 2710 C CA . LYS B 1 86 ? -17.312 15 3.621 1 78.38 86 LYS B CA 1
ATOM 2711 C C . LYS B 1 86 ? -17.094 15.289 5.105 1 78.38 86 LYS B C 1
ATOM 2713 O O . LYS B 1 86 ? -17.328 16.406 5.57 1 78.38 86 LYS B O 1
ATOM 2718 N N . ILE B 1 87 ? -16.609 14.336 5.738 1 84.06 87 ILE B N 1
ATOM 2719 C CA . ILE B 1 87 ? -16.359 14.484 7.168 1 84.06 87 ILE B CA 1
ATOM 2720 C C . ILE B 1 87 ? -15.164 15.414 7.395 1 84.06 87 ILE B C 1
ATOM 2722 O O . ILE B 1 87 ? -15.195 16.25 8.297 1 84.06 87 ILE B O 1
ATOM 2726 N N . GLU B 1 88 ? -14.188 15.258 6.578 1 88.06 88 GLU B N 1
ATOM 2727 C CA . GLU B 1 88 ? -13.016 16.125 6.715 1 88.06 88 GLU B CA 1
ATOM 2728 C C . GLU B 1 88 ? -13.375 17.578 6.477 1 88.06 88 GLU B C 1
ATOM 2730 O O . GLU B 1 88 ? -12.914 18.469 7.199 1 88.06 88 GLU B O 1
ATOM 2735 N N . VAL B 1 89 ? -14.219 17.781 5.496 1 93.69 89 VAL B N 1
ATOM 2736 C CA . VAL B 1 89 ? -14.656 19.141 5.195 1 93.69 89 VAL B CA 1
ATOM 2737 C C . VAL B 1 89 ? -15.461 19.703 6.371 1 93.69 89 VAL B C 1
ATOM 2739 O O . VAL B 1 89 ? -15.258 20.844 6.777 1 93.69 89 VAL B O 1
ATOM 2742 N N . LYS B 1 90 ? -16.312 18.891 6.883 1 94.56 90 LYS B N 1
ATOM 2743 C CA . LYS B 1 90 ? -17.125 19.297 8.023 1 94.56 90 LYS B CA 1
ATOM 2744 C C . LYS B 1 90 ? -16.25 19.672 9.211 1 94.56 90 LYS B C 1
ATOM 2746 O O . LYS B 1 90 ? -16.484 20.703 9.867 1 94.56 90 LYS B O 1
ATOM 2751 N N . GLN B 1 91 ? -15.297 18.922 9.5 1 95.44 91 GLN B N 1
ATOM 2752 C CA . GLN B 1 91 ? -14.375 19.188 10.594 1 95.44 91 GLN B CA 1
ATOM 2753 C C . GLN B 1 91 ? -13.695 20.531 10.422 1 95.44 91 GLN B C 1
ATOM 2755 O O . GLN B 1 91 ? -13.656 21.344 11.352 1 95.44 91 GLN B O 1
ATOM 2760 N N . GLY B 1 92 ? -13.156 20.75 9.242 1 97.12 92 GLY B N 1
ATOM 2761 C CA . GLY B 1 92 ? -12.469 21.984 8.961 1 97.12 92 GLY B CA 1
ATOM 2762 C C . GLY B 1 92 ? -13.367 23.203 9.055 1 97.12 92 GLY B C 1
ATOM 2763 O O . GLY B 1 92 ? -12.984 24.234 9.625 1 97.12 92 GLY B O 1
ATOM 2764 N N . ARG B 1 93 ? -14.547 23.062 8.531 1 97.81 93 ARG B N 1
ATOM 2765 C CA . ARG B 1 93 ? -15.492 24.172 8.555 1 97.81 93 ARG B CA 1
ATOM 2766 C C . ARG B 1 93 ? -15.945 24.469 9.977 1 97.81 93 ARG B C 1
ATOM 2768 O O . ARG B 1 93 ? -16.062 25.641 10.367 1 97.81 93 ARG B O 1
ATOM 2775 N N . ASN B 1 94 ? -16.234 23.438 10.719 1 98.38 94 ASN B N 1
ATOM 2776 C CA . ASN B 1 94 ? -16.609 23.625 12.117 1 98.38 94 ASN B CA 1
ATOM 2777 C C . ASN B 1 94 ? -15.523 24.375 12.891 1 98.38 94 ASN B C 1
ATOM 2779 O O . ASN B 1 94 ? -15.836 25.281 13.672 1 98.38 94 ASN B O 1
ATOM 2783 N N . ALA B 1 95 ? -14.32 23.984 12.703 1 98.69 95 ALA B N 1
ATOM 2784 C CA . ALA B 1 95 ? -13.219 24.641 13.391 1 98.69 95 ALA B CA 1
ATOM 2785 C C . ALA B 1 95 ? -13.117 26.109 12.992 1 98.69 95 ALA B C 1
ATOM 2787 O O . ALA B 1 95 ? -12.898 26.984 13.836 1 98.69 95 ALA B O 1
ATOM 2788 N N . ALA B 1 96 ? -13.297 26.344 11.727 1 98.81 96 ALA B N 1
ATOM 2789 C CA . ALA B 1 96 ? -13.242 27.703 11.227 1 98.81 96 ALA B CA 1
ATOM 2790 C C . ALA B 1 96 ? -14.375 28.547 11.797 1 98.81 96 ALA B C 1
ATOM 2792 O O . ALA B 1 96 ? -14.156 29.688 12.227 1 98.81 96 ALA B O 1
ATOM 2793 N N . ASP B 1 97 ? -15.539 28 11.773 1 98.81 97 ASP B N 1
ATOM 2794 C CA . ASP B 1 97 ? -16.688 28.688 12.336 1 98.81 97 ASP B CA 1
ATOM 2795 C C . ASP B 1 97 ? -16.484 29 13.812 1 98.81 97 ASP B C 1
ATOM 2797 O O . ASP B 1 97 ? -16.812 30.094 14.281 1 98.81 97 ASP B O 1
ATOM 2801 N N . ALA B 1 98 ? -16 28.047 14.539 1 98.88 98 ALA B N 1
ATOM 2802 C CA . ALA B 1 98 ? -15.719 28.234 15.961 1 98.88 98 ALA B CA 1
ATOM 2803 C C . ALA B 1 98 ? -14.68 29.328 16.172 1 98.88 98 ALA B C 1
ATOM 2805 O O . ALA B 1 98 ? -14.805 30.141 17.094 1 98.88 98 ALA B O 1
ATOM 2806 N N . ALA B 1 99 ? -13.672 29.328 15.383 1 98.88 99 ALA B N 1
ATOM 2807 C CA . ALA B 1 99 ? -12.625 30.344 15.469 1 98.88 99 ALA B CA 1
ATOM 2808 C C . ALA B 1 99 ? -13.211 31.75 15.266 1 98.88 99 ALA B C 1
ATOM 2810 O O . ALA B 1 99 ? -12.906 32.656 16.016 1 98.88 99 ALA B O 1
ATOM 2811 N N . LYS B 1 100 ? -14.031 31.859 14.25 1 98.56 100 LYS B N 1
ATOM 2812 C CA . LYS B 1 100 ? -14.68 33.156 13.984 1 98.56 100 LYS B CA 1
ATOM 2813 C C . LYS B 1 100 ? -15.539 33.594 15.172 1 98.56 100 LYS B C 1
ATOM 2815 O O . LYS B 1 100 ? -15.461 34.719 15.609 1 98.56 100 LYS B O 1
ATOM 2820 N N . ALA B 1 101 ? -16.297 32.688 15.648 1 98.5 101 ALA B N 1
ATOM 2821 C CA . ALA B 1 101 ? -17.25 32.969 16.719 1 98.5 101 ALA B CA 1
ATOM 2822 C C . ALA B 1 101 ? -16.531 33.375 18.016 1 98.5 101 ALA B C 1
ATOM 2824 O O . ALA B 1 101 ? -17.062 34.125 18.812 1 98.5 101 ALA B O 1
ATOM 2825 N N . THR B 1 102 ? -15.344 32.875 18.25 1 98.5 102 THR B N 1
ATOM 2826 C CA . THR B 1 102 ? -14.672 33.094 19.531 1 98.5 102 THR B CA 1
ATOM 2827 C C . THR B 1 102 ? -13.578 34.125 19.422 1 98.5 102 THR B C 1
ATOM 2829 O O . THR B 1 102 ? -12.867 34.406 20.391 1 98.5 102 THR B O 1
ATOM 2832 N N . GLY B 1 103 ? -13.383 34.688 18.234 1 98.06 103 GLY B N 1
ATOM 2833 C CA . GLY B 1 103 ? -12.477 35.812 18.062 1 98.06 103 GLY B CA 1
ATOM 2834 C C . GLY B 1 103 ? -11.023 35.375 17.938 1 98.06 103 GLY B C 1
ATOM 2835 O O . GLY B 1 103 ? -10.117 36.125 18.312 1 98.06 103 GLY B O 1
ATOM 2836 N N . ILE B 1 104 ? -10.742 34.188 17.5 1 98.19 104 ILE B N 1
ATOM 2837 C CA . ILE B 1 104 ? -9.383 33.719 17.219 1 98.19 104 ILE B CA 1
ATOM 2838 C C . ILE B 1 104 ? -8.695 34.688 16.266 1 98.19 104 ILE B C 1
ATOM 2840 O O . ILE B 1 104 ? -9.258 35.062 15.242 1 98.19 104 ILE B O 1
ATOM 2844 N N . THR B 1 105 ? -7.488 35.062 16.578 1 97.88 105 THR B N 1
ATOM 2845 C CA . THR B 1 105 ? -6.828 36.094 15.797 1 97.88 105 THR B CA 1
ATOM 2846 C C . THR B 1 105 ? -5.848 35.5 14.797 1 97.88 105 THR B C 1
ATOM 2848 O O . THR B 1 105 ? -5.34 36.188 13.914 1 97.88 105 THR B O 1
ATOM 2851 N N . HIS B 1 106 ? -5.582 34.25 14.891 1 98.56 106 HIS B N 1
ATOM 2852 C CA . HIS B 1 106 ? -4.695 33.562 13.961 1 98.56 106 HIS B CA 1
ATOM 2853 C C . HIS B 1 106 ? -5.078 32.094 13.836 1 98.56 106 HIS B C 1
ATOM 2855 O O . HIS B 1 106 ? -4.883 31.312 14.766 1 98.56 106 HIS B O 1
ATOM 2861 N N . PHE B 1 107 ? -5.637 31.703 12.68 1 98.81 107 PHE B N 1
ATOM 2862 C CA . PHE B 1 107 ? -6.086 30.359 12.344 1 98.81 107 PHE B CA 1
ATOM 2863 C C . PHE B 1 107 ? -5.051 29.641 11.484 1 98.81 107 PHE B C 1
ATOM 2865 O O . PHE B 1 107 ? -4.926 29.938 10.289 1 98.81 107 PHE B O 1
ATOM 2872 N N . VAL B 1 108 ? -4.301 28.719 12.062 1 98.88 108 VAL B N 1
ATOM 2873 C CA . VAL B 1 108 ? -3.295 27.969 11.312 1 98.88 108 VAL B CA 1
ATOM 2874 C C . VAL B 1 108 ? -3.838 26.578 10.969 1 98.88 108 VAL B C 1
ATOM 2876 O O . VAL B 1 108 ? -4.199 25.812 11.852 1 98.88 108 VAL B O 1
ATOM 2879 N N . PHE B 1 109 ? -3.895 26.266 9.695 1 98.81 109 PHE B N 1
ATOM 2880 C CA . PHE B 1 109 ? -4.508 25.047 9.195 1 98.81 109 PHE B CA 1
ATOM 2881 C C . PHE B 1 109 ? -3.479 24.188 8.477 1 98.81 109 PHE B C 1
ATOM 2883 O O . PHE B 1 109 ? -2.771 24.656 7.59 1 98.81 109 PHE B O 1
ATOM 2890 N N . SER B 1 110 ? -3.391 22.891 8.945 1 98.31 110 SER B N 1
ATOM 2891 C CA . SER B 1 110 ? -2.584 21.922 8.227 1 98.31 110 SER B CA 1
ATOM 2892 C C . SER B 1 110 ? -3.35 21.344 7.043 1 98.31 110 SER B C 1
ATOM 2894 O O . SER B 1 110 ? -4.18 20.438 7.215 1 98.31 110 SER B O 1
ATOM 2896 N N . SER B 1 111 ? -3.031 21.766 5.852 1 97.38 111 SER B N 1
ATOM 2897 C CA . SER B 1 111 ? -3.668 21.344 4.609 1 97.38 111 SER B CA 1
ATOM 2898 C C . SER B 1 111 ? -2.807 20.328 3.867 1 97.38 111 SER B C 1
ATOM 2900 O O . SER B 1 111 ? -2.342 19.344 4.457 1 97.38 111 SER B O 1
ATOM 2902 N N . VAL B 1 112 ? -2.715 20.484 2.553 1 96.19 112 VAL B N 1
ATOM 2903 C CA . VAL B 1 112 ? -1.912 19.578 1.728 1 96.19 112 VAL B CA 1
ATOM 2904 C C . VAL B 1 112 ? -1.333 20.359 0.542 1 96.19 112 VAL B C 1
ATOM 2906 O O . VAL B 1 112 ? -1.954 21.297 0.04 1 96.19 112 VAL B O 1
ATOM 2909 N N . GLY B 1 113 ? -0.13 19.922 0.166 1 97.56 113 GLY B N 1
ATOM 2910 C CA . GLY B 1 113 ? 0.609 20.641 -0.87 1 97.56 113 GLY B CA 1
ATOM 2911 C C . GLY B 1 113 ? -0.077 20.594 -2.223 1 97.56 113 GLY B C 1
ATOM 2912 O O . GLY B 1 113 ? -0.639 19.578 -2.611 1 97.56 113 GLY B O 1
ATOM 2913 N N . ASN B 1 114 ? -0.059 21.766 -2.898 1 96.81 114 ASN B N 1
ATOM 2914 C CA . ASN B 1 114 ? -0.457 21.922 -4.293 1 96.81 114 ASN B CA 1
ATOM 2915 C C . ASN B 1 114 ? -1.873 21.406 -4.531 1 96.81 114 ASN B C 1
ATOM 2917 O O . ASN B 1 114 ? -2.16 20.828 -5.586 1 96.81 114 ASN B O 1
ATOM 2921 N N . SER B 1 115 ? -2.713 21.594 -3.617 1 93.06 115 SER B N 1
ATOM 2922 C CA . SER B 1 115 ? -4.051 21.016 -3.645 1 93.06 115 SER B CA 1
ATOM 2923 C C . SER B 1 115 ? -4.879 21.578 -4.793 1 93.06 115 SER B C 1
ATOM 2925 O O . SER B 1 115 ? -5.77 20.906 -5.316 1 93.06 115 SER B O 1
ATOM 2927 N N . GLU B 1 116 ? -4.637 22.828 -5.199 1 94.06 116 GLU B N 1
ATOM 2928 C CA . GLU B 1 116 ? -5.398 23.453 -6.285 1 94.06 116 GLU B CA 1
ATOM 2929 C C . GLU B 1 116 ? -5.227 22.672 -7.586 1 94.06 116 GLU B C 1
ATOM 2931 O O . GLU B 1 116 ? -6.09 22.734 -8.469 1 94.06 116 GLU B O 1
ATOM 2936 N N . ASN B 1 117 ? -4.164 21.938 -7.742 1 92.25 117 ASN B N 1
ATOM 2937 C CA . ASN B 1 117 ? -3.879 21.203 -8.977 1 92.25 117 ASN B CA 1
ATOM 2938 C C . ASN B 1 117 ? -4.105 19.703 -8.797 1 92.25 117 ASN B C 1
ATOM 2940 O O . ASN B 1 117 ? -3.594 18.906 -9.586 1 92.25 117 ASN B O 1
ATOM 2944 N N . ALA B 1 118 ? -4.836 19.328 -7.777 1 89.31 118 ALA B N 1
ATOM 2945 C CA . ALA B 1 118 ? -5.117 17.922 -7.523 1 89.31 118 ALA B CA 1
ATOM 2946 C C . ALA B 1 118 ? -6.59 17.719 -7.18 1 89.31 118 ALA B C 1
ATOM 2948 O O . ALA B 1 118 ? -6.91 17.078 -6.172 1 89.31 118 ALA B O 1
ATOM 2949 N N . PRO B 1 119 ? -7.461 18.188 -8.039 1 86.75 119 PRO B N 1
ATOM 2950 C CA . PRO B 1 119 ? -8.883 18.094 -7.699 1 86.75 119 PRO B CA 1
ATOM 2951 C C . PRO B 1 119 ? -9.391 16.656 -7.691 1 86.75 119 PRO B C 1
ATOM 2953 O O . PRO B 1 119 ? -10.406 16.359 -7.062 1 86.75 119 PRO B O 1
ATOM 2956 N N . ASP B 1 120 ? -8.672 15.766 -8.289 1 81.69 120 ASP B N 1
ATOM 2957 C CA . ASP B 1 120 ? -9.164 14.406 -8.453 1 81.69 120 ASP B CA 1
ATOM 2958 C C . ASP B 1 120 ? -8.727 13.516 -7.293 1 81.69 120 ASP B C 1
ATOM 2960 O O . ASP B 1 120 ? -9.148 12.367 -7.191 1 81.69 120 ASP B O 1
ATOM 2964 N N . VAL B 1 121 ? -7.895 14.016 -6.453 1 81.62 121 VAL B N 1
ATOM 2965 C CA . VAL B 1 121 ? -7.508 13.289 -5.246 1 81.62 121 VAL B CA 1
ATOM 2966 C C . VAL B 1 121 ? -8.422 13.688 -4.09 1 81.62 121 VAL B C 1
ATOM 2968 O O . VAL B 1 121 ? -8.312 14.789 -3.551 1 81.62 121 VAL B O 1
ATOM 2971 N N . PRO B 1 122 ? -9.211 12.852 -3.613 1 78.25 122 PRO B N 1
ATOM 2972 C CA . PRO B 1 122 ? -10.289 13.234 -2.707 1 78.25 122 PRO B CA 1
ATOM 2973 C C . PRO B 1 122 ? -9.789 13.922 -1.44 1 78.25 122 PRO B C 1
ATOM 2975 O O . PRO B 1 122 ? -10.328 14.953 -1.033 1 78.25 122 PRO B O 1
ATOM 2978 N N . HIS B 1 123 ? -8.781 13.391 -0.814 1 81.94 123 HIS B N 1
ATOM 2979 C CA . HIS B 1 123 ? -8.32 13.992 0.432 1 81.94 123 HIS B CA 1
ATOM 2980 C C . HIS B 1 123 ? -7.617 15.32 0.176 1 81.94 123 HIS B C 1
ATOM 2982 O O . HIS B 1 123 ? -7.52 16.156 1.075 1 81.94 123 HIS B O 1
ATOM 2988 N N . PHE B 1 124 ? -7.082 15.539 -1.026 1 89.5 124 PHE B N 1
ATOM 2989 C CA . PHE B 1 124 ? -6.57 16.859 -1.402 1 89.5 124 PHE B CA 1
ATOM 2990 C C . PHE B 1 124 ? -7.715 17.844 -1.618 1 89.5 124 PHE B C 1
ATOM 2992 O O . PHE B 1 124 ? -7.656 18.984 -1.151 1 89.5 124 PHE B O 1
ATOM 2999 N N . ALA B 1 125 ? -8.719 17.328 -2.266 1 89.19 125 ALA B N 1
ATOM 3000 C CA . ALA B 1 125 ? -9.875 18.172 -2.578 1 89.19 125 ALA B CA 1
ATOM 3001 C C . ALA B 1 125 ? -10.578 18.625 -1.307 1 89.19 125 ALA B C 1
ATOM 3003 O O . ALA B 1 125 ? -11.039 19.766 -1.219 1 89.19 125 ALA B O 1
ATOM 3004 N N . SER B 1 126 ? -10.711 17.75 -0.381 1 90.5 126 SER B N 1
ATOM 3005 C CA . SER B 1 126 ? -11.375 18.094 0.874 1 90.5 126 SER B CA 1
ATOM 3006 C C . SER B 1 126 ? -10.617 19.188 1.607 1 90.5 126 SER B C 1
ATOM 3008 O O . SER B 1 126 ? -11.227 20.141 2.113 1 90.5 126 SER B O 1
ATOM 3010 N N . LYS B 1 127 ? -9.312 19.078 1.652 1 94.5 127 LYS B N 1
ATOM 3011 C CA . LYS B 1 127 ? -8.516 20.109 2.318 1 94.5 127 LYS B CA 1
ATOM 3012 C C . LYS B 1 127 ? -8.586 21.438 1.573 1 94.5 127 LYS B C 1
ATOM 3014 O O . LYS B 1 127 ? -8.625 22.5 2.195 1 94.5 127 LYS B O 1
ATOM 3019 N N . ARG B 1 128 ? -8.641 21.344 0.313 1 95.5 128 ARG B N 1
ATOM 3020 C CA . ARG B 1 128 ? -8.773 22.547 -0.496 1 95.5 128 ARG B CA 1
ATOM 3021 C C . ARG B 1 128 ? -10.086 23.266 -0.202 1 95.5 128 ARG B C 1
ATOM 3023 O O . ARG B 1 128 ? -10.133 24.484 -0.135 1 95.5 128 ARG B O 1
ATOM 3030 N N . GLN B 1 129 ? -11.086 22.547 -0.091 1 96.19 129 GLN B N 1
ATOM 3031 C CA . GLN B 1 129 ? -12.383 23.141 0.223 1 96.19 129 GLN B CA 1
ATOM 3032 C C . GLN B 1 129 ? -12.344 23.891 1.552 1 96.19 129 GLN B C 1
ATOM 3034 O O . GLN B 1 129 ? -12.914 24.969 1.679 1 96.19 129 GLN B O 1
ATOM 3039 N N . VAL B 1 130 ? -11.672 23.312 2.506 1 97.38 130 VAL B N 1
ATOM 3040 C CA . VAL B 1 130 ? -11.531 23.969 3.805 1 97.38 130 VAL B CA 1
ATOM 3041 C C . VAL B 1 130 ? -10.727 25.25 3.656 1 97.38 130 VAL B C 1
ATOM 3043 O O . VAL B 1 130 ? -11.078 26.281 4.238 1 97.38 130 VAL B O 1
ATOM 3046 N N . GLU B 1 131 ? -9.672 25.25 2.881 1 98.31 131 GLU B N 1
ATOM 3047 C CA . GLU B 1 131 ? -8.883 26.453 2.629 1 98.31 131 GLU B CA 1
ATOM 3048 C C . GLU B 1 131 ? -9.742 27.578 2.074 1 98.31 131 GLU B C 1
ATOM 3050 O O . GLU B 1 131 ? -9.664 28.719 2.541 1 98.31 131 GLU B O 1
ATOM 3055 N N . VAL B 1 132 ? -10.531 27.234 1.08 1 97.88 132 VAL B N 1
ATOM 3056 C CA . VAL B 1 132 ? -11.367 28.219 0.408 1 97.88 132 VAL B CA 1
ATOM 3057 C C . VAL B 1 132 ? -12.383 28.797 1.396 1 97.88 132 VAL B C 1
ATOM 3059 O O . VAL B 1 132 ? -12.617 30.016 1.417 1 97.88 132 VAL B O 1
ATOM 3062 N N . TYR B 1 133 ? -12.914 27.953 2.174 1 98.5 133 TYR B N 1
ATOM 3063 C CA . TYR B 1 133 ? -13.891 28.391 3.17 1 98.5 133 TYR B CA 1
ATOM 3064 C C . TYR B 1 133 ? -13.266 29.359 4.164 1 98.5 133 TYR B C 1
ATOM 3066 O O . TYR B 1 133 ? -13.836 30.406 4.461 1 98.5 133 TYR B O 1
ATOM 3074 N N . VAL B 1 134 ? -12.094 29.062 4.637 1 98.56 134 VAL B N 1
ATOM 3075 C CA . VAL B 1 134 ? -11.367 29.859 5.625 1 98.56 134 VAL B CA 1
ATOM 3076 C C . VAL B 1 134 ? -10.969 31.203 5.02 1 98.56 134 VAL B C 1
ATOM 3078 O O . VAL B 1 134 ? -11.203 32.25 5.621 1 98.56 134 VAL B O 1
ATOM 3081 N N . ARG B 1 135 ? -10.422 31.172 3.846 1 97.81 135 ARG B N 1
ATOM 3082 C CA . ARG B 1 135 ? -9.805 32.344 3.215 1 97.81 135 ARG B CA 1
ATOM 3083 C C . ARG B 1 135 ? -10.859 33.219 2.562 1 97.81 135 ARG B C 1
ATOM 3085 O O . ARG B 1 135 ? -10.852 34.438 2.746 1 97.81 135 ARG B O 1
ATOM 3092 N N . ASP B 1 136 ? -11.758 32.625 1.807 1 97.38 136 ASP B N 1
ATOM 3093 C CA . ASP B 1 136 ? -12.578 33.406 0.877 1 97.38 136 ASP B CA 1
ATOM 3094 C C . ASP B 1 136 ? -13.984 33.625 1.437 1 97.38 136 ASP B C 1
ATOM 3096 O O . ASP B 1 136 ? -14.625 34.625 1.125 1 97.38 136 ASP B O 1
ATOM 3100 N N . LYS B 1 137 ? -14.438 32.719 2.217 1 97.56 137 LYS B N 1
ATOM 3101 C CA . LYS B 1 137 ? -15.797 32.844 2.736 1 97.56 137 LYS B CA 1
ATOM 3102 C C . LYS B 1 137 ? -15.797 33.562 4.098 1 97.56 137 LYS B C 1
ATOM 3104 O O . LYS B 1 137 ? -16.422 34.594 4.27 1 97.56 137 LYS B O 1
ATOM 3109 N N . LEU B 1 138 ? -15 33.062 5.02 1 98.19 138 LEU B N 1
ATOM 3110 C CA . LEU B 1 138 ? -15.008 33.625 6.371 1 98.19 138 LEU B CA 1
ATOM 3111 C C . LEU B 1 138 ? -13.992 34.75 6.504 1 98.19 138 LEU B C 1
ATOM 3113 O O . LEU B 1 138 ? -14.086 35.562 7.43 1 98.19 138 LEU B O 1
ATOM 3117 N N . LYS B 1 139 ? -13.008 34.75 5.645 1 97.94 139 LYS B N 1
ATOM 3118 C CA . LYS B 1 139 ? -11.93 35.719 5.656 1 97.94 139 LYS B CA 1
ATOM 3119 C C . LYS B 1 139 ? -11.258 35.781 7.02 1 97.94 139 LYS B C 1
ATOM 3121 O O . LYS B 1 139 ? -11.047 36.875 7.566 1 97.94 139 LYS B O 1
ATOM 3126 N N . LEU B 1 140 ? -10.977 34.656 7.602 1 98.44 140 LEU B N 1
ATOM 3127 C CA . LEU B 1 140 ? -10.234 34.562 8.852 1 98.44 140 LEU B CA 1
ATOM 3128 C C . LEU B 1 140 ? -8.781 35 8.656 1 98.44 140 LEU B C 1
ATOM 3130 O O . LEU B 1 140 ? -8.242 34.875 7.555 1 98.44 140 LEU B O 1
ATOM 3134 N N . PRO B 1 141 ? -8.156 35.625 9.719 1 98.56 141 PRO B N 1
ATOM 3135 C CA . PRO B 1 141 ? -6.691 35.688 9.688 1 98.56 141 PRO B CA 1
ATOM 3136 C C . PRO B 1 141 ? -6.039 34.312 9.75 1 98.56 141 PRO B C 1
ATOM 3138 O O . PRO B 1 141 ? -6.129 33.625 10.773 1 98.56 141 PRO B O 1
ATOM 3141 N N . TYR B 1 142 ? -5.359 33.938 8.656 1 98.69 142 TYR B N 1
ATOM 3142 C CA . TYR B 1 142 ? -4.969 32.562 8.555 1 98.69 142 TYR B CA 1
ATOM 3143 C C . TYR B 1 142 ? -3.488 32.406 8.219 1 98.69 142 TYR B C 1
ATOM 3145 O O . TYR B 1 142 ? -2.855 33.375 7.789 1 98.69 142 TYR B O 1
ATOM 3153 N N . THR B 1 143 ? -2.926 31.328 8.516 1 98.81 143 THR B N 1
ATOM 3154 C CA . THR B 1 143 ? -1.782 30.703 7.855 1 98.81 143 THR B CA 1
ATOM 3155 C C . THR B 1 143 ? -2.105 29.266 7.453 1 98.81 143 THR B C 1
ATOM 3157 O O . THR B 1 143 ? -2.633 28.5 8.258 1 98.81 143 THR B O 1
ATOM 3160 N N . ILE B 1 144 ? -1.913 28.953 6.184 1 98.75 144 ILE B N 1
ATOM 3161 C CA . ILE B 1 144 ? -2.123 27.594 5.707 1 98.75 144 ILE B CA 1
ATOM 3162 C C . ILE B 1 144 ? -0.774 26.922 5.473 1 98.75 144 ILE B C 1
ATOM 3164 O O . ILE B 1 144 ? 0.062 27.422 4.723 1 98.75 144 ILE B O 1
ATOM 3168 N N . VAL B 1 145 ? -0.538 25.828 6.207 1 98.81 145 VAL B N 1
ATOM 3169 C CA . VAL B 1 145 ? 0.631 24.984 5.984 1 98.81 145 VAL B CA 1
ATOM 3170 C C . VAL B 1 145 ? 0.262 23.812 5.074 1 98.81 145 VAL B C 1
ATOM 3172 O O . VAL B 1 145 ? -0.681 23.062 5.359 1 98.81 145 VAL B O 1
ATOM 3175 N N . ARG B 1 146 ? 0.973 23.641 3.971 1 98.62 146 ARG B N 1
ATOM 3176 C CA . ARG B 1 146 ? 0.684 22.625 2.957 1 98.62 146 ARG B CA 1
ATOM 3177 C C . ARG B 1 146 ? 1.809 21.609 2.869 1 98.62 146 ARG B C 1
ATOM 3179 O O . ARG B 1 146 ? 2.697 21.719 2.023 1 98.62 146 ARG B O 1
ATOM 3186 N N . PRO B 1 147 ? 1.688 20.594 3.727 1 98.5 147 PRO B N 1
ATOM 3187 C CA . PRO B 1 147 ? 2.734 19.562 3.709 1 98.5 147 PRO B CA 1
ATOM 3188 C C . PRO B 1 147 ? 2.738 18.75 2.418 1 98.5 147 PRO B C 1
ATOM 3190 O O . PRO B 1 147 ? 1.694 18.594 1.779 1 98.5 147 PRO B O 1
ATOM 3193 N N . SER B 1 148 ? 3.996 18.25 2.082 1 98 148 SER B N 1
ATOM 3194 C CA . SER B 1 148 ? 4.156 17.281 1.01 1 98 148 SER B CA 1
ATOM 3195 C C . SER B 1 148 ? 4.008 15.852 1.531 1 98 148 SER B C 1
ATOM 3197 O O . SER B 1 148 ? 3.318 15.617 2.527 1 98 148 SER B O 1
ATOM 3199 N N . PHE B 1 149 ? 4.496 14.844 0.823 1 95.69 149 PHE B N 1
ATOM 3200 C CA . PHE B 1 149 ? 4.387 13.438 1.178 1 95.69 149 PHE B CA 1
ATOM 3201 C C . PHE B 1 149 ? 5.062 13.164 2.518 1 95.69 149 PHE B C 1
ATOM 3203 O O . PHE B 1 149 ? 6.211 13.555 2.734 1 95.69 149 PHE B O 1
ATOM 3210 N N . PHE B 1 150 ? 4.391 12.5 3.42 1 95.81 150 PHE B N 1
ATOM 3211 C CA . PHE B 1 150 ? 4.934 12.258 4.75 1 95.81 150 PHE B CA 1
ATOM 3212 C C . PHE B 1 150 ? 6.02 11.188 4.707 1 95.81 150 PHE B C 1
ATOM 3214 O O . PHE B 1 150 ? 5.781 10.078 4.234 1 95.81 150 PHE B O 1
ATOM 3221 N N . MET B 1 151 ? 7.188 11.508 5.277 1 96.75 151 MET B N 1
ATOM 3222 C CA . MET B 1 151 ? 8.234 10.5 5.434 1 96.75 151 MET B CA 1
ATOM 3223 C C . MET B 1 151 ? 7.742 9.344 6.297 1 96.75 151 MET B C 1
ATOM 3225 O O . MET B 1 151 ? 8.133 8.195 6.082 1 96.75 151 MET B O 1
ATOM 3229 N N . GLU B 1 152 ? 6.789 9.625 7.188 1 94.56 152 GLU B N 1
ATOM 3230 C CA . GLU B 1 152 ? 6.266 8.664 8.148 1 94.56 152 GLU B CA 1
ATOM 3231 C C . GLU B 1 152 ? 5.504 7.543 7.449 1 94.56 152 GLU B C 1
ATOM 3233 O O . GLU B 1 152 ? 5.223 6.504 8.047 1 94.56 152 GLU B O 1
ATOM 3238 N N . ASN B 1 153 ? 5.102 7.723 6.195 1 89.69 153 ASN B N 1
ATOM 3239 C CA . ASN B 1 153 ? 4.523 6.613 5.441 1 89.69 153 ASN B CA 1
ATOM 3240 C C . ASN B 1 153 ? 5.469 5.418 5.391 1 89.69 153 ASN B C 1
ATOM 3242 O O . ASN B 1 153 ? 5.027 4.277 5.254 1 89.69 153 ASN B O 1
ATOM 3246 N N . TYR B 1 154 ? 6.762 5.664 5.574 1 91.44 154 TYR B N 1
ATOM 3247 C CA . TYR B 1 154 ? 7.777 4.621 5.504 1 91.44 154 TYR B CA 1
ATOM 3248 C C . TYR B 1 154 ? 8.242 4.215 6.898 1 91.44 154 TYR B C 1
ATOM 3250 O O . TYR B 1 154 ? 9.242 3.514 7.047 1 91.44 154 TYR B O 1
ATOM 3258 N N . ALA B 1 155 ? 7.539 4.746 7.941 1 91.31 155 ALA B N 1
ATOM 3259 C CA . ALA B 1 155 ? 7.871 4.316 9.297 1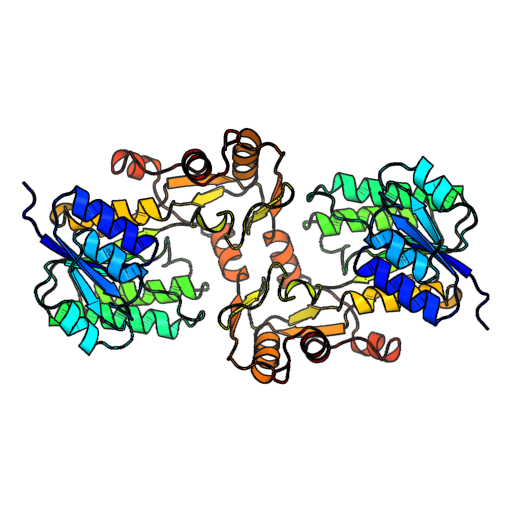 91.31 155 ALA B CA 1
ATOM 3260 C C . ALA B 1 155 ? 7.75 2.805 9.445 1 91.31 155 ALA B C 1
ATOM 3262 O O . ALA B 1 155 ? 7.035 2.156 8.68 1 91.31 155 ALA B O 1
ATOM 3263 N N . LEU B 1 156 ? 8.352 2.221 10.438 1 80.5 156 LEU B N 1
ATOM 3264 C CA . LEU B 1 156 ? 8.398 0.776 10.633 1 80.5 156 LEU B CA 1
ATOM 3265 C C . LEU B 1 156 ? 6.988 0.21 10.797 1 80.5 156 LEU B C 1
ATOM 3267 O O . LEU B 1 156 ? 6.727 -0.93 10.406 1 80.5 156 LEU B O 1
ATOM 3271 N N . ASN B 1 157 ? 6.109 0.97 11.289 1 74.88 157 ASN B N 1
ATOM 3272 C CA . ASN B 1 157 ? 4.719 0.563 11.445 1 74.88 157 ASN B CA 1
ATOM 3273 C C . ASN B 1 157 ? 3.812 1.256 10.43 1 74.88 157 ASN B C 1
ATOM 3275 O O . ASN B 1 157 ? 2.592 1.279 10.602 1 74.88 157 ASN B O 1
ATOM 3279 N N . GLY B 1 158 ? 4.438 1.8 9.461 1 75.88 158 GLY B N 1
ATOM 3280 C CA . GLY B 1 158 ? 3.678 2.537 8.461 1 75.88 158 GLY B CA 1
ATOM 3281 C C . GLY B 1 158 ? 3.16 1.659 7.336 1 75.88 158 GLY B C 1
ATOM 3282 O O . GLY B 1 158 ? 3.52 0.484 7.246 1 75.88 158 GLY B O 1
ATOM 3283 N N . GLN B 1 159 ? 2.385 2.205 6.484 1 70.69 159 GLN B N 1
ATOM 3284 C CA . GLN B 1 159 ? 1.716 1.498 5.398 1 70.69 159 GLN B CA 1
ATOM 3285 C C . GLN B 1 159 ? 2.711 1.076 4.324 1 70.69 159 GLN B C 1
ATOM 3287 O O . GLN B 1 159 ? 2.469 0.116 3.588 1 70.69 159 GLN B O 1
ATOM 3292 N N . MET B 1 160 ? 3.836 1.792 4.262 1 80.88 160 MET B N 1
ATOM 3293 C CA . MET B 1 160 ? 4.828 1.526 3.225 1 80.88 160 MET B CA 1
ATOM 3294 C C . MET B 1 160 ? 6.164 1.124 3.84 1 80.88 160 MET B C 1
ATOM 3296 O O . MET B 1 160 ? 7.223 1.37 3.258 1 80.88 160 MET B O 1
ATOM 3300 N N . ALA B 1 161 ? 6.016 0.623 5.008 1 83.25 161 ALA B N 1
ATOM 3301 C CA . ALA B 1 161 ? 7.234 0.196 5.695 1 83.25 161 ALA B CA 1
ATOM 3302 C C . ALA B 1 161 ? 8.109 -0.647 4.777 1 83.25 161 ALA B C 1
ATOM 3304 O O . ALA B 1 161 ? 7.633 -1.584 4.133 1 83.25 161 ALA B O 1
ATOM 3305 N N . PRO B 1 162 ? 9.469 -0.233 4.715 1 84 162 PRO B N 1
ATOM 3306 C CA . PRO B 1 162 ? 10.367 -1.101 3.955 1 84 162 PRO B CA 1
ATOM 3307 C C . PRO B 1 162 ? 10.414 -2.525 4.504 1 84 162 PRO B C 1
ATOM 3309 O O . PRO B 1 162 ? 10.391 -2.725 5.719 1 84 162 PRO B O 1
ATOM 3312 N N . SER B 1 163 ? 10.383 -3.465 3.617 1 74.5 163 SER B N 1
ATOM 3313 C CA . SER B 1 163 ? 10.422 -4.867 4.016 1 74.5 163 SER B CA 1
ATOM 3314 C C . SER B 1 163 ? 11.18 -5.711 2.994 1 74.5 163 SER B C 1
ATOM 3316 O O . SER B 1 163 ? 11.047 -5.504 1.786 1 74.5 163 SER B O 1
ATOM 3318 N N . ASN B 1 164 ? 12.039 -6.613 3.562 1 73.12 164 ASN B N 1
ATOM 3319 C CA . ASN B 1 164 ? 12.758 -7.578 2.738 1 73.12 164 ASN B CA 1
ATOM 3320 C C . ASN B 1 164 ? 13.539 -6.887 1.621 1 73.12 164 ASN B C 1
ATOM 3322 O O . ASN B 1 164 ? 13.477 -7.312 0.465 1 73.12 164 ASN B O 1
ATOM 3326 N N . GLY B 1 165 ? 14.055 -5.758 1.97 1 79 165 GLY B N 1
ATOM 3327 C CA . GLY B 1 165 ? 14.922 -5.051 1.044 1 79 165 GLY B CA 1
ATOM 3328 C C . GLY B 1 165 ? 14.164 -4.281 -0.019 1 79 165 GLY B C 1
ATOM 3329 O O . GLY B 1 165 ? 14.727 -3.916 -1.053 1 79 165 GLY B O 1
ATOM 3330 N N . VAL B 1 166 ? 12.914 -4.047 0.224 1 81.12 166 VAL B N 1
ATOM 3331 C CA . VAL B 1 16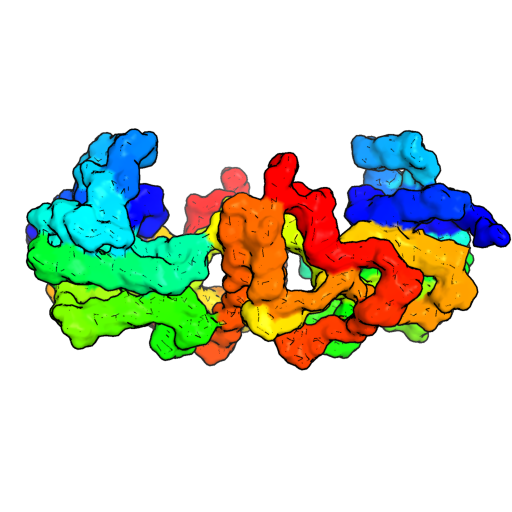6 ? 12.117 -3.365 -0.787 1 81.12 166 VAL B CA 1
ATOM 3332 C C . VAL B 1 166 ? 11.5 -2.102 -0.191 1 81.12 166 VAL B C 1
ATOM 3334 O O . VAL B 1 166 ? 10.922 -2.141 0.897 1 81.12 166 VAL B O 1
ATOM 3337 N N . LEU B 1 167 ? 11.734 -1.107 -0.912 1 88.31 167 LEU B N 1
ATOM 3338 C CA . LEU B 1 167 ? 11.047 0.155 -0.668 1 88.31 167 LEU B CA 1
ATOM 3339 C C . LEU B 1 167 ? 9.969 0.399 -1.723 1 88.31 167 LEU B C 1
ATOM 3341 O O . LEU B 1 167 ? 10.281 0.703 -2.877 1 88.31 167 LEU B O 1
ATOM 3345 N N . LYS B 1 168 ? 8.758 0.282 -1.286 1 82.94 168 LYS B N 1
ATOM 3346 C CA . LYS B 1 168 ? 7.66 0.426 -2.236 1 82.94 168 LYS B CA 1
ATOM 3347 C C . LYS B 1 168 ? 7.293 1.894 -2.436 1 82.94 168 LYS B C 1
ATOM 3349 O O . LYS B 1 168 ? 7.434 2.703 -1.517 1 82.94 168 LYS B O 1
ATOM 3354 N N . GLY B 1 169 ? 6.879 2.191 -3.658 1 84.81 169 GLY B N 1
ATOM 3355 C CA . GLY B 1 169 ? 6.43 3.551 -3.912 1 84.81 169 GLY B CA 1
ATOM 3356 C C . GLY B 1 169 ? 5.352 3.637 -4.977 1 84.81 169 GLY B C 1
ATOM 3357 O O . GLY B 1 169 ? 5.105 2.664 -5.695 1 84.81 169 GLY B O 1
ATOM 3358 N N . PHE B 1 170 ? 4.785 4.793 -5.066 1 78.81 170 PHE B N 1
ATOM 3359 C CA . PHE B 1 170 ? 3.652 5.016 -5.957 1 78.81 170 PHE B CA 1
ATOM 3360 C C . PHE B 1 170 ? 4.113 5.582 -7.293 1 78.81 170 PHE B C 1
ATOM 3362 O O . PHE B 1 170 ? 3.32 5.707 -8.227 1 78.81 170 PHE B O 1
ATOM 3369 N N . ILE B 1 171 ? 5.375 5.945 -7.355 1 81.25 171 ILE B N 1
ATOM 3370 C CA . ILE B 1 171 ? 5.879 6.57 -8.57 1 81.25 171 ILE B CA 1
ATOM 3371 C C . ILE B 1 171 ? 7.059 5.77 -9.117 1 81.25 171 ILE B C 1
ATOM 3373 O O . ILE B 1 171 ? 7.664 4.977 -8.391 1 81.25 171 ILE B O 1
ATOM 3377 N N . PRO B 1 172 ? 7.316 6 -10.414 1 77.81 172 PRO B N 1
ATOM 3378 C CA . PRO B 1 172 ? 8.5 5.34 -10.961 1 77.81 172 PRO B CA 1
ATOM 3379 C C . PRO B 1 172 ? 9.781 5.703 -10.211 1 77.81 172 PRO B C 1
ATOM 3381 O O . PRO B 1 172 ? 9.875 6.793 -9.633 1 77.81 172 PRO B O 1
ATOM 3384 N N . ALA B 1 173 ? 10.742 4.832 -10.289 1 83.31 173 ALA B N 1
ATOM 3385 C CA . ALA B 1 173 ? 11.969 4.914 -9.5 1 83.31 173 ALA B CA 1
ATOM 3386 C C . ALA B 1 173 ? 12.758 6.172 -9.852 1 83.31 173 ALA B C 1
ATOM 3388 O O . ALA B 1 173 ? 13.492 6.703 -9.016 1 83.31 173 ALA B O 1
ATOM 3389 N N . ASN B 1 174 ? 12.641 6.656 -11.07 1 85.81 174 ASN B N 1
ATOM 3390 C CA . ASN B 1 174 ? 13.453 7.781 -11.523 1 85.81 174 ASN B CA 1
ATOM 3391 C C . ASN B 1 174 ? 12.703 9.102 -11.383 1 85.81 174 ASN B C 1
ATOM 3393 O O . ASN B 1 174 ? 13.188 10.148 -11.82 1 85.81 174 ASN B O 1
ATOM 3397 N N . TYR B 1 175 ? 11.547 9.07 -10.797 1 86.38 175 TYR B N 1
ATOM 3398 C CA . TYR B 1 175 ? 10.766 10.281 -10.562 1 86.38 175 TYR B CA 1
ATOM 3399 C C . TYR B 1 175 ? 11.047 10.852 -9.172 1 86.38 175 TYR B C 1
ATOM 3401 O O . TYR B 1 175 ? 11.203 10.102 -8.211 1 86.38 175 TYR B O 1
ATOM 3409 N N . LYS B 1 176 ? 11.094 12.133 -9.07 1 92.75 176 LYS B N 1
ATOM 3410 C CA . LYS B 1 176 ? 11.344 12.797 -7.793 1 92.75 176 LYS B CA 1
ATOM 3411 C C . LYS B 1 176 ? 10.047 13.008 -7.023 1 92.75 176 LYS B C 1
ATOM 3413 O O . LYS B 1 176 ? 9.008 13.297 -7.617 1 92.75 176 LYS B O 1
ATOM 3418 N N . LEU B 1 177 ? 10.094 12.836 -5.754 1 94.75 177 LEU B N 1
ATOM 3419 C CA . LEU B 1 177 ? 8.977 13.047 -4.836 1 94.75 177 LEU B CA 1
ATOM 3420 C C . LEU B 1 177 ? 9.398 13.938 -3.67 1 94.75 177 LEU B C 1
ATOM 3422 O O . LEU B 1 177 ? 10.414 13.672 -3.018 1 94.75 177 LEU B O 1
ATOM 3426 N N . GLN B 1 178 ? 8.695 15.055 -3.445 1 97.81 178 GLN B N 1
ATOM 3427 C CA . GLN B 1 178 ? 8.938 15.867 -2.264 1 97.81 178 GLN B CA 1
ATOM 3428 C C . GLN B 1 178 ? 8.32 15.242 -1.021 1 97.81 178 GLN B C 1
ATOM 3430 O O . GLN B 1 178 ? 7.215 14.703 -1.077 1 97.81 178 GLN B O 1
ATOM 3435 N N . MET B 1 179 ? 9.117 15.289 0.048 1 97.88 179 MET B N 1
ATOM 3436 C CA . MET B 1 179 ? 8.672 14.664 1.292 1 97.88 179 MET B CA 1
ATOM 3437 C C . MET B 1 179 ? 8.922 15.586 2.482 1 97.88 179 MET B C 1
ATOM 3439 O O . MET B 1 179 ? 9.773 16.469 2.416 1 97.88 179 MET B O 1
ATOM 3443 N N . VAL B 1 180 ? 8.188 15.344 3.555 1 98.69 180 VAL B N 1
ATOM 3444 C CA . VAL B 1 180 ? 8.336 16.141 4.77 1 98.69 180 VAL B CA 1
ATOM 3445 C C . VAL B 1 180 ? 8.125 15.25 5.996 1 98.69 180 VAL B C 1
ATOM 3447 O O . VAL B 1 180 ? 7.293 14.336 5.973 1 98.69 180 VAL B O 1
ATOM 3450 N N . ALA B 1 181 ? 8.938 15.5 7.035 1 98.38 181 ALA B N 1
ATOM 3451 C CA . ALA B 1 181 ? 8.711 14.852 8.32 1 98.38 181 ALA B CA 1
ATOM 3452 C C . ALA B 1 181 ? 7.531 15.484 9.055 1 98.38 181 ALA B C 1
ATOM 3454 O O . ALA B 1 181 ? 7.391 16.703 9.078 1 98.38 181 ALA B O 1
ATOM 3455 N N . VAL B 1 182 ? 6.699 14.68 9.664 1 97.44 182 VAL B N 1
ATOM 3456 C CA . VAL B 1 182 ? 5.52 15.18 10.359 1 97.44 182 VAL B CA 1
ATOM 3457 C C . VAL B 1 182 ? 5.945 16.109 11.492 1 97.44 182 VAL B C 1
ATOM 3459 O O . VAL B 1 182 ? 5.301 17.141 11.727 1 97.44 182 VAL B O 1
ATOM 3462 N N . GLU B 1 183 ? 7.016 15.789 12.164 1 97.81 183 GLU B N 1
ATOM 3463 C CA . GLU B 1 183 ? 7.543 16.656 13.211 1 97.81 183 GLU B CA 1
ATOM 3464 C C . GLU B 1 183 ? 7.828 18.062 12.68 1 97.81 183 GLU B C 1
ATOM 3466 O O . GLU B 1 183 ? 7.602 19.047 13.383 1 97.81 183 GLU B O 1
ATOM 3471 N N . ASP B 1 184 ? 8.32 18.109 11.5 1 98.69 184 ASP B N 1
ATOM 3472 C CA . ASP B 1 184 ? 8.664 19.391 10.906 1 98.69 184 ASP B CA 1
ATOM 3473 C C . ASP B 1 184 ? 7.406 20.219 10.594 1 98.69 184 ASP B C 1
ATOM 3475 O O . ASP B 1 184 ? 7.422 21.438 10.672 1 98.69 184 ASP B O 1
ATOM 3479 N N . ILE B 1 185 ? 6.324 19.547 10.219 1 98.56 185 ILE B N 1
ATOM 3480 C CA . ILE B 1 185 ? 5.051 20.234 10.023 1 98.56 185 ILE B CA 1
ATOM 3481 C C . ILE B 1 185 ? 4.656 20.953 11.305 1 98.56 185 ILE B C 1
ATOM 3483 O O . ILE B 1 185 ? 4.297 22.141 11.266 1 98.56 185 ILE B O 1
ATOM 3487 N N . GLY B 1 186 ? 4.758 20.266 12.406 1 98.5 186 GLY B N 1
ATOM 3488 C CA . GLY B 1 186 ? 4.41 20.859 13.688 1 98.5 186 GLY B CA 1
ATOM 3489 C C . GLY B 1 186 ? 5.305 22.016 14.07 1 98.5 186 GLY B C 1
ATOM 3490 O O . GLY B 1 186 ? 4.824 23.047 14.547 1 98.5 186 GLY B O 1
ATOM 3491 N N . LYS B 1 187 ? 6.594 21.891 13.859 1 98.44 187 LYS B N 1
ATOM 3492 C CA . LYS B 1 187 ? 7.547 22.953 14.188 1 98.44 187 LYS B CA 1
ATOM 3493 C C . LYS B 1 187 ? 7.277 24.203 13.359 1 98.44 187 LYS B C 1
ATOM 3495 O O . LYS B 1 187 ? 7.281 25.312 13.898 1 98.44 187 LYS B O 1
ATOM 3500 N N . VAL B 1 188 ? 7.055 23.984 12.117 1 98.75 188 VAL B N 1
ATOM 3501 C CA . VAL B 1 188 ? 6.801 25.125 11.227 1 98.75 188 VAL B CA 1
ATOM 3502 C C . VAL B 1 188 ? 5.496 25.812 11.625 1 98.75 188 VAL B C 1
ATOM 3504 O O . VAL B 1 188 ? 5.422 27.031 11.656 1 98.75 188 VAL B O 1
ATOM 3507 N N . ALA B 1 189 ? 4.461 25.016 11.914 1 98.75 189 ALA B N 1
ATOM 3508 C CA . ALA B 1 189 ? 3.188 25.578 12.359 1 98.75 189 ALA B CA 1
ATOM 3509 C C . ALA B 1 189 ? 3.365 26.391 13.648 1 98.75 189 ALA B C 1
ATOM 3511 O O . ALA B 1 189 ? 2.807 27.469 13.789 1 98.75 189 ALA B O 1
ATOM 3512 N N . ALA B 1 190 ? 4.137 25.922 14.594 1 98.56 190 ALA B N 1
ATOM 3513 C CA . ALA B 1 190 ? 4.387 26.594 15.859 1 98.56 190 ALA B CA 1
ATOM 3514 C C . ALA B 1 190 ? 5.129 27.922 15.641 1 98.56 190 ALA B C 1
ATOM 3516 O O . ALA B 1 190 ? 4.832 28.922 16.281 1 98.56 190 ALA B O 1
ATOM 3517 N N . ILE B 1 191 ? 6.094 27.875 14.766 1 98.19 191 ILE B N 1
ATOM 3518 C CA . ILE B 1 191 ? 6.848 29.078 14.438 1 98.19 191 ILE B CA 1
ATOM 3519 C C . ILE B 1 191 ? 5.918 30.109 13.82 1 98.19 191 ILE B C 1
ATOM 3521 O O . ILE B 1 191 ? 5.977 31.297 14.172 1 98.19 191 ILE B O 1
ATOM 3525 N N . ALA B 1 192 ? 5.055 29.656 12.93 1 98 192 ALA B N 1
ATOM 3526 C CA . ALA B 1 192 ? 4.082 30.562 12.336 1 98 192 ALA B CA 1
ATOM 3527 C C . ALA B 1 192 ? 3.164 31.172 13.398 1 98 192 ALA B C 1
ATOM 3529 O O . ALA B 1 192 ? 2.898 32.375 13.398 1 98 192 ALA B O 1
ATOM 3530 N N . LEU B 1 193 ? 2.74 30.359 14.328 1 98.19 193 LEU B N 1
ATOM 3531 C CA . LEU B 1 193 ? 1.852 30.781 15.406 1 98.19 193 LEU B CA 1
ATOM 3532 C C . LEU B 1 193 ? 2.543 31.781 16.312 1 98.19 193 LEU B C 1
ATOM 3534 O O . LEU B 1 193 ? 1.89 32.656 16.891 1 98.19 193 LEU B O 1
ATOM 3538 N N . SER B 1 194 ? 3.797 31.641 16.422 1 97.38 194 SER B N 1
ATOM 3539 C CA . SER B 1 194 ? 4.578 32.5 17.297 1 97.38 194 SER B CA 1
ATOM 3540 C C . SER B 1 194 ? 4.949 33.812 16.609 1 97.38 194 SER B C 1
ATOM 3542 O O . SER B 1 194 ? 5.355 34.781 17.266 1 97.38 194 SER B O 1
ATOM 3544 N N . ASN B 1 195 ? 4.871 33.812 15.305 1 96.81 195 ASN B N 1
ATOM 3545 C CA . ASN B 1 195 ? 5.242 34.969 14.5 1 96.81 195 ASN B CA 1
ATOM 3546 C C . ASN B 1 195 ? 4.113 35.375 13.555 1 96.81 195 ASN B C 1
ATOM 3548 O O . ASN B 1 195 ? 4.32 35.5 12.352 1 96.81 195 ASN B O 1
ATOM 3552 N N . ARG B 1 196 ? 2.998 35.719 14.172 1 96.12 196 ARG B N 1
ATOM 3553 C CA . ARG B 1 196 ? 1.767 35.969 13.438 1 96.12 196 ARG B CA 1
ATOM 3554 C C . ARG B 1 196 ? 1.988 37.062 12.383 1 96.12 196 ARG B C 1
ATOM 3556 O O . ARG B 1 196 ? 1.554 36.906 11.234 1 96.12 196 ARG B O 1
ATOM 3563 N N . GLU B 1 197 ? 2.59 38.156 12.688 1 96.38 197 GLU B N 1
ATOM 3564 C CA . GLU B 1 197 ? 2.742 39.312 11.773 1 96.38 197 GLU B CA 1
ATOM 3565 C C . GLU B 1 197 ? 3.461 38.875 10.492 1 96.38 197 GLU B C 1
ATOM 3567 O O . GLU B 1 197 ? 3.109 39.344 9.406 1 96.38 197 GLU B O 1
ATOM 3572 N N . LYS B 1 198 ? 4.379 38 10.656 1 97 198 LYS B N 1
ATOM 3573 C CA . LYS B 1 198 ? 5.176 37.562 9.508 1 97 198 LYS B CA 1
ATOM 3574 C C . LYS B 1 198 ? 4.387 36.594 8.625 1 97 198 LYS B C 1
ATOM 3576 O O . LYS B 1 198 ? 4.559 36.594 7.406 1 97 198 LYS B O 1
ATOM 3581 N N . TYR B 1 199 ? 3.535 35.812 9.211 1 98.06 199 TYR B N 1
ATOM 3582 C CA . TYR B 1 199 ? 2.979 34.688 8.469 1 98.06 199 TYR B CA 1
ATOM 3583 C C . TYR B 1 199 ? 1.488 34.906 8.211 1 98.06 199 TYR B C 1
ATOM 3585 O O . TYR B 1 199 ? 0.853 34.094 7.539 1 98.06 199 TYR B O 1
ATOM 3593 N N . LEU B 1 200 ? 0.96 36 8.633 1 97.94 200 LEU B N 1
ATOM 3594 C CA . LEU B 1 200 ? -0.465 36.25 8.477 1 97.94 200 LEU B CA 1
ATOM 3595 C C . LEU B 1 200 ? -0.86 36.25 7.004 1 97.94 200 LEU B C 1
ATOM 3597 O O . LEU B 1 200 ? -0.197 36.906 6.184 1 97.94 200 LEU B O 1
ATOM 3601 N N . ASN B 1 201 ? -1.902 35.5 6.688 1 98.25 201 ASN B N 1
ATOM 3602 C CA . ASN B 1 201 ? -2.508 35.406 5.363 1 98.25 201 ASN B CA 1
ATOM 3603 C C . ASN B 1 201 ? -1.528 34.844 4.336 1 98.25 201 ASN B C 1
ATOM 3605 O O . ASN B 1 201 ? -1.503 35.281 3.188 1 98.25 201 ASN B O 1
ATOM 3609 N N . GLN B 1 202 ? -0.708 33.906 4.812 1 97.81 202 GLN B N 1
ATOM 3610 C CA . GLN B 1 202 ? 0.26 33.25 3.936 1 97.81 202 GLN B CA 1
ATOM 3611 C C . GLN B 1 202 ? -0.027 31.75 3.814 1 97.81 202 GLN B C 1
ATOM 3613 O O . GLN B 1 202 ? -0.688 31.172 4.676 1 97.81 202 GLN B O 1
ATOM 3618 N N . ILE B 1 203 ? 0.395 31.219 2.68 1 98.12 203 ILE B N 1
ATOM 3619 C CA . ILE B 1 203 ? 0.42 29.781 2.428 1 98.12 203 ILE B CA 1
ATOM 3620 C C . ILE B 1 203 ? 1.866 29.297 2.369 1 98.12 203 ILE B C 1
ATOM 3622 O O . ILE B 1 203 ? 2.701 29.891 1.683 1 98.12 203 ILE B O 1
ATOM 3626 N N . ILE B 1 204 ? 2.176 28.312 3.156 1 98.5 204 ILE B N 1
ATOM 3627 C CA . ILE B 1 204 ? 3.51 27.719 3.189 1 98.5 204 ILE B CA 1
ATOM 3628 C C . ILE B 1 204 ? 3.479 26.344 2.545 1 98.5 204 ILE B C 1
ATOM 3630 O O . ILE B 1 204 ? 3.025 25.375 3.16 1 98.5 204 ILE B O 1
ATOM 3634 N N . GLU B 1 205 ? 3.945 26.219 1.262 1 98.62 205 GLU B N 1
ATOM 3635 C CA . GLU B 1 205 ? 4.211 24.906 0.676 1 98.62 205 GLU B CA 1
ATOM 3636 C C . GLU B 1 205 ? 5.426 24.25 1.324 1 98.62 205 GLU B C 1
ATOM 3638 O O . GLU B 1 205 ? 6.555 24.719 1.158 1 98.62 205 GLU B O 1
ATOM 3643 N N . LEU B 1 206 ? 5.184 23.156 2.018 1 98.81 206 LEU B N 1
ATOM 3644 C CA . LEU B 1 206 ? 6.207 22.688 2.938 1 98.81 206 LEU B CA 1
ATOM 3645 C C . LEU B 1 206 ? 6.758 21.328 2.486 1 98.81 206 LEU B C 1
ATOM 3647 O O . LEU B 1 206 ? 5.996 20.375 2.293 1 98.81 206 LEU B O 1
ATOM 3651 N N . SER B 1 207 ? 8 21.219 2.293 1 98.69 207 SER B N 1
ATOM 3652 C CA . SER B 1 207 ? 8.75 20 2.033 1 98.69 207 SER B CA 1
ATOM 3653 C C . SER B 1 207 ? 10.164 20.094 2.596 1 98.69 207 SER B C 1
ATOM 3655 O O . SER B 1 207 ? 10.75 21.172 2.656 1 98.69 207 SER B O 1
ATOM 3657 N N . GLY B 1 208 ? 10.695 19 3.045 1 98.31 208 GLY B N 1
ATOM 3658 C CA . GLY B 1 208 ? 12.031 19 3.627 1 98.31 208 GLY B CA 1
ATOM 3659 C C . GLY B 1 208 ? 13.07 18.344 2.736 1 98.31 208 GLY B C 1
ATOM 3660 O O . GLY B 1 208 ? 14.273 18.547 2.918 1 98.31 208 GLY B O 1
ATOM 3661 N N . ASP B 1 209 ? 12.648 17.531 1.794 1 98.12 209 ASP B N 1
ATOM 3662 C CA . ASP B 1 209 ? 13.562 16.812 0.908 1 98.12 209 ASP B CA 1
ATOM 3663 C C . ASP B 1 209 ? 12.875 16.438 -0.4 1 98.12 209 ASP B C 1
ATOM 3665 O O . ASP B 1 209 ? 11.648 16.547 -0.523 1 98.12 209 ASP B O 1
ATOM 3669 N N . GLU B 1 210 ? 13.641 16.172 -1.367 1 97.69 210 GLU B N 1
ATOM 3670 C CA . GLU B 1 210 ? 13.18 15.719 -2.674 1 97.69 210 GLU B CA 1
ATOM 3671 C C . GLU B 1 210 ? 14.141 14.688 -3.268 1 97.69 210 GLU B C 1
ATOM 3673 O O . GLU B 1 210 ? 15.312 14.977 -3.488 1 97.69 210 GLU B O 1
ATOM 3678 N N . LEU B 1 211 ? 13.625 13.492 -3.465 1 97.06 211 LEU B N 1
ATOM 3679 C CA . LEU B 1 211 ? 14.445 12.391 -3.959 1 97.06 211 LEU B CA 1
ATOM 3680 C C . LEU B 1 211 ? 13.672 11.539 -4.957 1 97.06 211 LEU B C 1
ATOM 3682 O O . LEU B 1 211 ? 12.438 11.461 -4.891 1 97.06 211 LEU B O 1
ATOM 3686 N N . THR B 1 212 ? 14.438 10.906 -5.863 1 93.69 212 THR B N 1
ATOM 3687 C CA . THR B 1 212 ? 13.844 9.828 -6.656 1 93.69 212 THR B CA 1
ATOM 3688 C C . THR B 1 212 ? 13.656 8.578 -5.809 1 93.69 212 THR B C 1
ATOM 3690 O O . THR B 1 212 ? 14.234 8.461 -4.727 1 93.69 212 THR B O 1
ATOM 3693 N N . GLY B 1 213 ? 12.781 7.703 -6.359 1 92.69 213 GLY B N 1
ATOM 3694 C CA . GLY B 1 213 ? 12.672 6.422 -5.688 1 92.69 213 GLY B CA 1
ATOM 3695 C C . GLY B 1 213 ? 14 5.715 -5.523 1 92.69 213 GLY B C 1
ATOM 3696 O O . GLY B 1 213 ? 14.312 5.199 -4.445 1 92.69 213 GLY B O 1
ATOM 3697 N N . ASP B 1 214 ? 14.812 5.734 -6.5 1 91.25 214 ASP B N 1
ATOM 3698 C CA . ASP B 1 214 ? 16.125 5.098 -6.461 1 91.25 214 ASP B CA 1
ATOM 3699 C C . ASP B 1 214 ? 17.016 5.75 -5.406 1 91.25 214 ASP B C 1
ATOM 3701 O O . ASP B 1 214 ? 17.75 5.059 -4.691 1 91.25 214 ASP B O 1
ATOM 3705 N N . GLU B 1 215 ? 16.984 7.047 -5.328 1 96.12 215 GLU B N 1
ATOM 3706 C CA . GLU B 1 215 ? 17.766 7.754 -4.32 1 96.12 215 GLU B CA 1
ATOM 3707 C C . GLU B 1 215 ? 17.297 7.402 -2.912 1 96.12 215 GLU B C 1
ATOM 3709 O O . GLU B 1 215 ? 18.109 7.234 -2.006 1 96.12 215 GLU B O 1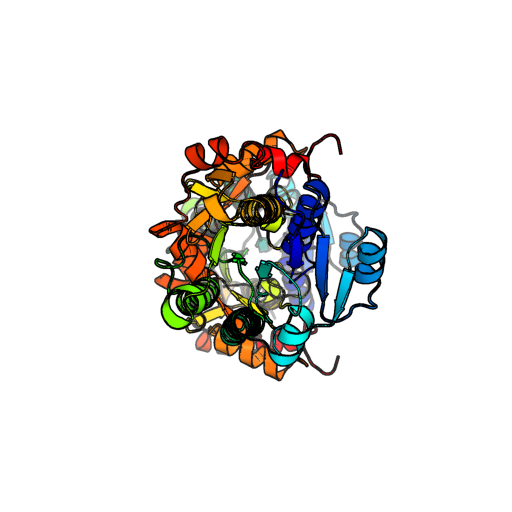
ATOM 3714 N N . MET B 1 216 ? 16.016 7.328 -2.719 1 96.5 216 MET B N 1
ATOM 3715 C CA . MET B 1 216 ? 15.484 6.938 -1.418 1 96.5 216 MET B CA 1
ATOM 3716 C C . MET B 1 216 ? 16.016 5.578 -0.994 1 96.5 216 MET B C 1
ATOM 3718 O O . MET B 1 216 ? 16.484 5.41 0.137 1 96.5 216 MET B O 1
ATOM 3722 N N . ALA B 1 217 ? 15.906 4.688 -1.911 1 93.69 217 ALA B N 1
ATOM 3723 C CA . ALA B 1 217 ? 16.375 3.334 -1.618 1 93.69 217 ALA B CA 1
ATOM 3724 C C . ALA B 1 217 ? 17.875 3.318 -1.354 1 93.69 217 ALA B C 1
ATOM 3726 O O . ALA B 1 217 ? 18.344 2.598 -0.473 1 93.69 217 ALA B O 1
ATOM 3727 N N . SER B 1 218 ? 18.609 4.066 -2.113 1 95.06 218 SER B N 1
ATOM 3728 C CA . SER B 1 218 ? 20.062 4.133 -1.957 1 95.06 218 SER B CA 1
ATOM 3729 C C . SER B 1 218 ? 20.453 4.668 -0.581 1 95.06 218 SER B C 1
ATOM 3731 O O . SER B 1 218 ? 21.328 4.117 0.077 1 95.06 218 SER B O 1
ATOM 3733 N N . VAL B 1 219 ? 19.781 5.734 -0.172 1 96.25 219 VAL B N 1
ATOM 3734 C CA . VAL B 1 219 ? 20.062 6.301 1.145 1 96.25 219 VAL B CA 1
ATOM 3735 C C . VAL B 1 219 ? 19.75 5.27 2.227 1 96.25 219 VAL B C 1
ATOM 3737 O O . VAL B 1 219 ? 20.547 5.078 3.152 1 96.25 219 VAL B O 1
ATOM 3740 N N . LEU B 1 220 ? 18.625 4.664 2.092 1 93.81 220 LEU B N 1
ATOM 3741 C CA . LEU B 1 220 ? 18.25 3.639 3.059 1 93.81 220 LEU B CA 1
ATOM 3742 C C . LEU B 1 220 ? 19.25 2.498 3.07 1 93.81 220 LEU B C 1
ATOM 3744 O O . LEU B 1 220 ? 19.625 1.994 4.137 1 93.81 220 LEU B O 1
ATOM 3748 N N . THR B 1 221 ? 19.656 2.029 1.909 1 91.31 221 THR B N 1
ATOM 3749 C CA . THR B 1 221 ? 20.641 0.957 1.785 1 91.31 221 THR B CA 1
ATOM 3750 C C . THR B 1 221 ? 21.922 1.308 2.533 1 91.31 221 THR B C 1
ATOM 3752 O O . THR B 1 221 ? 22.5 0.457 3.207 1 91.31 221 THR B O 1
ATOM 3755 N N . ASN B 1 222 ? 22.359 2.521 2.383 1 92.38 222 ASN B N 1
ATOM 3756 C CA . ASN B 1 222 ? 23.594 2.971 3.016 1 92.38 222 ASN B CA 1
ATOM 3757 C C . ASN B 1 222 ? 23.453 3.002 4.535 1 92.38 222 ASN B C 1
ATOM 3759 O O . ASN B 1 222 ? 24.469 2.941 5.25 1 92.38 222 ASN B O 1
ATOM 3763 N N . MET B 1 223 ? 22.297 3.104 5.039 1 90.44 223 MET B N 1
ATOM 3764 C CA . MET B 1 223 ? 22.062 3.246 6.473 1 90.44 223 MET B CA 1
ATOM 3765 C C . MET B 1 223 ? 21.703 1.904 7.102 1 90.44 223 MET B C 1
ATOM 3767 O O . MET B 1 223 ? 21.828 1.73 8.312 1 90.44 223 MET B O 1
ATOM 3771 N N . ALA B 1 224 ? 21.297 1.014 6.281 1 82.81 224 ALA B N 1
ATOM 3772 C CA . ALA B 1 224 ? 20.766 -0.25 6.777 1 82.81 224 ALA B CA 1
ATOM 3773 C C . ALA B 1 224 ? 21.766 -1.389 6.574 1 82.81 224 ALA B C 1
ATOM 3775 O O . ALA B 1 224 ? 22.781 -1.211 5.922 1 82.81 224 ALA B O 1
ATOM 3776 N N . VAL B 1 225 ? 21.375 -2.518 7.16 1 76.31 225 VAL B N 1
ATOM 3777 C CA . VAL B 1 225 ? 22.219 -3.703 7.066 1 76.31 225 VAL B CA 1
ATOM 3778 C C . VAL B 1 225 ? 22 -4.398 5.727 1 76.31 225 VAL B C 1
ATOM 3780 O O . VAL B 1 225 ? 22.922 -4.965 5.148 1 76.31 225 VAL B O 1
ATOM 3783 N N . ILE B 1 226 ? 20.828 -4.195 5.258 1 78.88 226 ILE B N 1
ATOM 3784 C CA . ILE B 1 226 ? 20.516 -4.898 4.023 1 78.88 226 ILE B CA 1
ATOM 3785 C C . ILE B 1 226 ? 20.312 -3.893 2.893 1 78.88 226 ILE B C 1
ATOM 3787 O O . ILE B 1 226 ? 19.922 -2.746 3.135 1 78.88 226 ILE B O 1
ATOM 3791 N N . ARG B 1 227 ? 20.578 -4.363 1.744 1 84.12 227 ARG B N 1
ATOM 3792 C CA . ARG B 1 227 ? 20.344 -3.557 0.551 1 84.12 227 ARG B CA 1
ATOM 3793 C C . ARG B 1 227 ? 18.844 -3.414 0.268 1 84.12 227 ARG B C 1
ATOM 3795 O O . ARG B 1 227 ? 18.094 -4.363 0.446 1 84.12 227 ARG B O 1
ATOM 3802 N N . HIS B 1 228 ? 18.469 -2.162 -0.135 1 86.19 228 HIS B N 1
ATOM 3803 C CA . HIS B 1 228 ? 17.094 -1.905 -0.529 1 86.19 228 HIS B CA 1
ATOM 3804 C C . HIS B 1 228 ? 17 -1.459 -1.985 1 86.19 228 HIS B C 1
ATOM 3806 O O . HIS B 1 228 ? 17.891 -0.743 -2.471 1 86.19 228 HIS B O 1
ATOM 3812 N N . ILE B 1 229 ? 15.938 -1.909 -2.621 1 83.62 229 ILE B N 1
ATOM 3813 C CA . ILE B 1 229 ? 15.617 -1.443 -3.965 1 83.62 229 ILE B CA 1
ATOM 3814 C C . ILE B 1 229 ? 14.219 -0.832 -3.977 1 83.62 229 ILE B C 1
ATOM 3816 O O . ILE B 1 229 ? 13.344 -1.248 -3.211 1 83.62 229 ILE B O 1
ATOM 3820 N N . TYR B 1 230 ? 14.086 0.16 -4.848 1 86.12 230 TYR B N 1
ATOM 3821 C CA . TYR B 1 230 ? 12.797 0.824 -4.988 1 86.12 230 TYR B CA 1
ATOM 3822 C C . TYR B 1 230 ? 11.891 0.058 -5.945 1 86.12 230 TYR B C 1
ATOM 3824 O O . TYR B 1 230 ? 12.32 -0.348 -7.027 1 86.12 230 TYR B O 1
ATOM 3832 N N . HIS B 1 231 ? 10.633 -0.159 -5.52 1 77.94 231 HIS B N 1
ATOM 3833 C CA . HIS B 1 231 ? 9.641 -0.853 -6.336 1 77.94 231 HIS B CA 1
ATOM 3834 C C . HIS B 1 231 ? 8.469 0.059 -6.672 1 77.94 231 HIS B C 1
ATOM 3836 O O . HIS B 1 231 ? 7.727 0.477 -5.777 1 77.94 231 HIS B O 1
ATOM 3842 N N . ASP B 1 232 ? 8.312 0.29 -8.016 1 75.69 232 ASP B N 1
ATOM 3843 C CA . ASP B 1 232 ? 7.297 1.199 -8.539 1 75.69 232 ASP B CA 1
ATOM 3844 C C . ASP B 1 232 ? 5.938 0.511 -8.625 1 75.69 232 ASP B C 1
ATOM 3846 O O . ASP B 1 232 ? 5.727 -0.354 -9.477 1 75.69 232 ASP B O 1
ATOM 3850 N N . MET B 1 233 ? 4.996 1.006 -7.879 1 76.38 233 MET B N 1
ATOM 3851 C CA . MET B 1 233 ? 3.633 0.49 -7.945 1 76.38 233 MET B CA 1
ATOM 3852 C C . MET B 1 233 ? 2.809 1.267 -8.961 1 76.38 233 MET B C 1
ATOM 3854 O O . MET B 1 233 ? 1.724 0.829 -9.352 1 76.38 233 MET B O 1
ATOM 3858 N N . GLY B 1 234 ? 3.361 2.377 -9.461 1 74.5 234 GLY B N 1
ATOM 3859 C CA . GLY B 1 234 ? 2.668 3.205 -10.438 1 74.5 234 GLY B CA 1
ATOM 3860 C C . GLY B 1 234 ? 2.484 2.521 -11.781 1 74.5 234 GLY B C 1
ATOM 3861 O O . GLY B 1 234 ? 1.428 2.645 -12.406 1 74.5 234 GLY B O 1
ATOM 3862 N N . ALA B 1 235 ? 3.582 1.815 -12.297 1 75.62 235 ALA B N 1
ATOM 3863 C CA . ALA B 1 235 ? 3.475 1.083 -13.555 1 75.62 235 ALA B CA 1
ATOM 3864 C C . ALA B 1 235 ? 2.35 0.053 -13.492 1 75.62 235 ALA B C 1
ATOM 3866 O O . ALA B 1 235 ? 1.635 -0.152 -14.477 1 75.62 235 ALA B O 1
ATOM 3867 N N . MET B 1 236 ? 2.188 -0.492 -12.367 1 82.25 236 MET B N 1
ATOM 3868 C CA . MET B 1 236 ? 1.116 -1.466 -12.172 1 82.25 236 MET B CA 1
ATOM 3869 C C . MET B 1 236 ? -0.25 -0.791 -12.234 1 82.25 236 MET B C 1
ATOM 3871 O O . MET B 1 236 ? -1.179 -1.315 -12.852 1 82.25 236 MET B O 1
ATOM 3875 N N . THR B 1 237 ? -0.344 0.341 -11.641 1 80.25 237 THR B N 1
ATOM 3876 C CA . THR B 1 237 ? -1.591 1.099 -11.688 1 80.25 237 THR B CA 1
ATOM 3877 C C . THR B 1 237 ? -1.95 1.465 -13.125 1 80.25 237 THR B C 1
ATOM 3879 O O . THR B 1 237 ? -3.107 1.338 -13.531 1 80.25 237 THR B O 1
ATOM 3882 N N . ASN B 1 238 ? -0.964 1.956 -13.836 1 79 238 ASN B N 1
ATOM 3883 C CA . ASN B 1 238 ? -1.189 2.297 -15.242 1 79 238 ASN B CA 1
ATOM 3884 C C . ASN B 1 238 ? -1.66 1.086 -16.047 1 79 238 ASN B C 1
ATOM 3886 O O . ASN B 1 238 ? -2.549 1.203 -16.891 1 79 238 ASN B O 1
ATOM 3890 N N . PHE B 1 239 ? -1.11 -0.061 -15.812 1 85.62 239 PHE B N 1
ATOM 3891 C CA . PHE B 1 239 ? -1.538 -1.293 -16.469 1 85.62 239 PHE B CA 1
ATOM 3892 C C . PHE B 1 239 ? -2.992 -1.604 -16.125 1 85.62 239 PHE B C 1
ATOM 3894 O O . PHE B 1 239 ? -3.787 -1.906 -17.031 1 85.62 239 PHE B O 1
ATOM 3901 N N . PHE B 1 240 ? -3.334 -1.57 -14.867 1 86.81 240 PHE B N 1
ATOM 3902 C CA . PHE B 1 240 ? -4.695 -1.884 -14.445 1 86.81 240 PHE B CA 1
ATOM 3903 C C . PHE B 1 240 ? -5.695 -0.952 -15.125 1 86.81 240 PHE B C 1
ATOM 3905 O O . PHE B 1 240 ? -6.781 -1.381 -15.523 1 86.81 240 PHE B O 1
ATOM 3912 N N . MET B 1 241 ? -5.32 0.277 -15.305 1 81.12 241 MET B N 1
ATOM 3913 C CA . MET B 1 241 ? -6.25 1.295 -15.781 1 81.12 241 MET B CA 1
ATOM 3914 C C . MET B 1 241 ? -6.34 1.285 -17.297 1 81.12 241 MET B C 1
ATOM 3916 O O . MET B 1 241 ? -7.414 1.494 -17.875 1 81.12 241 MET B O 1
ATOM 3920 N N . ARG B 1 242 ? -5.293 0.974 -18 1 82.44 242 ARG B N 1
ATOM 3921 C CA . ARG B 1 242 ? -5.258 1.201 -19.438 1 82.44 242 ARG B CA 1
ATOM 3922 C C . ARG B 1 242 ? -5.383 -0.112 -20.203 1 82.44 242 ARG B C 1
ATOM 3924 O O . ARG B 1 242 ? -5.848 -0.131 -21.344 1 82.44 242 ARG B O 1
ATOM 3931 N N . VAL B 1 243 ? -4.906 -1.205 -19.609 1 89.62 243 VAL B N 1
ATOM 3932 C CA . VAL B 1 243 ? -4.867 -2.484 -20.312 1 89.62 243 VAL B CA 1
ATOM 3933 C C . VAL B 1 243 ? -5.703 -3.514 -19.562 1 89.62 243 VAL B C 1
ATOM 3935 O O . VAL B 1 243 ? -6.766 -3.928 -20.031 1 89.62 243 VAL B O 1
ATOM 3938 N N . GLY B 1 244 ? -5.348 -3.785 -18.234 1 91.44 244 GLY B N 1
ATOM 3939 C CA . GLY B 1 244 ? -6.051 -4.719 -17.359 1 91.44 244 GLY B CA 1
ATOM 3940 C C . GLY B 1 244 ? -5.844 -6.168 -17.766 1 91.44 244 GLY B C 1
ATOM 3941 O O . GLY B 1 244 ? -5.27 -6.457 -18.812 1 91.44 244 GLY B O 1
ATOM 3942 N N . TYR B 1 245 ? -6.238 -7.051 -16.859 1 96.19 245 TYR B N 1
ATOM 3943 C CA . TYR B 1 245 ? -6.277 -8.477 -17.156 1 96.19 245 TYR B CA 1
ATOM 3944 C C . TYR B 1 245 ? -7.379 -8.789 -18.172 1 96.19 245 TYR B C 1
ATOM 3946 O O . TYR B 1 245 ? -8.273 -7.969 -18.391 1 96.19 245 TYR B O 1
ATOM 3954 N N . ASN B 1 246 ? -7.25 -9.945 -18.812 1 94.5 246 ASN B N 1
ATOM 3955 C CA . ASN B 1 246 ? -8.211 -10.203 -19.875 1 94.5 246 ASN B CA 1
ATOM 3956 C C . ASN B 1 246 ? -8.742 -11.633 -19.812 1 94.5 246 ASN B C 1
ATOM 3958 O O . ASN B 1 246 ? -9.047 -12.234 -20.859 1 94.5 246 ASN B O 1
ATOM 3962 N N . ALA B 1 247 ? -8.812 -12.211 -18.641 1 97.81 247 ALA B N 1
ATOM 3963 C CA . ALA B 1 247 ? -9.375 -13.547 -18.484 1 97.81 247 ALA B CA 1
ATOM 3964 C C . ALA B 1 247 ? -10.852 -13.57 -18.844 1 97.81 247 ALA B C 1
ATOM 3966 O O . ALA B 1 247 ? -11.586 -12.625 -18.547 1 97.81 247 ALA B O 1
ATOM 3967 N N . ASN B 1 248 ? -11.297 -14.609 -19.547 1 97.12 248 ASN B N 1
ATOM 3968 C CA . ASN B 1 248 ? -12.711 -14.852 -19.828 1 97.12 248 ASN B CA 1
ATOM 3969 C C . ASN B 1 248 ? -13.383 -15.594 -18.672 1 97.12 248 ASN B C 1
ATOM 3971 O O . ASN B 1 248 ? -13.531 -16.812 -18.719 1 97.12 248 ASN B O 1
ATOM 3975 N N . ILE B 1 249 ? -13.938 -14.867 -17.719 1 97.56 249 ILE B N 1
ATOM 3976 C CA . ILE B 1 249 ? -14.375 -15.422 -16.438 1 97.56 249 ILE B CA 1
ATOM 3977 C C . ILE B 1 249 ? -15.57 -16.344 -16.656 1 97.56 249 ILE B C 1
ATOM 3979 O O . ILE B 1 249 ? -15.617 -17.453 -16.109 1 97.56 249 ILE B O 1
ATOM 3983 N N . PRO B 1 250 ? -16.578 -15.945 -17.5 1 96.69 250 PRO B N 1
ATOM 3984 C CA . PRO B 1 250 ? -17.672 -16.875 -17.75 1 96.69 250 PRO B CA 1
ATOM 3985 C C . PRO B 1 250 ? -17.203 -18.219 -18.281 1 96.69 250 PRO B C 1
ATOM 3987 O O . PRO B 1 250 ? -17.641 -19.281 -17.828 1 96.69 250 PRO B O 1
ATOM 3990 N N . LYS B 1 251 ? -16.297 -18.297 -19.203 1 97.44 251 LYS B N 1
ATOM 3991 C CA . LYS B 1 251 ? -15.758 -19.531 -19.734 1 97.44 251 LYS B CA 1
ATOM 3992 C C . LYS B 1 251 ? -14.977 -20.297 -18.688 1 97.44 251 LYS B C 1
ATOM 3994 O O . LYS B 1 251 ? -15.07 -21.531 -18.609 1 97.44 251 LYS B O 1
ATOM 3999 N N . LEU B 1 252 ? -14.164 -19.578 -17.891 1 98.06 252 LEU B N 1
ATOM 4000 C CA . LEU B 1 252 ? -13.391 -20.203 -16.812 1 98.06 252 LEU B CA 1
ATOM 4001 C C . LEU B 1 252 ? -14.312 -20.906 -15.828 1 98.06 252 LEU B C 1
ATOM 4003 O O . LEU B 1 252 ? -14.008 -22.016 -15.375 1 98.06 252 LEU B O 1
ATOM 4007 N N . ARG B 1 253 ? -15.438 -20.312 -15.484 1 96.94 253 ARG B N 1
ATOM 4008 C CA . ARG B 1 253 ? -16.344 -20.875 -14.484 1 96.94 253 ARG B CA 1
ATOM 4009 C C . ARG B 1 253 ? -17.031 -22.125 -15.016 1 96.94 253 ARG B C 1
ATOM 4011 O O . ARG B 1 253 ? -17.406 -23 -14.242 1 96.94 253 ARG B O 1
ATOM 4018 N N . GLU B 1 254 ? -17.203 -22.203 -16.328 1 97.19 254 GLU B N 1
ATOM 4019 C CA . GLU B 1 254 ? -17.688 -23.453 -16.922 1 97.19 254 GLU B CA 1
ATOM 4020 C C . GLU B 1 254 ? -16.672 -24.578 -16.766 1 97.19 254 GLU B C 1
ATOM 4022 O O . GLU B 1 254 ? -17.031 -25.719 -16.469 1 97.19 254 GLU B O 1
ATOM 4027 N N . GLU B 1 255 ? -15.469 -24.219 -16.938 1 96.69 255 GLU B N 1
ATOM 4028 C CA . GLU B 1 255 ? -14.391 -25.203 -16.906 1 96.69 255 GLU B CA 1
ATOM 4029 C C . GLU B 1 255 ? -13.977 -25.531 -15.469 1 96.69 255 GLU B C 1
ATOM 4031 O O . GLU B 1 255 ? -13.633 -26.672 -15.164 1 96.69 255 GLU B O 1
ATOM 4036 N N . PHE B 1 256 ? -13.922 -24.547 -14.633 1 97.44 256 PHE B N 1
ATOM 4037 C CA . PHE B 1 256 ? -13.57 -24.656 -13.227 1 97.44 256 PHE B CA 1
ATOM 4038 C C . PHE B 1 256 ? -14.672 -24.094 -12.344 1 97.44 256 PHE B C 1
ATOM 4040 O O . PHE B 1 256 ? -14.539 -23 -11.789 1 97.44 256 PHE B O 1
ATOM 4047 N N . PRO B 1 257 ? -15.656 -24.797 -12.031 1 96.12 257 PRO B N 1
ATOM 4048 C CA . PRO B 1 257 ? -16.859 -24.266 -11.383 1 96.12 257 PRO B CA 1
ATOM 4049 C C . PRO B 1 257 ? -16.625 -23.844 -9.938 1 96.12 257 PRO B C 1
ATOM 4051 O O . PRO B 1 257 ? -17.438 -23.125 -9.359 1 96.12 257 PRO B O 1
ATOM 4054 N N . ASP B 1 258 ? -15.5 -24.203 -9.359 1 95.31 258 ASP B N 1
ATOM 4055 C CA . ASP B 1 258 ? -15.273 -23.922 -7.941 1 95.31 258 ASP B CA 1
ATOM 4056 C C . ASP B 1 258 ? -14.461 -22.641 -7.762 1 95.31 258 ASP B C 1
ATOM 4058 O O . ASP B 1 258 ? -14.055 -22.312 -6.645 1 95.31 258 ASP B O 1
ATOM 4062 N N . LEU B 1 259 ? -14.195 -21.906 -8.852 1 97.5 259 LEU B N 1
ATOM 4063 C CA . LEU B 1 259 ? -13.484 -20.641 -8.719 1 97.5 259 LEU B CA 1
ATOM 4064 C C . LEU B 1 259 ? -14.18 -19.719 -7.723 1 97.5 259 LEU B C 1
ATOM 4066 O O . LEU B 1 259 ? -15.398 -19.547 -7.777 1 97.5 259 LEU B O 1
ATOM 4070 N N . GLN B 1 260 ? -13.422 -19.188 -6.859 1 98.12 260 GLN B N 1
ATOM 4071 C CA . GLN B 1 260 ? -14 -18.344 -5.816 1 98.12 260 GLN B CA 1
ATOM 4072 C C . GLN B 1 260 ? -14.352 -16.969 -6.355 1 98.12 260 GLN B C 1
ATOM 4074 O O . GLN B 1 260 ? -13.617 -16.406 -7.172 1 98.12 260 GLN B O 1
ATOM 4079 N N . THR B 1 261 ? -15.469 -16.438 -5.875 1 97.62 261 THR B N 1
ATOM 4080 C CA . THR B 1 261 ? -15.758 -15.016 -6.012 1 97.62 261 THR B CA 1
ATOM 4081 C C . THR B 1 261 ? -15.117 -14.219 -4.879 1 97.62 261 THR B C 1
ATOM 4083 O O . THR B 1 261 ? -14.633 -14.805 -3.902 1 97.62 261 THR B O 1
ATOM 4086 N N . TRP B 1 262 ? -15.086 -12.922 -5.051 1 97.62 262 TRP B N 1
ATOM 4087 C CA . TRP B 1 262 ? -14.656 -12.031 -3.977 1 97.62 262 TRP B CA 1
ATOM 4088 C C . TRP B 1 262 ? -15.422 -12.312 -2.691 1 97.62 262 TRP B C 1
ATOM 4090 O O . TRP B 1 262 ? -14.828 -12.461 -1.623 1 97.62 262 TRP B O 1
ATOM 4100 N N . GLU B 1 263 ? -16.734 -12.484 -2.775 1 96.69 263 GLU B N 1
ATOM 4101 C CA . GLU B 1 263 ? -17.578 -12.742 -1.616 1 96.69 263 GLU B CA 1
ATOM 4102 C C . GLU B 1 263 ? -17.203 -14.07 -0.955 1 96.69 263 GLU B C 1
ATOM 4104 O O . GLU B 1 263 ? -17.094 -14.148 0.27 1 96.69 263 GLU B O 1
ATOM 4109 N N . THR B 1 264 ? -17.047 -15.086 -1.79 1 96.94 264 THR B N 1
ATOM 4110 C CA . THR B 1 264 ? -16.688 -16.406 -1.263 1 96.94 264 THR B CA 1
ATOM 4111 C C . THR B 1 264 ? -15.336 -16.344 -0.563 1 96.94 264 THR B C 1
ATOM 4113 O O . THR B 1 264 ? -15.156 -16.922 0.511 1 96.94 264 THR B O 1
ATOM 4116 N N . TRP B 1 265 ? -14.352 -15.695 -1.185 1 97.19 265 TRP B N 1
ATOM 4117 C CA . TRP B 1 265 ? -13.023 -15.586 -0.592 1 97.19 265 TRP B CA 1
ATOM 4118 C C . TRP B 1 265 ? -13.086 -14.859 0.748 1 97.19 265 TRP B C 1
ATOM 4120 O O . TRP B 1 265 ? -12.461 -15.289 1.723 1 97.19 265 TRP B O 1
ATOM 4130 N N . LEU B 1 266 ? -13.82 -13.727 0.828 1 94.75 266 LEU B N 1
ATOM 4131 C CA . LEU B 1 266 ? -13.969 -12.984 2.076 1 94.75 266 LEU B CA 1
ATOM 4132 C C . LEU B 1 266 ? -14.531 -13.875 3.176 1 94.75 266 LEU B C 1
ATOM 4134 O O . LEU B 1 266 ? -14.039 -13.867 4.309 1 94.75 266 LEU B O 1
ATOM 4138 N N . SER B 1 267 ? -15.547 -14.672 2.822 1 93.81 267 SER B N 1
ATOM 4139 C CA . SER B 1 267 ? -16.203 -15.555 3.785 1 93.81 267 SER B CA 1
ATOM 4140 C C . SER B 1 267 ? -15.227 -16.594 4.332 1 93.81 267 SER B C 1
ATOM 4142 O O . SER B 1 267 ? -15.289 -16.953 5.508 1 93.81 267 SER B O 1
ATOM 4144 N N . LYS B 1 268 ? -14.32 -17.031 3.521 1 93.88 268 LYS B N 1
ATOM 4145 C CA . LYS B 1 268 ? -13.383 -18.078 3.902 1 93.88 268 LYS B CA 1
ATOM 4146 C C . LYS B 1 268 ? -12.188 -17.516 4.652 1 93.88 268 LYS B C 1
ATOM 4148 O O . LYS B 1 268 ? -11.414 -18.25 5.258 1 93.88 268 LYS B O 1
ATOM 4153 N N . ASN B 1 269 ? -12.047 -16.203 4.602 1 91.56 269 ASN B N 1
ATOM 4154 C CA . ASN B 1 269 ? -10.812 -15.633 5.121 1 91.56 269 ASN B CA 1
ATOM 4155 C C . ASN B 1 269 ? -11.078 -14.633 6.242 1 91.56 269 ASN B C 1
ATOM 4157 O O . ASN B 1 269 ? -10.367 -13.633 6.375 1 91.56 269 ASN B O 1
ATOM 4161 N N . GLY B 1 270 ? -12.047 -14.805 6.973 1 85.25 270 GLY B N 1
ATOM 4162 C CA . GLY B 1 270 ? -12.219 -14.18 8.273 1 85.25 270 GLY B CA 1
ATOM 4163 C C . GLY B 1 270 ? -12.992 -12.875 8.211 1 85.25 270 GLY B C 1
ATOM 4164 O O . GLY B 1 270 ? -12.938 -12.07 9.141 1 85.25 270 GLY B O 1
ATOM 4165 N N . PHE B 1 271 ? -13.703 -12.578 7.145 1 85.88 271 PHE B N 1
ATOM 4166 C CA . PHE B 1 271 ? -14.391 -11.297 7.027 1 85.88 271 PHE B CA 1
ATOM 4167 C C . PHE B 1 271 ? -15.891 -11.461 7.277 1 85.88 271 PHE B C 1
ATOM 4169 O O . PHE B 1 271 ? -16.641 -10.484 7.258 1 85.88 271 PHE B O 1
ATOM 4176 N N . SER B 1 272 ? -16.328 -12.664 7.484 1 78.81 272 SER B N 1
ATOM 4177 C CA . SER B 1 272 ? -17.75 -12.883 7.723 1 78.81 272 SER B CA 1
ATOM 4178 C C . SER B 1 272 ? -18.125 -12.539 9.156 1 78.81 272 SER B C 1
ATOM 4180 O O . SER B 1 272 ? -17.312 -12.703 10.078 1 78.81 272 SER B O 1
ATOM 4182 N N . LYS B 1 273 ? -19.266 -11.703 9.328 1 70.5 273 LYS B N 1
ATOM 4183 C CA . LYS B 1 273 ? -19.828 -11.289 10.609 1 70.5 273 LYS B CA 1
ATOM 4184 C C . LYS B 1 273 ? -19.781 -12.422 11.625 1 70.5 273 LYS B C 1
ATOM 4186 O O . LYS B 1 273 ? -19.656 -12.18 12.828 1 70.5 273 LYS B O 1
ATOM 4191 N N . SER B 1 274 ? -20.188 -13.539 11.242 1 54 274 SER B N 1
ATOM 4192 C CA . SER B 1 274 ? -20.453 -14.586 12.219 1 54 274 SER B CA 1
ATOM 4193 C C . SER B 1 274 ? -19.156 -15.07 12.875 1 54 274 SER B C 1
ATOM 4195 O O . SER B 1 274 ? -19.203 -15.852 13.828 1 54 274 SER B O 1
ATOM 4197 N N . ASP B 1 275 ? -18.047 -14.695 12.289 1 43.38 275 ASP B N 1
ATOM 4198 C CA . ASP B 1 275 ? -16.969 -15.312 13.055 1 43.38 275 ASP B CA 1
ATOM 4199 C C . ASP B 1 275 ? -16.453 -14.359 14.125 1 43.38 275 ASP B C 1
ATOM 4201 O O . ASP B 1 275 ? -16.312 -13.156 13.883 1 43.38 275 ASP B O 1
#

InterPro domains:
  IPR008030 NmrA-like domain [PF05368] (5-220)
  IPR036291 NAD(P)-binding domain superfamily [SSF51735] (5-245)
  IPR051164 NmrA-like oxidoreductase [PTHR42748] (6-223)

Nearest PDB structures (foldseek):
  5f5l-assembly1_A  TM=8.022E-01  e=2.480E-28  Micromonospora okii
  3dxf-assembly1_A  TM=7.601E-01  e=2.967E-21  Homo sapiens
  3e5m-assembly1_A  TM=7.702E-01  e=5.405E-19  Homo sapiens
  2exx-assembly1_B  TM=7.056E-01  e=1.665E-19  Homo sapiens
  6yj4-assembly1_P  TM=7.194E-01  e=4.789E-13  Yarrowia lipolytica